Protein AF-A0A6J1W2B4-F1 (afdb_monomer_lite)

Organism: NCBI:txid8663

Foldseek 3Di:
DVVLLVLLVLLCCLQPNDDPVCVPDPDDDDPLRVQLSSLVSLLQSLLVVLVVVLVVQLVVCLPPPLLLNLLSCVLSVVLVVSLVSCVVVVVNVVSVLSVCQVPDPVSLVVLVVVLVVCQVVLVVVVDDLSNVLVSCLQNLHQWDQHNVRDIRGNQPPPFLSSLLSSLSRRNDDSSDGLLVSLVVSVVQCDDDPVDHRSHDAAAEPVCRPVPDDPDCPDVPDDAHALSSQVSVCSNPVLRDLVSNLQVVNHDVDRLPNPSSLVVVVVVVVVVNDPDDLVNLVVSLQSVLVVCVVVVNNLVNLVSLCPRPDPVSSVVVNLVSLLVPLAPPPDVVSVVSLCCCCVPVVDPVLSNLVSHLNNCVVVVNVVSNVVSNVVD

pLDDT: mean 83.34, std 10.25, range [41.16, 93.44]

Secondary structure (DSSP, 8-state):
-HHHHHHHHHHHHHHHSPPHHHHT-SS---HHHHHHHHHHHHHHHHHHHHHHHHHHHHHHHTTT-HHHHHHHHHTTT-HHHHHHHHHHTT-HHHHHHHHTTTT-HHHHHHHHHHHHHHHHTTGGGGS-HHHHHHHHHHTT-SEEE-TTS-EEETTTT--HHHHHHHIIIIIS-TT--HHHHHHHHHHHHS-BTTB---S-----TTTTTTT----GGGTT-----HHHHHHHHHH-TT--HHHHT-GGGT-S-TT--HHHHHHHHHHHHTT---S-HHHHHHHHHHHHHHHHHTT-HHHHHHHHHT-S-HHHHHHHHHHHHHHH--S---HHHHHHHHHHHHTS---HHHHHHHHHHHHHHHT-HHHHHHHHHH-

Structure (mmCIF, N/CA/C/O backbone):
data_AF-A0A6J1W2B4-F1
#
_entry.id   AF-A0A6J1W2B4-F1
#
loop_
_atom_site.group_PDB
_atom_site.id
_atom_site.type_symbol
_atom_site.label_atom_id
_atom_site.label_alt_id
_atom_site.label_comp_id
_atom_site.label_asym_id
_atom_site.label_entity_id
_atom_site.label_seq_id
_atom_site.pdbx_PDB_ins_code
_atom_site.Cartn_x
_atom_site.Cartn_y
_atom_site.Cartn_z
_atom_site.occupancy
_atom_site.B_iso_or_equiv
_atom_site.auth_seq_id
_atom_site.auth_comp_id
_atom_site.auth_asym_id
_atom_site.auth_atom_id
_atom_site.pdbx_PDB_model_num
ATOM 1 N N . VAL A 1 1 ? -1.479 -10.961 -8.577 1.00 55.31 1 VAL A N 1
ATOM 2 C CA . VAL A 1 1 ? -0.558 -9.871 -8.989 1.00 55.31 1 VAL A CA 1
ATOM 3 C C . VAL A 1 1 ? -1.297 -8.588 -9.389 1.00 55.31 1 VAL A C 1
ATOM 5 O O . VAL A 1 1 ? -1.234 -7.629 -8.634 1.00 55.31 1 VAL A O 1
ATOM 8 N N . VAL A 1 2 ? -2.095 -8.565 -10.471 1.00 60.50 2 VAL A N 1
ATOM 9 C CA . VAL A 1 2 ? -2.757 -7.330 -10.975 1.00 60.50 2 VAL A CA 1
ATOM 10 C C . VAL A 1 2 ? -3.633 -6.616 -9.932 1.00 60.50 2 VAL A C 1
ATOM 12 O O . VAL A 1 2 ? -3.588 -5.392 -9.817 1.00 60.50 2 VAL A O 1
ATOM 15 N N . ARG A 1 3 ? -4.391 -7.367 -9.117 1.00 70.31 3 ARG A N 1
ATOM 16 C CA . ARG A 1 3 ? -5.208 -6.786 -8.035 1.00 70.31 3 ARG A CA 1
ATOM 17 C C . ARG A 1 3 ? -4.354 -6.077 -6.975 1.00 70.31 3 ARG A C 1
ATOM 19 O O . ARG A 1 3 ? -4.705 -4.974 -6.578 1.00 70.31 3 ARG A O 1
ATOM 26 N N . ALA A 1 4 ? -3.229 -6.669 -6.568 1.00 76.00 4 ALA A N 1
ATOM 27 C CA . ALA A 1 4 ? -2.332 -6.092 -5.565 1.00 76.00 4 ALA A CA 1
ATOM 28 C C . ALA A 1 4 ? -1.661 -4.809 -6.078 1.00 76.00 4 ALA A C 1
ATOM 30 O O . ALA A 1 4 ? -1.627 -3.806 -5.374 1.00 76.00 4 ALA A O 1
ATOM 31 N N . TRP A 1 5 ? -1.226 -4.789 -7.339 1.00 83.38 5 TRP A N 1
ATOM 32 C CA . TRP A 1 5 ? -0.644 -3.587 -7.944 1.00 83.38 5 TRP A CA 1
ATOM 33 C C . TRP A 1 5 ? -1.659 -2.456 -8.064 1.00 83.38 5 TRP A C 1
ATOM 35 O O . TRP A 1 5 ? -1.359 -1.313 -7.732 1.00 83.38 5 TRP A O 1
ATOM 45 N N . GLY A 1 6 ? -2.891 -2.775 -8.471 1.00 85.19 6 GLY A N 1
ATOM 46 C CA . GLY A 1 6 ? -3.978 -1.800 -8.494 1.00 85.19 6 GLY A CA 1
ATOM 47 C C . GLY A 1 6 ? -4.254 -1.187 -7.117 1.00 85.19 6 GLY A C 1
ATOM 48 O O . GLY A 1 6 ? -4.588 -0.007 -7.035 1.00 85.19 6 GLY A O 1
ATOM 49 N N . LEU A 1 7 ? -4.087 -1.949 -6.029 1.00 87.38 7 LEU A N 1
ATOM 50 C CA . LEU A 1 7 ? -4.210 -1.424 -4.666 1.00 87.38 7 LEU A CA 1
ATOM 51 C C . LEU A 1 7 ? -3.084 -0.444 -4.321 1.00 87.38 7 LEU A C 1
ATOM 53 O O . LEU A 1 7 ? -3.385 0.614 -3.771 1.00 87.38 7 LEU A O 1
ATOM 57 N N . VAL A 1 8 ? -1.835 -0.757 -4.681 1.00 90.00 8 VAL A N 1
ATOM 58 C CA . VAL A 1 8 ? -0.676 0.128 -4.463 1.00 90.00 8 VAL A CA 1
ATOM 59 C C . VAL A 1 8 ? -0.859 1.453 -5.206 1.00 90.00 8 VAL A C 1
ATOM 61 O O . VAL A 1 8 ? -0.749 2.516 -4.604 1.00 90.00 8 VAL A O 1
ATOM 64 N N . TRP A 1 9 ? -1.253 1.421 -6.481 1.00 90.94 9 TRP A N 1
ATOM 65 C CA . TRP A 1 9 ? -1.480 2.648 -7.255 1.00 90.94 9 TRP A CA 1
ATOM 66 C C . TRP A 1 9 ? -2.631 3.496 -6.721 1.00 90.94 9 TRP A C 1
ATOM 68 O O . TRP A 1 9 ? -2.508 4.716 -6.627 1.00 90.94 9 TRP A O 1
ATOM 78 N N . ARG A 1 10 ? -3.732 2.864 -6.298 1.00 90.81 10 ARG A N 1
ATOM 79 C CA . ARG A 1 10 ? -4.841 3.574 -5.641 1.00 90.81 10 ARG A CA 1
ATOM 80 C C . ARG A 1 10 ? -4.422 4.190 -4.307 1.00 90.81 10 ARG A C 1
ATOM 82 O O . ARG A 1 10 ? -4.970 5.221 -3.927 1.00 90.81 10 ARG A O 1
ATOM 89 N N . LEU A 1 11 ? -3.479 3.573 -3.590 1.00 91.56 11 LEU A N 1
ATOM 90 C CA . LEU A 1 11 ? -2.904 4.160 -2.382 1.00 91.56 11 LEU A CA 1
ATOM 91 C C . LEU A 1 11 ? -2.070 5.395 -2.730 1.00 91.56 11 LEU A C 1
ATOM 93 O O . LEU A 1 11 ? -2.247 6.438 -2.106 1.00 91.56 11 LEU A O 1
ATOM 97 N N . CYS A 1 12 ? -1.216 5.305 -3.754 1.00 90.75 12 CYS A N 1
ATOM 98 C CA . CYS A 1 12 ? -0.443 6.446 -4.238 1.00 90.75 12 CYS A CA 1
ATOM 99 C C . CYS A 1 12 ? -1.352 7.612 -4.657 1.00 90.75 12 CYS A C 1
ATOM 101 O O . CYS A 1 12 ? -1.098 8.755 -4.283 1.00 90.75 12 CYS A O 1
ATOM 103 N N . GLU A 1 13 ? -2.451 7.325 -5.359 1.00 89.75 13 GLU A N 1
ATOM 104 C CA . GLU A 1 13 ? -3.467 8.317 -5.724 1.00 89.75 13 GLU A CA 1
ATOM 105 C C . GLU A 1 13 ? -4.140 8.933 -4.484 1.00 89.75 13 GLU A C 1
ATOM 107 O O . GLU A 1 13 ? -4.318 10.146 -4.418 1.00 89.75 13 GLU A O 1
ATOM 112 N N . ALA A 1 14 ? -4.467 8.132 -3.467 1.00 89.06 14 ALA A N 1
ATOM 113 C CA . ALA A 1 14 ? -5.091 8.632 -2.241 1.00 89.06 14 ALA A CA 1
ATOM 114 C C . ALA A 1 14 ? -4.160 9.525 -1.397 1.00 89.06 14 ALA A C 1
ATOM 116 O O . ALA A 1 14 ? -4.640 10.433 -0.717 1.00 89.06 14 ALA A O 1
ATOM 117 N N . LEU A 1 15 ? -2.849 9.260 -1.417 1.00 88.44 15 LEU A N 1
ATOM 118 C CA . LEU A 1 15 ? -1.852 9.973 -0.611 1.00 88.44 15 LEU A CA 1
ATOM 119 C C . LEU A 1 15 ? -1.284 11.215 -1.319 1.00 88.44 15 LEU A C 1
ATOM 121 O O . LEU A 1 15 ? -1.203 12.283 -0.708 1.00 88.44 15 LEU A O 1
ATOM 125 N N . TRP A 1 16 ? -0.912 11.088 -2.596 1.00 87.50 16 TRP A N 1
ATOM 126 C CA . TRP A 1 16 ? -0.236 12.139 -3.374 1.00 87.50 16 TRP A CA 1
ATOM 127 C C . TRP A 1 16 ? -1.010 12.601 -4.615 1.00 87.50 16 TRP A C 1
ATOM 129 O O . TRP A 1 16 ? -0.639 13.608 -5.216 1.00 87.50 16 TRP A O 1
ATOM 139 N N . GLY A 1 17 ? -2.064 11.891 -5.018 1.00 82.19 17 GLY A N 1
ATOM 140 C CA . GLY A 1 17 ? -2.841 12.222 -6.210 1.00 82.19 17 GLY A CA 1
ATOM 141 C C . GLY A 1 17 ? -3.667 13.503 -6.074 1.00 82.19 17 GLY A C 1
ATOM 142 O O . GLY A 1 17 ? -3.888 14.039 -4.983 1.00 82.19 17 GLY A O 1
ATOM 143 N N . ARG A 1 18 ? -4.149 13.995 -7.220 1.00 74.00 18 ARG A N 1
ATOM 144 C CA . ARG A 1 18 ? -5.094 15.116 -7.273 1.00 74.00 18 ARG A CA 1
ATOM 145 C C . ARG A 1 18 ? -6.475 14.618 -6.860 1.00 74.00 18 ARG A C 1
ATOM 147 O O . ARG A 1 18 ? -7.044 13.731 -7.493 1.00 74.00 18 ARG A O 1
ATOM 154 N N . LEU A 1 19 ? -7.007 15.169 -5.773 1.00 73.56 19 LEU A N 1
ATOM 155 C CA . LEU A 1 19 ? -8.324 14.793 -5.273 1.00 73.56 19 LEU A CA 1
ATOM 156 C C . LEU A 1 19 ? -9.397 15.596 -6.012 1.00 73.56 19 LEU A C 1
ATOM 158 O O . LEU A 1 19 ? -9.487 16.808 -5.840 1.00 73.56 19 LEU A O 1
ATOM 162 N N . LYS A 1 20 ? -10.262 14.905 -6.762 1.00 66.12 20 LYS A N 1
ATOM 163 C CA . LYS A 1 20 ? -11.391 15.502 -7.510 1.00 66.12 20 LYS A CA 1
ATOM 164 C C . LYS A 1 20 ? -12.307 16.384 -6.650 1.00 66.12 20 LYS A C 1
ATOM 166 O O . LYS A 1 20 ? -12.895 17.342 -7.130 1.00 66.12 20 LYS A O 1
ATOM 171 N N . GLU A 1 21 ? -12.417 16.070 -5.361 1.00 63.03 21 GLU A N 1
ATOM 172 C CA . GLU A 1 21 ? -13.230 16.807 -4.379 1.00 63.03 21 GLU A CA 1
ATOM 173 C C . GLU A 1 21 ? -12.634 18.182 -4.007 1.00 63.03 21 GLU A C 1
ATOM 175 O O . GLU A 1 21 ? -13.342 19.035 -3.471 1.00 63.03 21 GLU A O 1
ATOM 180 N N . LEU A 1 22 ? -11.349 18.408 -4.302 1.00 59.03 22 LEU A N 1
ATOM 181 C CA . LEU A 1 22 ? -10.669 19.697 -4.143 1.00 59.03 22 LEU A CA 1
ATOM 182 C C . LEU A 1 22 ? -10.671 20.520 -5.439 1.00 59.03 22 LEU A C 1
ATOM 184 O O . LEU A 1 22 ? -10.594 21.740 -5.368 1.00 59.03 22 LEU A O 1
ATOM 188 N N . GLU A 1 23 ? -10.816 19.879 -6.603 1.00 58.03 23 GLU A N 1
ATOM 189 C CA . GLU A 1 23 ? -10.818 20.543 -7.919 1.00 58.03 23 GLU A CA 1
ATOM 190 C C . GLU A 1 23 ? -12.063 21.420 -8.152 1.00 58.03 23 GLU A C 1
ATOM 192 O O . GLU A 1 23 ? -12.035 22.321 -8.982 1.00 58.03 23 GLU A O 1
ATOM 197 N N . GLY A 1 24 ? -13.148 21.191 -7.404 1.00 56.84 24 GLY A N 1
ATOM 198 C CA . GLY A 1 24 ? -14.377 21.989 -7.482 1.00 56.84 24 GLY A CA 1
ATOM 199 C C . GLY A 1 24 ? -14.405 23.244 -6.600 1.00 56.84 24 GLY A C 1
ATOM 200 O O . GLY A 1 24 ? -15.433 23.919 -6.567 1.00 56.84 24 GLY A O 1
ATOM 201 N N . ARG A 1 25 ? -13.339 23.544 -5.842 1.00 61.22 25 ARG A N 1
ATOM 202 C CA . ARG A 1 25 ? -13.292 24.710 -4.940 1.00 61.22 25 ARG A CA 1
ATOM 203 C C . ARG A 1 25 ? -12.616 25.895 -5.636 1.00 61.22 25 ARG A C 1
ATOM 205 O O . ARG A 1 25 ? -11.556 25.741 -6.227 1.00 61.22 25 ARG A O 1
ATOM 212 N N . LEU A 1 26 ? -13.246 27.070 -5.559 1.00 52.53 26 LEU A N 1
ATOM 213 C CA . LEU A 1 26 ? -12.759 28.320 -6.166 1.00 52.53 26 LEU A CA 1
ATOM 214 C C . LEU A 1 26 ? -11.568 28.941 -5.409 1.00 52.53 26 LEU A C 1
ATOM 216 O O . LEU A 1 26 ? -10.859 29.770 -5.968 1.00 52.53 26 LEU A O 1
ATOM 220 N N . GLU A 1 27 ? -11.351 28.540 -4.155 1.00 61.34 27 GLU A N 1
ATOM 221 C CA . GLU A 1 27 ? -10.272 29.024 -3.286 1.00 61.34 27 GLU A CA 1
ATOM 222 C C . GLU A 1 27 ? -9.218 27.934 -3.068 1.00 61.34 27 GLU A C 1
ATOM 224 O O . GLU A 1 27 ? -9.552 26.744 -3.016 1.00 61.34 27 GLU A O 1
ATOM 229 N N . GLU A 1 28 ? -7.952 28.338 -2.893 1.00 60.19 28 GLU A N 1
ATOM 230 C CA . GLU A 1 28 ? -6.890 27.414 -2.494 1.00 60.19 28 GLU A CA 1
ATOM 231 C C . GLU A 1 28 ? -7.297 26.712 -1.188 1.00 60.19 28 GLU A C 1
ATOM 233 O O . GLU A 1 28 ? -7.563 27.371 -0.177 1.00 60.19 28 GLU A O 1
ATOM 238 N N . PRO A 1 29 ? -7.403 25.372 -1.181 1.00 62.66 29 PRO A N 1
ATOM 239 C CA . PRO A 1 29 ? -7.856 24.667 0.000 1.00 62.66 29 PRO A CA 1
ATOM 240 C C . PRO A 1 29 ? -6.848 24.869 1.131 1.00 62.66 29 PRO A C 1
ATOM 242 O O . PRO A 1 29 ? -5.666 24.566 0.978 1.00 62.66 29 PRO A O 1
ATOM 245 N N . SER A 1 30 ? -7.338 25.321 2.290 1.00 74.56 30 SER A N 1
ATOM 246 C CA . SER A 1 30 ? -6.568 25.322 3.538 1.00 74.56 30 SER A CA 1
ATOM 247 C C . SER A 1 30 ? -5.859 23.976 3.728 1.00 74.56 30 SER A C 1
ATOM 249 O O . SER A 1 30 ? -6.441 22.918 3.464 1.00 74.56 30 SER A O 1
ATOM 251 N N . GLU A 1 31 ? -4.623 24.006 4.232 1.00 76.94 31 GLU A N 1
ATOM 252 C CA . GLU A 1 31 ? -3.817 22.812 4.518 1.00 76.94 31 GLU A CA 1
ATOM 253 C C . GLU A 1 31 ? -4.595 21.781 5.356 1.00 76.94 31 GLU A C 1
ATOM 255 O O . GLU A 1 31 ? -4.551 20.579 5.089 1.00 76.94 31 GLU A O 1
ATOM 260 N N . TYR A 1 32 ? -5.416 22.254 6.299 1.00 78.00 32 TYR A N 1
ATOM 261 C CA . TYR A 1 32 ? -6.311 21.414 7.093 1.00 78.00 32 TYR A CA 1
ATOM 262 C C . TYR A 1 32 ? -7.373 20.699 6.242 1.00 78.00 32 TYR A C 1
ATOM 264 O O . TYR A 1 32 ? -7.629 19.506 6.421 1.00 78.00 32 TYR A O 1
ATOM 272 N N . GLY A 1 33 ? -7.973 21.406 5.281 1.00 80.62 33 GLY A N 1
ATOM 273 C CA . GLY A 1 33 ? -8.945 20.839 4.348 1.00 80.62 33 GLY A CA 1
ATOM 274 C C . GLY A 1 33 ? -8.323 19.766 3.457 1.00 80.62 33 GLY A C 1
ATOM 275 O O . GLY A 1 33 ? -8.900 18.691 3.299 1.00 80.62 33 GLY A O 1
ATOM 276 N N . LEU A 1 34 ? -7.114 20.011 2.943 1.00 82.62 34 LEU A N 1
ATOM 277 C CA . LEU A 1 34 ? -6.358 19.023 2.171 1.00 82.62 34 LEU A CA 1
ATOM 278 C C . LEU A 1 34 ? -6.063 17.763 2.999 1.00 82.62 34 LEU A C 1
ATOM 280 O O . LEU A 1 34 ? -6.281 16.646 2.525 1.00 82.62 34 LEU A O 1
ATOM 284 N N . LEU A 1 35 ? -5.605 17.926 4.244 1.00 81.56 35 LEU A N 1
ATOM 285 C CA . LEU A 1 35 ? -5.337 16.808 5.153 1.00 81.56 35 LEU A CA 1
ATOM 286 C C . LEU A 1 35 ? -6.601 15.993 5.451 1.00 81.56 35 LEU A C 1
ATOM 288 O O . LEU A 1 35 ? -6.548 14.760 5.472 1.00 81.56 35 LEU A O 1
ATOM 292 N N . LEU A 1 36 ? -7.743 16.660 5.632 1.00 83.81 36 LEU A N 1
ATOM 293 C CA . LEU A 1 36 ? -9.023 16.001 5.872 1.00 83.81 36 LEU A CA 1
ATOM 294 C C . LEU A 1 36 ? -9.489 15.191 4.654 1.00 83.81 36 LEU A C 1
ATOM 296 O O . LEU A 1 36 ? -9.886 14.033 4.811 1.00 83.81 36 LEU A O 1
ATOM 300 N N . GLU A 1 37 ? -9.411 15.753 3.444 1.00 85.88 37 GLU A N 1
ATOM 301 C CA . GLU A 1 37 ? -9.799 15.022 2.230 1.00 85.88 37 GLU A CA 1
ATOM 302 C C . GLU A 1 37 ? -8.841 13.860 1.937 1.00 85.88 37 GLU A C 1
ATOM 304 O O . GLU A 1 37 ? -9.294 12.768 1.586 1.00 85.88 37 GLU A O 1
ATOM 309 N N . ARG A 1 38 ? -7.533 14.017 2.184 1.00 87.94 38 ARG A N 1
ATOM 310 C CA . ARG A 1 38 ? -6.570 12.903 2.103 1.00 87.94 38 ARG A CA 1
ATOM 311 C C . ARG A 1 38 ? -6.886 11.802 3.108 1.00 87.94 38 ARG A C 1
ATOM 313 O O . ARG A 1 38 ? -6.908 10.626 2.751 1.00 87.94 38 ARG A O 1
ATOM 320 N N . ARG A 1 39 ? -7.219 12.158 4.353 1.00 88.00 39 ARG A N 1
ATOM 321 C CA . ARG A 1 39 ? -7.659 11.191 5.371 1.00 88.00 39 ARG A CA 1
ATOM 322 C C . ARG A 1 39 ? -8.928 10.453 4.931 1.00 88.00 39 ARG A C 1
ATOM 324 O O . ARG A 1 39 ? -9.029 9.241 5.126 1.00 88.00 39 ARG A O 1
ATOM 331 N N . ARG A 1 40 ? -9.885 11.141 4.299 1.00 88.31 40 ARG A N 1
ATOM 332 C CA . ARG A 1 40 ? -11.094 10.517 3.728 1.00 88.31 40 ARG A CA 1
ATOM 333 C C . ARG A 1 40 ? -10.778 9.615 2.536 1.00 88.31 40 ARG A C 1
ATOM 335 O O . ARG A 1 40 ? -11.327 8.518 2.456 1.00 88.31 40 ARG A O 1
ATOM 342 N N . ALA A 1 41 ? -9.896 10.030 1.629 1.00 90.75 41 ALA A N 1
ATOM 343 C CA . ALA A 1 41 ? -9.438 9.216 0.502 1.00 90.75 41 ALA A CA 1
ATOM 344 C C . ALA A 1 41 ? -8.750 7.932 0.985 1.00 90.75 41 ALA A C 1
ATOM 346 O O . ALA A 1 41 ? -9.122 6.837 0.561 1.00 90.75 41 ALA A O 1
ATOM 347 N N . PHE A 1 42 ? -7.847 8.046 1.959 1.00 91.56 42 PHE A N 1
ATOM 348 C CA . PHE A 1 42 ? -7.197 6.901 2.589 1.00 91.56 42 PHE A CA 1
ATOM 349 C C . PHE A 1 42 ? -8.198 5.985 3.313 1.00 91.56 42 PHE A C 1
ATOM 351 O O . PHE A 1 42 ? -8.171 4.767 3.144 1.00 91.56 42 PHE A O 1
ATOM 358 N N . SER A 1 43 ? -9.165 6.557 4.040 1.00 91.12 43 SER A N 1
ATOM 359 C CA . SER A 1 43 ? -10.256 5.795 4.661 1.00 91.12 43 SER A CA 1
ATOM 360 C C . SER A 1 43 ? -11.088 5.017 3.632 1.00 91.12 43 SER A C 1
ATOM 362 O O . SER A 1 43 ? -11.494 3.890 3.917 1.00 91.12 43 SER A O 1
ATOM 364 N N . ARG A 1 44 ? -11.356 5.593 2.450 1.00 90.94 44 ARG A N 1
ATOM 365 C CA . ARG A 1 44 ? -12.053 4.906 1.347 1.00 90.94 44 ARG A CA 1
ATOM 366 C C . ARG A 1 44 ? -11.200 3.784 0.761 1.00 90.94 44 ARG A C 1
ATOM 368 O O . ARG A 1 44 ? -11.732 2.720 0.459 1.00 90.94 44 ARG A O 1
ATOM 375 N N . TRP A 1 45 ? -9.895 4.005 0.613 1.00 93.25 45 TRP A N 1
ATOM 376 C CA . TRP A 1 45 ? -8.958 2.983 0.147 1.00 93.25 45 TRP A CA 1
ATOM 377 C C . TRP A 1 45 ? -8.921 1.770 1.091 1.00 93.25 45 TRP A C 1
ATOM 379 O O . TRP A 1 45 ? -9.086 0.640 0.627 1.00 93.25 45 TRP A O 1
ATOM 389 N N . LEU A 1 46 ? -8.817 1.995 2.406 1.00 91.38 46 LEU A N 1
ATOM 390 C CA . LEU A 1 46 ? -8.856 0.929 3.417 1.00 91.38 46 LEU A CA 1
ATOM 391 C C . LEU A 1 46 ? -10.167 0.134 3.362 1.00 91.38 46 LEU A C 1
ATOM 393 O O . LEU A 1 46 ? -10.146 -1.090 3.254 1.00 91.38 46 LEU A O 1
ATOM 397 N N . SER A 1 47 ? -11.304 0.838 3.356 1.00 90.88 47 SER A N 1
ATOM 398 C CA . SER A 1 47 ? -12.638 0.227 3.280 1.00 90.88 47 SER A CA 1
ATOM 399 C C . SER A 1 47 ? -12.808 -0.647 2.031 1.00 90.88 47 SER A C 1
ATOM 401 O O . SER A 1 47 ? -13.268 -1.782 2.124 1.00 90.88 47 SER A O 1
ATOM 403 N N . ARG A 1 48 ? -12.369 -0.167 0.859 1.00 90.44 48 ARG A N 1
ATOM 404 C CA . ARG A 1 48 ? -12.434 -0.928 -0.402 1.00 90.44 48 ARG A CA 1
ATOM 405 C C . ARG A 1 48 ? -11.528 -2.152 -0.403 1.00 90.44 48 ARG A C 1
ATOM 407 O O . ARG A 1 48 ? -11.896 -3.163 -0.990 1.00 90.44 48 ARG A O 1
ATOM 414 N N . THR A 1 49 ? -10.357 -2.055 0.221 1.00 87.62 49 THR A N 1
ATOM 415 C CA . THR A 1 49 ? -9.407 -3.173 0.290 1.00 87.62 49 THR A CA 1
ATOM 416 C C . THR A 1 49 ? -9.950 -4.294 1.171 1.00 87.62 49 THR A C 1
ATOM 418 O O . THR A 1 49 ? -9.835 -5.461 0.814 1.00 87.62 49 THR A O 1
ATOM 421 N N . ALA A 1 50 ? -10.604 -3.937 2.277 1.00 87.81 50 ALA A N 1
ATOM 422 C CA . ALA A 1 50 ? -11.218 -4.894 3.190 1.00 87.81 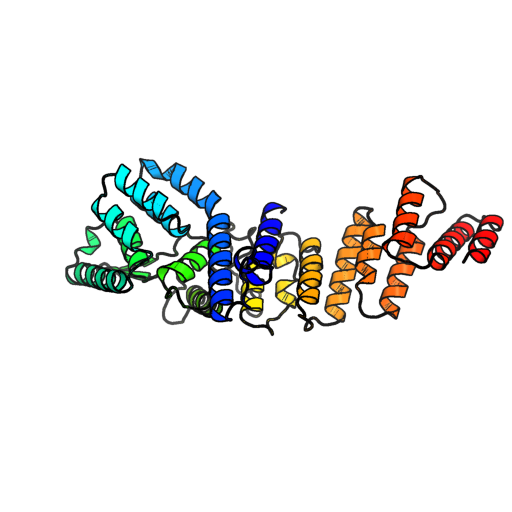50 ALA A CA 1
ATOM 423 C C . ALA A 1 50 ? -12.580 -5.431 2.705 1.00 87.81 50 ALA A C 1
ATOM 425 O O . ALA A 1 50 ? -13.017 -6.477 3.172 1.00 87.81 50 ALA A O 1
ATOM 426 N N . ALA A 1 51 ? -13.254 -4.749 1.768 1.00 88.19 51 ALA A N 1
ATOM 427 C CA . ALA A 1 51 ? -14.640 -5.042 1.392 1.00 88.19 51 ALA A CA 1
ATOM 428 C C . ALA A 1 51 ? -14.890 -6.495 0.953 1.00 88.19 51 ALA A C 1
ATOM 430 O O . ALA A 1 51 ? -15.901 -7.062 1.348 1.00 88.19 51 ALA A O 1
ATOM 431 N N . HIS A 1 52 ? -13.986 -7.095 0.171 1.00 87.81 52 HIS A N 1
ATOM 432 C CA . HIS A 1 52 ? -14.144 -8.476 -0.305 1.00 87.81 52 HIS A CA 1
ATOM 433 C C . HIS A 1 52 ? -14.081 -9.484 0.846 1.00 87.81 52 HIS A C 1
ATOM 435 O O . HIS A 1 52 ? -15.020 -10.247 1.035 1.00 87.81 52 HIS A O 1
ATOM 441 N N . ARG A 1 53 ? -13.019 -9.415 1.663 1.00 86.25 53 ARG A N 1
ATOM 442 C CA . ARG A 1 53 ? -12.843 -10.287 2.836 1.00 86.25 53 ARG A CA 1
ATOM 443 C C . ARG A 1 53 ? -13.999 -10.132 3.829 1.00 86.25 53 ARG A C 1
ATOM 445 O O . ARG A 1 53 ? -14.518 -11.120 4.325 1.00 86.25 53 ARG A O 1
ATOM 452 N N . ILE A 1 54 ? -14.463 -8.899 4.058 1.00 88.12 54 ILE A N 1
ATOM 453 C CA . ILE A 1 54 ? -15.621 -8.632 4.927 1.00 88.12 54 ILE A CA 1
ATOM 454 C C . ILE A 1 54 ? -16.893 -9.274 4.366 1.00 88.12 54 ILE A C 1
ATOM 456 O O . ILE A 1 54 ? -17.658 -9.856 5.123 1.00 88.12 54 ILE A O 1
ATOM 460 N N . GLN A 1 55 ? -17.141 -9.177 3.057 1.00 89.12 55 GLN A N 1
ATOM 461 C CA . GLN A 1 55 ? -18.317 -9.798 2.440 1.00 89.12 55 GLN A CA 1
ATOM 462 C C . GLN A 1 55 ? -18.286 -11.325 2.553 1.00 89.12 55 GLN A C 1
ATOM 464 O O . GLN A 1 55 ? -19.325 -11.921 2.818 1.00 89.12 55 GLN A O 1
ATOM 469 N N . GLU A 1 56 ? -17.114 -11.944 2.399 1.00 88.50 56 GLU A N 1
ATOM 470 C CA . GLU A 1 56 ? -16.927 -13.389 2.580 1.00 88.50 56 GLU A CA 1
ATOM 471 C C . GLU A 1 56 ? -17.178 -13.815 4.034 1.00 88.50 56 GLU A C 1
ATOM 473 O O . GLU A 1 56 ? -17.955 -14.735 4.278 1.00 88.50 56 GLU A O 1
ATOM 478 N N . GLU A 1 57 ? -16.591 -13.110 5.007 1.00 86.88 57 GLU A N 1
ATOM 479 C CA . GLU A 1 57 ? -16.807 -13.370 6.438 1.00 86.88 57 GLU A CA 1
ATOM 480 C C . GLU A 1 57 ? -18.277 -13.200 6.837 1.00 86.88 57 GLU A C 1
ATOM 482 O O . GLU A 1 57 ? -18.839 -14.041 7.539 1.00 86.88 57 GLU A O 1
ATOM 487 N N . VAL A 1 58 ? -18.927 -12.133 6.363 1.00 88.00 58 VAL A N 1
ATOM 488 C CA . VAL A 1 58 ? -20.340 -11.883 6.658 1.00 88.00 58 VAL A CA 1
ATOM 489 C C . VAL A 1 58 ? -21.222 -12.959 6.034 1.00 88.00 58 VAL A C 1
ATOM 491 O O . VAL A 1 58 ? -22.096 -13.474 6.722 1.00 88.00 58 VAL A O 1
ATOM 494 N N . ALA A 1 59 ? -20.987 -13.346 4.778 1.00 88.69 59 ALA A N 1
ATOM 495 C CA . ALA A 1 59 ? -21.788 -14.376 4.115 1.00 88.69 59 ALA A CA 1
ATOM 496 C C . ALA A 1 59 ? -21.754 -15.720 4.862 1.00 88.69 59 ALA A C 1
ATOM 498 O O . ALA A 1 59 ? -22.753 -16.435 4.880 1.00 88.69 59 ALA A O 1
ATOM 499 N N . LEU A 1 60 ? -20.627 -16.042 5.503 1.00 87.12 60 LEU A N 1
ATOM 500 C CA . LEU A 1 60 ? -20.479 -17.253 6.308 1.00 87.12 60 LEU A CA 1
ATOM 501 C C . LEU A 1 60 ? -21.158 -17.140 7.678 1.00 87.12 60 LEU A C 1
ATOM 503 O O . LEU A 1 60 ? -21.720 -18.119 8.154 1.00 87.12 60 LEU A O 1
ATOM 507 N N . ARG A 1 61 ? -21.105 -15.967 8.323 1.00 83.75 61 ARG A N 1
ATOM 508 C CA . ARG A 1 61 ? -21.479 -15.816 9.744 1.00 83.75 61 ARG A CA 1
ATOM 509 C C . ARG A 1 61 ? -22.815 -15.135 10.004 1.00 83.75 61 ARG A C 1
ATOM 511 O O . ARG A 1 61 ? -23.272 -15.129 11.142 1.00 83.75 61 ARG A O 1
ATOM 518 N N . GLN A 1 62 ? -23.461 -14.584 8.977 1.00 79.06 62 GLN A N 1
ATOM 519 C CA . GLN A 1 62 ? -24.699 -13.812 9.120 1.00 79.06 62 GLN A CA 1
ATOM 520 C C . GLN A 1 62 ? -25.828 -14.589 9.819 1.00 79.06 62 GLN A C 1
ATOM 522 O O . GLN A 1 62 ? -26.610 -13.979 10.545 1.00 79.06 62 GLN A O 1
ATOM 527 N N . ASN A 1 63 ? -25.899 -15.908 9.618 1.00 77.62 63 ASN A N 1
ATOM 528 C CA . ASN A 1 63 ? -26.954 -16.750 10.189 1.00 77.62 63 ASN A CA 1
ATOM 529 C C . ASN A 1 63 ? -26.586 -17.335 11.561 1.00 77.62 63 ASN A C 1
ATOM 531 O O . ASN A 1 63 ? -27.461 -17.454 12.414 1.00 77.62 63 ASN A O 1
ATOM 535 N N . ASP A 1 64 ? -25.312 -17.672 11.777 1.00 81.88 64 ASP A N 1
ATOM 536 C CA . ASP A 1 64 ? -24.866 -18.378 12.985 1.00 81.88 64 ASP A CA 1
ATOM 537 C C . ASP A 1 64 ? -24.494 -17.413 14.121 1.00 81.88 64 ASP A C 1
ATOM 539 O O . ASP A 1 64 ? -24.841 -17.639 15.279 1.00 81.88 64 ASP A O 1
ATOM 543 N N . ALA A 1 65 ? -23.808 -16.312 13.793 1.00 85.75 65 ALA A N 1
ATOM 544 C CA . ALA A 1 65 ? -23.271 -15.358 14.760 1.00 85.75 65 ALA A CA 1
ATOM 545 C C . ALA A 1 65 ? -23.425 -13.912 14.243 1.00 85.75 65 ALA A C 1
ATOM 547 O O . ALA A 1 65 ? -22.460 -13.300 13.766 1.00 85.75 65 ALA A O 1
ATOM 548 N N . PRO A 1 66 ? -24.628 -13.311 14.351 1.00 86.12 66 PRO A N 1
ATOM 549 C CA . PRO A 1 66 ? -24.899 -11.985 13.794 1.00 86.12 66 PRO A CA 1
ATOM 550 C C . PRO A 1 66 ? -24.012 -10.887 14.402 1.00 86.12 66 PRO A C 1
ATOM 552 O O . PRO A 1 66 ? -23.648 -9.943 13.704 1.00 86.12 66 PRO A O 1
ATOM 555 N N . ALA A 1 67 ? -23.602 -11.020 15.670 1.00 86.69 67 ALA A N 1
ATOM 556 C CA . ALA A 1 67 ? -22.688 -10.082 16.321 1.00 86.69 67 ALA A CA 1
ATOM 557 C C . ALA A 1 67 ? -21.300 -10.045 15.652 1.00 86.69 67 ALA A C 1
ATOM 559 O O . ALA A 1 67 ? -20.733 -8.967 15.474 1.00 86.69 67 ALA A O 1
ATOM 560 N N . GLU A 1 68 ? -20.769 -11.186 15.207 1.00 87.88 68 GLU A N 1
ATOM 561 C CA . GLU A 1 68 ? -19.492 -11.213 14.483 1.00 87.88 68 GLU A CA 1
ATOM 562 C C . GLU A 1 68 ? -19.607 -10.579 13.104 1.00 87.88 68 GLU A C 1
ATOM 564 O O . GLU A 1 68 ? -18.743 -9.804 12.706 1.00 87.88 68 GLU A O 1
ATOM 569 N N . ALA A 1 69 ? -20.701 -10.848 12.392 1.00 89.31 69 ALA A N 1
ATOM 570 C CA . ALA A 1 69 ? -20.953 -10.230 11.098 1.00 89.31 69 ALA A CA 1
ATOM 571 C C . ALA A 1 69 ? -21.119 -8.698 11.219 1.00 89.31 69 ALA A C 1
ATOM 573 O O . ALA A 1 69 ? -20.585 -7.944 10.400 1.00 89.31 69 ALA A O 1
ATOM 574 N N . VAL A 1 70 ? -21.775 -8.214 12.283 1.00 91.31 70 VAL A N 1
ATOM 575 C CA . VAL A 1 70 ? -21.816 -6.781 12.627 1.00 9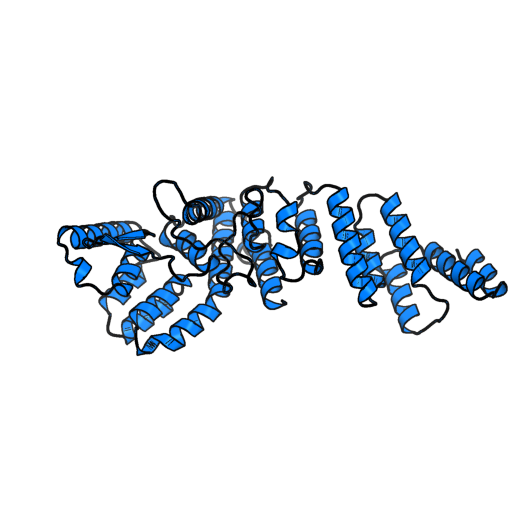1.31 70 VAL A CA 1
ATOM 576 C C . VAL A 1 70 ? -20.403 -6.251 12.876 1.00 91.31 70 VAL A C 1
ATOM 578 O O . VAL A 1 70 ? -20.040 -5.208 12.329 1.00 91.31 70 VAL A O 1
ATOM 581 N N . PHE A 1 71 ? -19.582 -6.970 13.646 1.00 91.00 71 PHE A N 1
ATOM 582 C CA . PHE A 1 71 ? -18.192 -6.594 13.893 1.00 91.00 71 PHE A CA 1
ATOM 583 C C . PHE A 1 71 ? -17.380 -6.502 12.588 1.00 91.00 71 PHE A C 1
ATOM 585 O O . PHE A 1 71 ? -16.726 -5.481 12.354 1.00 91.00 71 PHE A O 1
ATOM 592 N N . SER A 1 72 ? -17.481 -7.484 11.686 1.00 91.06 72 SER A N 1
ATOM 593 C CA . SER A 1 72 ? -16.804 -7.453 10.382 1.00 91.06 72 SER A CA 1
ATOM 594 C C . SER A 1 72 ? -17.209 -6.223 9.558 1.00 91.06 72 SER A C 1
ATOM 596 O O . SER A 1 72 ? -16.332 -5.549 9.011 1.00 91.06 72 SER A O 1
ATOM 598 N N . TYR A 1 73 ? -18.487 -5.821 9.542 1.00 91.56 73 TYR A N 1
ATOM 599 C CA . TYR A 1 73 ? -18.900 -4.573 8.881 1.00 91.56 73 TYR A CA 1
ATOM 600 C C . TYR A 1 73 ? -18.271 -3.311 9.494 1.00 91.56 73 TYR A C 1
ATOM 602 O O . TYR A 1 73 ? -17.897 -2.384 8.760 1.00 91.56 73 TYR A O 1
ATOM 610 N N . LEU A 1 74 ? -18.100 -3.268 10.820 1.00 90.44 74 LEU A N 1
ATOM 611 C CA . LEU A 1 74 ? -17.426 -2.158 11.503 1.00 90.44 74 LEU A CA 1
ATOM 612 C C . LEU A 1 74 ? -15.944 -2.072 11.114 1.00 90.44 74 LEU A C 1
ATOM 614 O O . LEU A 1 74 ? -15.442 -0.976 10.856 1.00 90.44 74 LEU A O 1
ATOM 618 N N . THR A 1 75 ? -15.264 -3.208 10.921 1.00 89.75 75 THR A N 1
ATOM 619 C CA . THR A 1 75 ? -13.874 -3.231 10.413 1.00 89.75 75 THR A CA 1
ATOM 620 C C . THR A 1 75 ? -13.718 -2.743 8.965 1.00 89.75 75 THR A C 1
ATOM 622 O O . THR A 1 75 ? -12.595 -2.548 8.500 1.00 89.75 75 THR A O 1
ATOM 625 N N . GLY A 1 76 ? -14.819 -2.486 8.249 1.00 88.81 76 GLY A N 1
ATOM 626 C CA . GLY A 1 76 ? -14.841 -1.844 6.927 1.00 88.81 76 GLY A CA 1
ATOM 627 C C . GLY A 1 76 ? -15.375 -0.411 6.922 1.00 88.81 76 GLY A C 1
ATOM 628 O O . GLY A 1 76 ? -15.557 0.154 5.837 1.00 88.81 76 GLY A O 1
ATOM 629 N N . LYS A 1 77 ? -15.667 0.163 8.101 1.00 88.69 77 LYS A N 1
ATOM 630 C CA . LYS A 1 77 ? -16.387 1.437 8.284 1.00 88.69 77 LYS A CA 1
ATOM 631 C C . LYS A 1 77 ? -17.774 1.456 7.616 1.00 88.69 77 LYS A C 1
ATOM 633 O O . LYS A 1 77 ? -18.281 2.517 7.252 1.00 88.69 77 LYS A O 1
ATOM 638 N N . GLN A 1 78 ? -18.405 0.296 7.441 1.00 90.44 78 GLN A N 1
ATOM 639 C CA . GLN A 1 78 ? -19.733 0.173 6.835 1.00 90.44 78 GLN A CA 1
ATOM 640 C C . GLN A 1 78 ? -20.820 0.257 7.912 1.00 90.44 78 GLN A C 1
ATOM 642 O O . GLN A 1 78 ? -21.570 -0.688 8.140 1.00 90.44 78 GLN A O 1
ATOM 647 N N . ILE A 1 79 ? -20.890 1.405 8.593 1.00 90.62 79 ILE A N 1
ATOM 648 C CA . ILE A 1 79 ? -21.754 1.599 9.769 1.00 90.62 79 ILE A CA 1
ATOM 649 C C . ILE A 1 79 ? -23.229 1.377 9.412 1.00 90.62 79 ILE A C 1
ATOM 651 O O . ILE A 1 79 ? -23.929 0.685 10.138 1.00 90.62 79 ILE A O 1
ATOM 655 N N . SER A 1 80 ? -23.688 1.876 8.260 1.00 91.50 80 SER A N 1
ATOM 656 C CA . SER A 1 80 ? -25.079 1.701 7.822 1.00 91.50 80 SER A CA 1
ATOM 657 C C . SER A 1 80 ? -25.466 0.229 7.644 1.00 91.50 80 SER A C 1
ATOM 659 O O . SER A 1 80 ? -26.541 -0.176 8.079 1.00 91.50 80 SER A O 1
ATOM 661 N N . ASN A 1 81 ? -24.577 -0.581 7.056 1.00 91.00 81 ASN A N 1
ATOM 662 C CA . ASN A 1 81 ? -24.806 -2.018 6.874 1.00 91.00 81 ASN A CA 1
ATOM 663 C C . ASN A 1 81 ? -24.783 -2.749 8.222 1.00 91.00 81 ASN A C 1
ATOM 665 O O . ASN A 1 81 ? -25.632 -3.601 8.469 1.00 91.00 81 ASN A O 1
ATOM 669 N N . ALA A 1 82 ? -23.865 -2.364 9.116 1.00 91.38 82 ALA A N 1
ATOM 670 C CA . ALA A 1 82 ? -23.790 -2.899 10.472 1.00 91.38 82 ALA A CA 1
ATOM 671 C C . ALA A 1 82 ? -25.076 -2.615 11.274 1.00 91.38 82 ALA A C 1
ATOM 673 O O . ALA A 1 82 ? -25.607 -3.520 11.914 1.00 91.38 82 ALA A O 1
ATOM 674 N N . CYS A 1 83 ? -25.615 -1.391 11.196 1.00 91.94 83 CYS A N 1
ATOM 675 C CA . CYS A 1 83 ? -26.885 -1.030 11.833 1.00 91.94 83 CYS A CA 1
ATOM 676 C C . CYS A 1 83 ? -28.049 -1.858 11.281 1.00 91.94 83 CYS A C 1
ATOM 678 O O . CYS A 1 83 ? -28.832 -2.407 12.050 1.00 91.94 83 CYS A O 1
ATOM 680 N N . HIS A 1 84 ? -28.147 -1.983 9.954 1.00 91.88 84 HIS A N 1
ATOM 681 C CA . HIS A 1 84 ? -29.217 -2.752 9.323 1.00 91.88 84 HIS A CA 1
ATOM 682 C C . HIS A 1 84 ? -29.173 -4.229 9.731 1.00 91.88 84 HIS A C 1
ATOM 684 O O . HIS A 1 84 ? -30.207 -4.808 10.060 1.00 91.88 84 HIS A O 1
ATOM 690 N N . LEU A 1 85 ? -27.980 -4.830 9.771 1.00 91.25 85 LEU A N 1
ATOM 691 C CA . LEU A 1 85 ? -27.818 -6.213 10.209 1.00 91.25 85 LEU A CA 1
ATOM 692 C C . LEU A 1 85 ? -28.189 -6.391 11.691 1.00 91.25 85 LEU A C 1
ATOM 694 O O . LEU A 1 85 ? -28.918 -7.322 12.023 1.00 91.25 85 LEU A O 1
ATOM 698 N N . ALA A 1 86 ? -27.760 -5.477 12.568 1.00 91.25 86 ALA A N 1
ATOM 699 C CA . ALA A 1 86 ? -28.133 -5.501 13.984 1.00 91.25 86 ALA A CA 1
ATOM 700 C C . ALA A 1 86 ? -2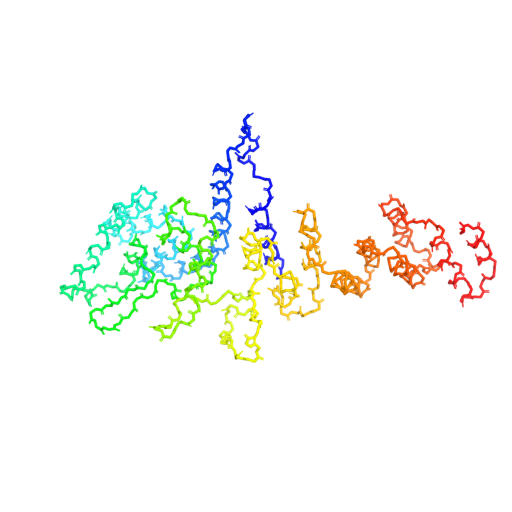9.650 -5.329 14.193 1.00 91.25 86 ALA A C 1
ATOM 702 O O . ALA A 1 86 ? -30.237 -5.918 15.098 1.00 91.25 86 ALA A O 1
ATOM 703 N N . GLN A 1 87 ? -30.313 -4.539 13.343 1.00 92.00 87 GLN A N 1
ATOM 704 C CA . GLN A 1 87 ? -31.767 -4.405 13.362 1.00 92.00 87 GLN A CA 1
ATOM 705 C C . GLN A 1 87 ? -32.460 -5.704 12.926 1.00 92.00 87 GLN A C 1
ATOM 707 O O . GLN A 1 87 ? -33.434 -6.113 13.556 1.00 92.00 87 GLN A O 1
ATOM 712 N N . GLN A 1 88 ? -31.951 -6.368 11.883 1.00 90.56 88 GLN A N 1
ATOM 713 C CA . GLN A 1 88 ? -32.479 -7.649 11.402 1.00 90.56 88 GLN A CA 1
ATOM 714 C C . GLN A 1 88 ? -32.296 -8.787 12.411 1.00 90.56 88 GLN A C 1
ATOM 716 O O . GLN A 1 88 ? -33.178 -9.634 12.521 1.00 90.56 88 GLN A O 1
ATOM 721 N N . SER A 1 89 ? -31.196 -8.795 13.171 1.00 87.50 89 SER A N 1
ATOM 722 C CA . SER A 1 89 ? -30.948 -9.795 14.218 1.00 87.50 89 SER A CA 1
ATOM 723 C C . SER A 1 89 ? -31.767 -9.570 15.498 1.00 87.50 89 SER A C 1
ATOM 725 O O . SER A 1 89 ? -31.718 -10.397 16.405 1.00 87.50 89 SER A O 1
ATOM 727 N N . GLY A 1 90 ? -32.520 -8.466 15.595 1.00 87.25 90 GLY A N 1
ATOM 728 C CA . GLY A 1 90 ? -33.311 -8.101 16.776 1.00 87.25 90 GLY A CA 1
ATOM 729 C C . GLY A 1 90 ? -32.543 -7.310 17.845 1.00 87.25 90 GLY A C 1
ATOM 730 O O . GLY A 1 90 ? -33.129 -6.898 18.849 1.00 87.25 90 GLY A O 1
ATOM 731 N N . ASP A 1 91 ? -31.260 -7.010 17.627 1.00 89.00 91 ASP A N 1
ATOM 732 C CA . ASP A 1 91 ? -30.411 -6.223 18.529 1.00 89.00 91 ASP A CA 1
ATOM 733 C C . ASP A 1 91 ? -30.613 -4.705 18.345 1.00 89.00 91 ASP A C 1
ATOM 735 O O . ASP A 1 91 ? -29.701 -3.936 18.025 1.00 89.00 91 ASP A O 1
ATOM 739 N N . LEU A 1 92 ? -31.832 -4.230 18.615 1.00 91.06 92 LEU A N 1
ATOM 740 C CA . LEU A 1 92 ? -32.219 -2.827 18.403 1.00 91.06 92 LEU A CA 1
ATOM 741 C C . LEU A 1 92 ? -31.361 -1.832 19.204 1.00 91.06 92 LEU A C 1
ATOM 743 O O . LEU A 1 92 ? -31.013 -0.761 18.706 1.00 91.06 92 LEU A O 1
ATOM 747 N N . ARG A 1 93 ? -30.980 -2.188 20.439 1.00 90.44 93 ARG A N 1
ATOM 748 C CA . ARG A 1 93 ? -30.135 -1.332 21.297 1.00 90.44 93 ARG A CA 1
ATOM 749 C C . ARG A 1 93 ? -28.737 -1.158 20.714 1.00 90.44 93 ARG A C 1
ATOM 751 O O . ARG A 1 93 ? -28.190 -0.061 20.757 1.00 90.44 93 ARG A O 1
ATOM 758 N N . LEU A 1 94 ? -28.182 -2.234 20.154 1.00 88.94 94 LEU A N 1
ATOM 759 C CA . LEU A 1 94 ? -26.883 -2.189 19.498 1.00 88.94 94 LEU A CA 1
ATOM 760 C C . LEU A 1 94 ? -26.968 -1.327 18.240 1.00 88.94 94 LEU A C 1
ATOM 762 O O . LEU A 1 94 ? -26.147 -0.437 18.070 1.00 88.94 94 LEU A O 1
ATOM 766 N N . SER A 1 95 ? -28.001 -1.512 17.413 1.00 90.12 95 SER A N 1
ATOM 767 C CA . SER A 1 95 ? -28.220 -0.690 16.217 1.00 90.12 95 SER A CA 1
ATOM 768 C C . SER A 1 95 ? -28.281 0.810 16.536 1.00 90.12 95 SER A C 1
ATOM 770 O O . SER A 1 95 ? -27.676 1.618 15.831 1.00 90.12 95 SER A O 1
ATOM 772 N N . LEU A 1 96 ? -28.985 1.197 17.606 1.00 88.88 96 LEU A N 1
ATOM 773 C CA . LEU A 1 96 ? -29.036 2.595 18.044 1.00 88.88 96 LEU A CA 1
ATOM 774 C C . LEU A 1 96 ? -27.651 3.109 18.446 1.00 88.88 96 LEU A C 1
ATOM 776 O O . LEU A 1 96 ? -27.261 4.194 18.021 1.00 88.88 96 LEU A O 1
ATOM 780 N N . LEU A 1 97 ? -26.882 2.316 19.192 1.00 88.94 97 LEU A N 1
ATOM 781 C CA . LEU A 1 97 ? -25.523 2.675 19.591 1.00 88.94 97 LEU A CA 1
ATOM 782 C C . LEU A 1 97 ? -24.588 2.843 18.380 1.00 88.94 97 LEU A C 1
ATOM 784 O O . LEU A 1 97 ? -23.852 3.824 18.288 1.00 88.94 97 LEU A O 1
ATOM 788 N N . LEU A 1 98 ? -24.650 1.923 17.412 1.00 87.94 98 LEU A N 1
ATOM 789 C CA . LEU A 1 98 ? -23.839 1.973 16.193 1.00 87.94 98 LEU A CA 1
ATOM 790 C C . LEU A 1 98 ? -24.124 3.229 15.360 1.00 87.94 98 LEU A C 1
ATOM 792 O O . LEU A 1 98 ? -23.204 3.795 14.770 1.00 87.94 98 LEU A O 1
ATOM 796 N N . SER A 1 99 ? -25.366 3.718 15.354 1.00 86.81 99 SER A N 1
ATOM 797 C CA . SER A 1 99 ? -25.720 4.947 14.634 1.00 86.81 99 SER A CA 1
ATOM 798 C C . SER A 1 99 ? -24.989 6.199 15.157 1.00 86.81 99 SER A C 1
ATOM 800 O O . SER A 1 99 ? -24.792 7.154 14.406 1.00 86.81 99 SER A O 1
ATOM 802 N N . GLN A 1 100 ? -24.517 6.184 16.410 1.00 84.00 100 GLN A N 1
ATOM 803 C CA . GLN A 1 100 ? -23.866 7.328 17.063 1.00 84.00 100 GLN A CA 1
ATOM 804 C C . GLN A 1 100 ? -22.345 7.400 16.827 1.00 84.00 100 GLN A C 1
ATOM 806 O O . GLN A 1 100 ? -21.707 8.396 17.173 1.00 84.00 100 GLN A O 1
ATOM 811 N N . LEU A 1 101 ? -21.759 6.385 16.182 1.00 72.81 101 LEU A N 1
ATOM 812 C CA . LEU A 1 101 ? -20.310 6.198 16.023 1.00 72.81 101 LEU A CA 1
ATOM 813 C C . LEU A 1 101 ? -19.549 7.332 15.333 1.00 72.81 101 LEU A C 1
ATOM 815 O O . LEU A 1 101 ? -18.346 7.482 15.531 1.00 72.81 101 LEU A O 1
ATOM 819 N N . VAL A 1 102 ? -20.217 8.098 14.474 1.00 66.25 102 VAL A N 1
ATOM 820 C CA . VAL A 1 102 ? -19.569 9.147 13.672 1.00 66.25 102 VAL A CA 1
ATOM 821 C C . VAL A 1 102 ? -19.509 10.484 14.428 1.00 66.25 102 VAL A C 1
ATOM 823 O O . VAL A 1 102 ? -18.765 11.373 14.017 1.00 66.25 102 VAL A O 1
ATOM 826 N N . GLY A 1 103 ? -20.277 10.641 15.514 1.00 60.88 103 GLY A N 1
ATOM 827 C CA . GLY A 1 103 ? -20.694 11.961 15.994 1.00 60.88 103 GLY A CA 1
ATOM 828 C C . GLY A 1 103 ? -20.141 12.439 17.337 1.00 60.88 103 GLY A C 1
ATOM 829 O O . GLY A 1 103 ? -19.829 13.622 17.436 1.00 60.88 103 GLY A O 1
ATOM 830 N N . SER A 1 104 ? -20.023 11.590 18.368 1.00 67.06 104 SER A N 1
ATOM 831 C CA . SER A 1 104 ? -19.750 12.079 19.734 1.00 67.06 104 SER A CA 1
ATOM 832 C C . SER A 1 104 ? -18.635 11.317 20.452 1.00 67.06 104 SER A C 1
ATOM 834 O O . SER A 1 104 ? -18.690 10.101 20.633 1.00 67.06 104 SER A O 1
ATOM 836 N N . GLN A 1 105 ? -17.627 12.068 20.906 1.00 77.88 105 GLN A N 1
ATOM 837 C CA . GLN A 1 105 ? -16.582 11.577 21.804 1.00 77.88 105 GLN A CA 1
ATOM 838 C C . GLN A 1 105 ? -17.148 11.189 23.182 1.00 77.88 105 GLN A C 1
ATOM 840 O O . GLN A 1 105 ? -16.627 10.274 23.814 1.00 77.88 105 GLN A O 1
ATOM 845 N N . GLU A 1 106 ? -18.240 11.819 23.612 1.00 84.56 106 GLU A N 1
ATOM 846 C CA . GLU A 1 106 ? -18.884 11.562 24.904 1.00 84.56 106 GLU A CA 1
ATOM 847 C C . GLU A 1 106 ? -19.461 10.143 24.945 1.00 84.56 106 GLU A C 1
ATOM 849 O O . GLU A 1 106 ? -19.306 9.433 25.932 1.00 84.56 106 GLU A O 1
ATOM 854 N N . VAL A 1 107 ? -20.055 9.674 23.839 1.00 85.69 107 VAL A N 1
ATOM 855 C CA . VAL A 1 107 ? -20.578 8.299 23.731 1.00 85.69 107 VAL A CA 1
ATOM 856 C C . VAL A 1 107 ? -19.459 7.278 23.930 1.00 85.69 107 VAL A C 1
ATOM 858 O O . VAL A 1 107 ? -19.645 6.277 24.616 1.00 85.69 107 VAL A O 1
ATOM 861 N N . ARG A 1 108 ? -18.270 7.547 23.384 1.00 86.69 108 ARG A N 1
ATOM 862 C CA . ARG A 1 108 ? -17.095 6.688 23.571 1.00 86.69 108 ARG A CA 1
ATOM 863 C C . ARG A 1 108 ? -16.661 6.631 25.037 1.00 86.69 108 ARG A C 1
ATOM 865 O O . ARG A 1 108 ? -16.309 5.560 25.525 1.00 86.69 108 ARG A O 1
ATOM 872 N N . GLU A 1 109 ? -16.692 7.763 25.733 1.00 88.38 109 GLU A N 1
ATOM 873 C CA . GLU A 1 109 ? -16.346 7.854 27.156 1.00 88.38 109 GLU A CA 1
ATOM 874 C C . GLU A 1 109 ? -17.380 7.132 28.033 1.00 88.38 109 GLU A C 1
ATOM 876 O O . GLU A 1 109 ? -17.002 6.348 28.901 1.00 88.38 109 GLU A O 1
ATOM 881 N N . LEU A 1 110 ? -18.675 7.285 27.741 1.00 91.12 110 LEU A N 1
ATOM 882 C CA . LEU A 1 110 ? -19.750 6.553 28.417 1.00 91.12 110 LEU A CA 1
ATOM 883 C C . LEU A 1 110 ? -19.646 5.037 28.205 1.00 91.12 110 LEU A C 1
ATOM 885 O O . LEU A 1 110 ? -19.852 4.268 29.139 1.00 91.12 110 LEU A O 1
ATOM 889 N N . LEU A 1 111 ? -19.281 4.587 27.002 1.00 90.69 111 LEU A N 1
ATOM 890 C CA . LEU A 1 111 ? -19.051 3.164 26.736 1.00 90.69 111 LEU A CA 1
ATOM 891 C C . LEU A 1 111 ? -17.827 2.621 27.472 1.00 90.69 111 LEU A C 1
ATOM 893 O O . LEU A 1 111 ? -17.845 1.479 27.926 1.00 90.69 111 LEU A O 1
ATOM 897 N N . ALA A 1 112 ? -16.780 3.432 27.626 1.00 90.62 112 ALA A N 1
ATOM 898 C CA . ALA A 1 112 ? -15.629 3.057 28.435 1.00 90.62 112 ALA A CA 1
ATOM 899 C C . ALA A 1 112 ? -16.002 2.908 29.922 1.00 90.62 112 ALA A C 1
ATOM 901 O O . ALA A 1 112 ? -15.532 1.970 30.564 1.00 90.62 112 ALA A O 1
ATOM 902 N N . LEU A 1 113 ? -16.873 3.778 30.449 1.00 92.00 113 LEU A N 1
ATOM 903 C CA . LEU A 1 113 ? -17.429 3.634 31.800 1.00 92.00 113 LEU A CA 1
ATOM 904 C C . LEU A 1 113 ? -18.280 2.365 31.918 1.00 92.00 113 LEU A C 1
ATOM 906 O O . LEU A 1 113 ? -18.072 1.582 32.835 1.00 92.00 113 LEU A O 1
ATOM 910 N N . GLN A 1 114 ? -19.146 2.093 30.939 1.00 92.00 114 GLN A N 1
ATOM 911 C CA . GLN A 1 114 ? -19.973 0.885 30.922 1.00 92.00 114 GLN A CA 1
ATOM 912 C C . GLN A 1 114 ? -19.139 -0.406 30.964 1.00 92.00 114 GLN A C 1
ATOM 914 O O . GLN A 1 114 ? -19.498 -1.352 31.665 1.00 92.00 114 GLN A O 1
ATOM 919 N N . LEU A 1 115 ? -18.028 -0.449 30.219 1.00 90.44 115 LEU A N 1
ATOM 920 C CA . LEU A 1 115 ? -17.083 -1.568 30.251 1.00 90.44 115 LEU A CA 1
ATOM 921 C C . LEU A 1 115 ? -16.395 -1.693 31.617 1.00 90.44 115 LEU A C 1
ATOM 923 O O . LEU A 1 115 ? -16.229 -2.805 32.117 1.00 90.44 115 LEU A O 1
ATOM 927 N N . ALA A 1 116 ? -16.012 -0.568 32.229 1.00 90.75 116 ALA A N 1
ATOM 928 C CA . ALA A 1 116 ? -15.413 -0.554 33.560 1.00 90.75 116 ALA A CA 1
ATOM 929 C C . ALA A 1 116 ? -16.393 -1.059 34.632 1.00 90.75 116 ALA A C 1
ATOM 931 O O . ALA A 1 116 ? -15.997 -1.861 35.475 1.00 90.75 116 ALA A O 1
ATOM 932 N N . ASP A 1 117 ? -17.665 -0.667 34.560 1.00 91.81 117 ASP A N 1
ATOM 933 C CA . ASP A 1 117 ? -18.709 -1.128 35.478 1.00 91.81 117 ASP A CA 1
ATOM 934 C C . ASP A 1 117 ? -18.947 -2.637 35.339 1.00 91.81 117 ASP A C 1
ATOM 936 O O . ASP A 1 117 ? -19.032 -3.350 36.339 1.00 91.81 117 ASP A O 1
ATOM 940 N N . TRP A 1 118 ? -18.996 -3.161 34.106 1.00 91.25 118 TRP A N 1
ATOM 941 C CA . TRP A 1 118 ? -19.123 -4.606 33.879 1.00 91.25 118 TRP A CA 1
ATOM 942 C C . TRP A 1 118 ? -17.944 -5.397 34.436 1.00 91.25 118 TRP A C 1
ATOM 944 O O . TRP A 1 118 ? -18.159 -6.464 35.006 1.00 91.25 118 TRP A O 1
ATOM 954 N N . HIS A 1 119 ? -16.728 -4.865 34.317 1.00 88.38 119 HIS A N 1
ATOM 955 C CA . HIS A 1 119 ? -15.540 -5.476 34.902 1.00 88.38 119 HIS A CA 1
ATOM 956 C C . HIS A 1 119 ? -15.576 -5.443 36.439 1.00 88.38 119 HIS A C 1
ATOM 958 O O . HIS A 1 119 ? -15.349 -6.458 37.091 1.00 88.38 119 HIS A O 1
ATOM 964 N N . GLN A 1 120 ? -15.928 -4.303 37.043 1.00 88.75 120 GLN A N 1
ATOM 965 C CA . GLN A 1 120 ? -16.016 -4.171 38.504 1.00 88.75 120 GLN A CA 1
ATOM 966 C C . GLN A 1 120 ? -17.074 -5.095 39.116 1.00 88.75 120 GLN A C 1
ATOM 968 O O . GLN A 1 120 ? -16.862 -5.654 40.190 1.00 88.75 120 GLN A O 1
ATOM 973 N N . LEU A 1 121 ? -18.204 -5.266 38.429 1.00 89.69 121 LEU A N 1
ATOM 974 C CA . LEU A 1 121 ? -19.299 -6.136 38.856 1.00 89.69 121 LEU A CA 1
ATOM 975 C C . LEU A 1 121 ? -19.094 -7.609 38.470 1.00 89.69 121 LEU A C 1
ATOM 977 O O . LEU A 1 121 ? -19.958 -8.427 38.778 1.00 89.69 121 LEU A O 1
ATOM 981 N N . GLN A 1 122 ? -17.998 -7.946 37.778 1.00 85.00 122 GLN A N 1
ATOM 982 C CA . GLN A 1 122 ? -17.751 -9.265 37.176 1.00 85.00 122 GLN A CA 1
ATOM 983 C C . GLN A 1 122 ? -18.909 -9.765 36.293 1.00 85.00 122 GLN A C 1
ATOM 985 O O . GLN A 1 122 ? -19.142 -10.963 36.138 1.00 85.00 122 GLN A O 1
ATOM 990 N N . ALA A 1 123 ? -19.668 -8.831 35.716 1.00 84.50 123 ALA A N 1
ATOM 991 C CA . ALA A 1 123 ? -20.767 -9.130 34.807 1.00 84.50 123 ALA A CA 1
ATOM 992 C C . ALA A 1 123 ? -20.262 -9.480 33.398 1.00 84.50 123 ALA A C 1
ATOM 994 O O . ALA A 1 123 ? -21.011 -10.018 32.584 1.00 84.50 123 ALA A O 1
ATOM 995 N N . ASP A 1 124 ? -18.996 -9.177 33.113 1.00 82.56 124 ASP A N 1
ATOM 996 C CA . ASP A 1 124 ? -18.330 -9.424 31.841 1.00 82.56 124 ASP A CA 1
ATOM 997 C C . ASP A 1 124 ? -18.249 -10.913 31.474 1.00 82.56 124 ASP A C 1
ATOM 999 O O . ASP A 1 124 ? -18.379 -11.236 30.298 1.00 82.56 124 ASP A O 1
ATOM 1003 N N . GLY A 1 125 ? -18.166 -11.823 32.452 1.00 81.38 125 GLY A N 1
ATOM 1004 C CA . GLY A 1 125 ? -18.195 -13.275 32.204 1.00 81.38 125 GLY A CA 1
ATOM 1005 C C . GLY A 1 125 ? -19.523 -13.811 31.642 1.00 81.38 125 GLY A C 1
ATOM 1006 O O . GLY A 1 125 ? -19.565 -14.900 31.075 1.00 81.38 125 GLY A O 1
ATOM 1007 N N . PHE A 1 126 ? -20.618 -13.051 31.754 1.00 85.50 126 PHE A N 1
ATOM 1008 C CA . PHE A 1 126 ? -21.940 -13.448 31.247 1.00 85.50 126 PHE A CA 1
ATOM 1009 C C . PHE A 1 126 ? -22.272 -12.843 29.878 1.00 85.50 126 PHE A C 1
ATOM 1011 O O . PHE A 1 126 ? -23.329 -13.134 29.312 1.00 85.50 126 PHE A O 1
ATOM 1018 N N . ILE A 1 127 ? -21.411 -11.969 29.352 1.00 87.12 127 ILE A N 1
ATOM 1019 C CA . ILE A 1 127 ? -21.630 -11.286 28.079 1.00 87.12 127 ILE A CA 1
ATOM 1020 C C . ILE A 1 127 ? -20.836 -12.013 26.994 1.00 87.12 127 ILE A C 1
ATOM 1022 O O . ILE A 1 127 ? -19.674 -12.350 27.176 1.00 87.12 127 ILE A O 1
ATOM 1026 N N . GLN A 1 128 ? -21.470 -12.224 25.840 1.00 87.00 128 GLN A N 1
ATOM 1027 C CA . GLN A 1 128 ? -20.825 -12.789 24.653 1.00 87.00 128 GLN A CA 1
ATOM 1028 C C . GLN A 1 128 ? -19.562 -12.001 24.266 1.00 87.00 128 GLN A C 1
ATOM 1030 O O . GLN A 1 128 ? -19.587 -10.764 24.205 1.00 87.00 128 GLN A O 1
ATOM 1035 N N . ASP A 1 129 ? -18.480 -12.713 23.951 1.00 87.19 129 ASP A N 1
ATOM 1036 C CA . ASP A 1 129 ? -17.175 -12.121 23.638 1.00 87.19 129 ASP A CA 1
ATOM 1037 C C . ASP A 1 129 ? -17.241 -11.204 22.417 1.00 87.19 129 ASP A C 1
ATOM 1039 O O . ASP A 1 129 ? -16.625 -10.139 22.386 1.00 87.19 129 ASP A O 1
ATOM 1043 N N . GLU A 1 130 ? -18.033 -11.584 21.417 1.00 87.19 130 GLU A N 1
ATOM 1044 C CA . GLU A 1 130 ? -18.241 -10.840 20.179 1.00 87.19 130 GLU A CA 1
ATOM 1045 C C . GLU A 1 130 ? -18.892 -9.490 20.478 1.00 87.19 130 GLU A C 1
ATOM 1047 O O . GLU A 1 130 ? -18.509 -8.452 19.932 1.00 87.19 130 GLU A O 1
ATOM 1052 N N . ARG A 1 131 ? -19.851 -9.490 21.409 1.00 89.62 131 ARG A N 1
ATOM 1053 C CA . ARG A 1 131 ? -20.531 -8.279 21.858 1.00 89.62 131 ARG A CA 1
ATOM 1054 C C . ARG A 1 131 ? -19.560 -7.391 22.618 1.00 89.62 131 ARG A C 1
ATOM 1056 O O . ARG A 1 131 ? -19.432 -6.219 22.272 1.00 89.62 131 ARG A O 1
ATOM 1063 N N . LEU A 1 132 ? -18.822 -7.931 23.586 1.00 89.56 132 LEU A N 1
ATOM 1064 C CA . LEU A 1 132 ? -17.800 -7.171 24.310 1.00 89.56 132 LEU A CA 1
ATOM 1065 C C . LEU A 1 132 ? -16.737 -6.599 23.368 1.00 89.56 132 LEU A C 1
ATOM 1067 O O . LEU A 1 132 ? -16.338 -5.448 23.529 1.00 89.56 132 LEU A O 1
ATOM 1071 N N . ARG A 1 133 ? -16.344 -7.345 22.332 1.00 89.88 133 ARG A N 1
ATOM 1072 C CA . ARG A 1 133 ? -15.413 -6.890 21.294 1.00 89.88 133 ARG A CA 1
ATOM 1073 C C . ARG A 1 133 ? -15.952 -5.690 20.516 1.00 89.88 133 ARG A C 1
ATOM 1075 O O . ARG A 1 133 ? -15.191 -4.755 20.265 1.00 89.88 133 ARG A O 1
ATOM 1082 N N . ILE A 1 134 ? -17.248 -5.669 20.186 1.00 90.75 134 ILE A N 1
ATOM 1083 C CA . ILE A 1 134 ? -17.893 -4.478 19.613 1.00 90.75 134 ILE A CA 1
ATOM 1084 C C . ILE A 1 134 ? -17.799 -3.323 20.611 1.00 90.75 134 ILE A C 1
ATOM 1086 O O . ILE A 1 134 ? -17.265 -2.281 20.257 1.00 90.75 134 ILE A O 1
ATOM 1090 N N . PHE A 1 135 ? -18.229 -3.496 21.863 1.00 90.31 135 PHE A N 1
ATOM 1091 C CA . PHE A 1 135 ? -18.173 -2.419 22.862 1.00 90.31 135 PHE A CA 1
ATOM 1092 C C . PHE A 1 135 ? -16.750 -1.870 23.066 1.00 90.31 135 PHE A C 1
ATOM 1094 O O . PHE A 1 135 ? -16.576 -0.653 23.111 1.00 90.31 135 PHE A O 1
ATOM 1101 N N . CYS A 1 136 ? -15.727 -2.729 23.094 1.00 90.12 136 CYS A N 1
ATOM 1102 C CA . CYS A 1 136 ? -14.320 -2.323 23.171 1.00 90.12 136 CYS A CA 1
ATOM 1103 C C . CYS A 1 136 ? -13.897 -1.476 21.963 1.00 90.12 136 CYS A C 1
ATOM 1105 O O . CYS A 1 136 ? -13.266 -0.428 22.129 1.00 90.12 136 CYS A O 1
ATOM 1107 N N . LEU A 1 137 ? -14.298 -1.885 20.751 1.00 89.81 137 LEU A N 1
ATOM 1108 C CA . LEU A 1 137 ? -14.067 -1.120 19.525 1.00 89.81 137 LEU A CA 1
ATOM 1109 C C . LEU A 1 137 ? -14.722 0.266 19.607 1.00 89.81 137 LEU A C 1
ATOM 1111 O O . LEU A 1 137 ? -14.066 1.268 19.332 1.00 89.81 137 LEU A O 1
ATOM 1115 N N . LEU A 1 138 ? -15.991 0.331 20.021 1.00 88.25 138 LEU A N 1
ATOM 1116 C CA . LEU A 1 138 ? -16.742 1.586 20.139 1.00 88.25 138 LEU A CA 1
ATOM 1117 C C . LEU A 1 138 ? -16.168 2.507 21.228 1.00 88.25 138 LEU A C 1
ATOM 1119 O O . LEU A 1 138 ? -16.154 3.721 21.049 1.00 88.25 138 LEU A O 1
ATOM 1123 N N . ALA A 1 139 ? -15.651 1.935 22.321 1.00 88.31 139 ALA A N 1
ATOM 1124 C CA . ALA A 1 139 ? -14.951 2.645 23.392 1.00 88.31 139 ALA A CA 1
ATOM 1125 C C . ALA A 1 139 ? -13.532 3.108 22.989 1.00 88.31 139 ALA A C 1
ATOM 1127 O O . ALA A 1 139 ? -12.883 3.852 23.728 1.00 88.31 139 ALA A O 1
ATOM 1128 N N . GLY A 1 140 ? -13.030 2.692 21.819 1.00 86.56 140 GLY A N 1
ATOM 1129 C CA . GLY A 1 140 ? -11.685 3.018 21.343 1.00 86.56 140 GLY A CA 1
ATOM 1130 C C . GLY A 1 140 ? -10.572 2.326 22.137 1.00 86.56 140 GLY A C 1
ATOM 1131 O O . GLY A 1 140 ? -9.457 2.847 22.207 1.00 86.56 140 GLY A O 1
ATOM 1132 N N . LYS A 1 141 ? -10.861 1.175 22.758 1.00 85.88 141 LYS A N 1
ATOM 1133 C CA . LYS A 1 141 ? -9.900 0.369 23.520 1.00 85.88 141 LYS A CA 1
ATOM 1134 C C . LYS A 1 141 ? -9.518 -0.876 22.701 1.00 85.88 141 LYS A C 1
ATOM 1136 O O . LYS A 1 141 ? -10.376 -1.725 22.477 1.00 85.88 141 LYS A O 1
ATOM 1141 N N . PRO A 1 142 ? -8.263 -1.003 22.228 1.00 83.50 142 PRO A N 1
ATOM 1142 C CA . PRO A 1 142 ? -7.863 -2.134 21.382 1.00 83.50 142 PRO A CA 1
ATOM 1143 C C . PRO A 1 142 ? -7.788 -3.470 22.123 1.00 83.50 142 PRO A C 1
ATOM 1145 O O . PRO A 1 142 ? -8.090 -4.511 21.542 1.00 83.50 142 PRO A O 1
ATOM 1148 N N . VAL A 1 143 ? -7.370 -3.431 23.388 1.00 85.19 143 VAL A N 1
ATOM 1149 C CA . VAL A 1 143 ? -7.241 -4.596 24.262 1.00 85.19 143 VAL A CA 1
ATOM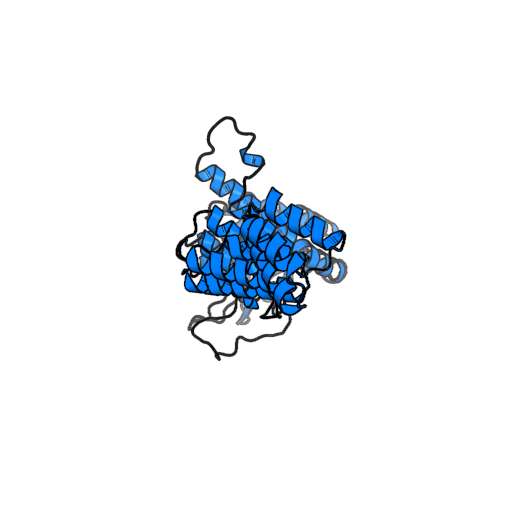 1150 C C . VAL A 1 143 ? -8.002 -4.303 25.544 1.00 85.19 143 VAL A C 1
ATOM 1152 O O . VAL A 1 143 ? -7.840 -3.228 26.128 1.00 85.19 143 VAL A O 1
ATOM 1155 N N . TRP A 1 144 ? -8.827 -5.255 25.968 1.00 83.38 144 TRP A N 1
ATOM 1156 C CA . TRP A 1 144 ? -9.560 -5.194 27.226 1.00 83.38 144 TRP A CA 1
ATOM 1157 C C . TRP A 1 144 ? -9.296 -6.453 28.049 1.00 83.38 144 TRP A C 1
ATOM 1159 O O . TRP A 1 144 ? -9.364 -7.565 27.524 1.00 83.38 144 TRP A O 1
ATOM 1169 N N . GLN A 1 145 ? -8.964 -6.275 29.326 1.00 82.25 145 GLN A N 1
ATOM 1170 C CA . GLN A 1 145 ? -8.767 -7.376 30.265 1.00 82.25 145 GLN A CA 1
ATOM 1171 C C . GLN A 1 145 ? -10.087 -7.649 30.988 1.00 82.25 145 GLN A C 1
ATOM 1173 O O . GLN A 1 145 ? -10.675 -6.745 31.575 1.00 82.25 145 GLN A O 1
ATOM 1178 N N . LEU A 1 146 ? -10.548 -8.893 30.914 1.00 81.69 146 LEU A N 1
ATOM 1179 C CA . LEU A 1 146 ? -11.731 -9.383 31.612 1.00 81.69 146 LEU A CA 1
ATOM 1180 C C . LEU A 1 146 ? -11.378 -9.782 33.049 1.00 81.69 146 LEU A C 1
ATOM 1182 O O . LEU A 1 146 ? -10.219 -10.054 33.379 1.00 81.69 146 LEU A O 1
ATOM 1186 N N . SER A 1 147 ? -12.400 -9.888 33.892 1.00 75.62 147 SER A N 1
ATOM 1187 C CA . SER A 1 147 ? -12.312 -10.293 35.301 1.00 75.62 147 SER A CA 1
ATOM 1188 C C . SER A 1 147 ? -11.666 -11.671 35.480 1.00 75.62 147 SER A C 1
ATOM 1190 O O . SER A 1 147 ? -10.946 -11.909 36.447 1.00 75.62 147 SER A O 1
ATOM 1192 N N . GLU A 1 148 ? -11.844 -12.565 34.505 1.00 73.69 148 GLU A N 1
ATOM 1193 C CA . GLU A 1 148 ? -11.314 -13.936 34.509 1.00 73.69 148 GLU A CA 1
ATOM 1194 C C . GLU A 1 148 ? -9.857 -14.049 34.013 1.00 73.69 148 GLU A C 1
ATOM 1196 O O . GLU A 1 148 ? -9.395 -15.140 33.688 1.00 73.69 148 GLU A O 1
ATOM 1201 N N . LYS A 1 149 ? -9.112 -12.935 33.912 1.00 71.94 149 LYS A N 1
ATOM 1202 C CA . LYS A 1 149 ? -7.772 -12.855 33.277 1.00 71.94 149 LYS A CA 1
ATOM 1203 C C . LYS A 1 149 ? -7.749 -13.208 31.785 1.00 71.94 149 LYS A C 1
ATOM 1205 O O . LYS A 1 149 ? -6.677 -13.335 31.194 1.00 71.94 149 LYS A O 1
ATOM 1210 N N . ARG A 1 150 ? -8.914 -13.337 31.155 1.00 77.94 150 ARG A N 1
ATOM 1211 C CA . ARG A 1 150 ? -9.042 -13.453 29.705 1.00 77.94 150 ARG A CA 1
ATOM 1212 C C . ARG A 1 150 ? -8.881 -12.075 29.065 1.00 77.94 150 ARG A C 1
ATOM 1214 O O . ARG A 1 150 ? -9.293 -11.069 29.636 1.00 77.94 150 ARG A O 1
ATOM 1221 N N . THR A 1 151 ? -8.285 -12.004 27.881 1.00 82.44 151 THR A N 1
ATOM 1222 C CA . THR A 1 151 ? -8.115 -10.743 27.152 1.00 82.44 151 THR A CA 1
ATOM 1223 C C . THR A 1 151 ? -8.926 -10.753 25.866 1.00 82.44 151 THR A C 1
ATOM 1225 O O . THR A 1 151 ? -8.900 -11.714 25.098 1.00 82.44 151 THR A O 1
ATOM 1228 N N . ILE A 1 152 ? -9.663 -9.670 25.625 1.00 82.94 152 ILE A N 1
ATOM 1229 C CA . ILE A 1 152 ? -10.324 -9.423 24.345 1.00 82.94 152 ILE A CA 1
ATOM 1230 C C . ILE A 1 152 ? -9.414 -8.515 23.541 1.00 82.94 152 ILE A C 1
ATOM 1232 O O . ILE A 1 152 ? -9.186 -7.358 23.897 1.00 82.94 152 ILE A O 1
ATOM 1236 N N . ASN A 1 153 ? -8.910 -9.047 22.436 1.00 85.31 153 ASN A N 1
ATOM 1237 C CA . ASN A 1 153 ? -8.141 -8.288 21.470 1.00 85.31 153 ASN A CA 1
ATOM 1238 C C . ASN A 1 153 ? -9.011 -7.986 20.246 1.00 85.31 153 ASN A C 1
ATOM 1240 O O . ASN A 1 153 ? -9.358 -8.878 19.468 1.00 85.31 153 ASN A O 1
ATOM 1244 N N . VAL A 1 154 ? -9.326 -6.707 20.046 1.00 83.31 154 VAL A N 1
ATOM 1245 C CA . VAL A 1 154 ? -10.143 -6.232 18.923 1.00 83.31 154 VAL A CA 1
ATOM 1246 C C . VAL A 1 154 ? -9.453 -6.474 17.578 1.00 83.31 154 VAL A C 1
ATOM 1248 O O . VAL A 1 154 ? -10.136 -6.730 16.587 1.00 83.31 154 VAL A O 1
ATOM 1251 N N . CYS A 1 155 ? -8.120 -6.445 17.539 1.00 83.25 155 CYS A N 1
ATOM 1252 C CA . CYS A 1 155 ? -7.324 -6.652 16.329 1.00 83.25 155 CYS A CA 1
ATOM 1253 C C . CYS A 1 155 ? -6.998 -8.130 16.055 1.00 83.25 155 CYS A C 1
ATOM 1255 O O . CYS A 1 155 ? -6.364 -8.435 15.047 1.00 83.25 155 CYS A O 1
ATOM 1257 N N . SER A 1 156 ? -7.444 -9.056 16.911 1.00 80.31 156 SER A N 1
ATOM 1258 C CA . SER A 1 156 ? -7.242 -10.491 16.684 1.00 80.31 156 SER A CA 1
ATOM 1259 C C . SER A 1 156 ? -7.928 -10.951 15.393 1.00 80.31 156 SER A C 1
ATOM 1261 O O . SER A 1 156 ? -9.046 -10.534 15.093 1.00 80.31 156 SER A O 1
ATOM 1263 N N . GLN A 1 157 ? -7.260 -11.808 14.614 1.00 79.69 157 GLN A N 1
ATOM 1264 C CA . GLN A 1 157 ? -7.775 -12.347 13.341 1.00 79.69 157 GLN A CA 1
ATOM 1265 C C . GLN A 1 157 ? -8.071 -11.284 12.261 1.00 79.69 157 GLN A C 1
ATOM 1267 O O . GLN A 1 157 ? -8.705 -11.590 11.254 1.00 79.69 157 GLN A O 1
ATOM 1272 N N . LEU A 1 158 ? -7.633 -10.034 12.453 1.00 84.19 158 LEU A N 1
ATOM 1273 C CA . LEU A 1 158 ? -7.770 -8.980 11.455 1.00 84.19 158 LEU A CA 1
ATOM 1274 C C . LEU A 1 158 ? -6.476 -8.812 10.677 1.00 84.19 158 LEU A C 1
ATOM 1276 O O . LEU A 1 158 ? -5.399 -8.683 11.257 1.00 84.19 158 LEU A O 1
ATOM 1280 N N . ASP A 1 159 ? -6.600 -8.669 9.361 1.00 86.81 159 ASP A N 1
ATOM 1281 C CA . ASP A 1 159 ? -5.461 -8.309 8.522 1.00 86.81 159 ASP A CA 1
ATOM 1282 C C . ASP A 1 159 ? -4.850 -6.991 8.999 1.00 86.81 159 ASP A C 1
ATOM 1284 O O . ASP A 1 159 ? -5.538 -6.098 9.509 1.00 86.81 159 ASP A O 1
ATOM 1288 N N . TRP A 1 160 ? -3.563 -6.813 8.728 1.00 88.62 160 TRP A N 1
ATOM 1289 C CA . TRP A 1 160 ? -2.827 -5.609 9.097 1.00 88.62 160 TRP A CA 1
ATOM 1290 C C . TRP A 1 160 ? -3.511 -4.321 8.584 1.00 88.62 160 TRP A C 1
ATOM 1292 O O . TRP A 1 160 ? -3.590 -3.318 9.296 1.00 88.62 160 TRP A O 1
ATOM 1302 N N . LYS A 1 161 ? -4.106 -4.372 7.381 1.00 90.50 161 LYS A N 1
ATOM 1303 C CA . LYS A 1 161 ? -4.855 -3.266 6.754 1.00 90.50 161 LYS A CA 1
ATOM 1304 C C . LYS A 1 161 ? -6.140 -2.930 7.523 1.00 90.50 161 LYS A C 1
ATOM 1306 O O . LYS A 1 161 ? -6.438 -1.756 7.741 1.00 90.50 161 LYS A O 1
ATOM 1311 N N . ARG A 1 162 ? -6.889 -3.948 7.967 1.00 89.75 162 ARG A N 1
ATOM 1312 C CA . ARG A 1 162 ? -8.108 -3.788 8.784 1.00 89.75 162 ARG A CA 1
ATOM 1313 C C . ARG A 1 162 ? -7.765 -3.278 10.178 1.00 89.75 162 ARG A C 1
ATOM 1315 O O . ARG A 1 162 ? -8.385 -2.327 10.645 1.00 89.75 162 ARG A O 1
ATOM 1322 N N . SER A 1 163 ? -6.720 -3.834 10.785 1.00 90.12 163 SER A N 1
ATOM 1323 C CA . SER A 1 163 ? -6.174 -3.373 12.062 1.00 90.12 163 SER A CA 1
ATOM 1324 C C . SER A 1 163 ? -5.783 -1.894 11.995 1.00 90.12 163 SER A C 1
ATOM 1326 O O . SER A 1 163 ? -6.208 -1.107 12.840 1.00 90.12 163 SER A O 1
ATOM 1328 N N . LEU A 1 164 ? -5.071 -1.464 10.949 1.00 90.62 164 LEU A N 1
ATOM 1329 C CA . LEU A 1 164 ? -4.754 -0.050 10.732 1.00 90.62 164 LEU A CA 1
ATOM 1330 C C . LEU A 1 164 ? -6.017 0.814 10.546 1.00 90.62 164 LEU A C 1
ATOM 1332 O O . LEU A 1 164 ? -6.085 1.930 11.064 1.00 90.62 164 LEU A O 1
ATOM 1336 N N . GLY A 1 165 ? -7.036 0.307 9.846 1.00 90.44 165 GLY A N 1
ATOM 1337 C CA . GLY A 1 165 ? -8.335 0.975 9.720 1.00 90.44 165 GLY A CA 1
ATOM 1338 C C . GLY A 1 165 ? -9.029 1.187 11.062 1.00 90.44 165 GLY A C 1
ATOM 1339 O O . GLY A 1 165 ? -9.491 2.293 11.341 1.00 90.44 165 GLY A O 1
ATOM 1340 N N . VAL A 1 166 ? -9.008 0.181 11.938 1.00 90.25 166 VAL A N 1
ATOM 1341 C CA . VAL A 1 166 ? -9.539 0.286 13.303 1.00 90.25 166 VAL A CA 1
ATOM 1342 C C . VAL A 1 166 ? -8.829 1.393 14.092 1.00 90.25 166 VAL A C 1
ATOM 1344 O O . VAL A 1 166 ? -9.491 2.236 14.703 1.00 90.25 166 VAL A O 1
ATOM 1347 N N . HIS A 1 167 ? -7.496 1.462 14.004 1.00 89.25 167 HIS A N 1
ATOM 1348 C CA . HIS A 1 167 ? -6.702 2.523 14.634 1.00 89.25 167 HIS A CA 1
ATOM 1349 C C . HIS A 1 167 ? -7.073 3.915 14.111 1.00 89.25 167 HIS A C 1
ATOM 1351 O O . HIS A 1 167 ? -7.177 4.873 14.879 1.00 89.25 167 HIS A O 1
ATOM 1357 N N . LEU A 1 168 ? -7.297 4.023 12.800 1.00 88.94 168 LEU A N 1
ATOM 1358 C CA . LEU A 1 168 ? -7.651 5.276 12.150 1.00 88.94 168 LEU A CA 1
ATOM 1359 C C . LEU A 1 168 ? -9.057 5.758 12.530 1.00 88.94 168 LEU A C 1
ATOM 1361 O O . LEU A 1 168 ? -9.247 6.963 12.705 1.00 88.94 168 LEU A O 1
ATOM 1365 N N . TRP A 1 169 ? -10.040 4.856 12.594 1.00 88.81 169 TRP A N 1
ATOM 1366 C CA . TRP A 1 169 ? -11.454 5.220 12.732 1.00 88.81 169 TRP A CA 1
ATOM 1367 C C . TRP A 1 169 ? -11.950 5.292 14.173 1.00 88.81 169 TRP A C 1
ATOM 1369 O O . TRP A 1 169 ? -12.785 6.148 14.447 1.00 88.81 169 TRP A O 1
ATOM 1379 N N . TYR A 1 170 ? -11.462 4.421 15.060 1.00 87.25 170 TYR A N 1
ATOM 1380 C CA . TYR A 1 170 ? -12.052 4.233 16.391 1.00 87.25 170 TYR A CA 1
ATOM 1381 C C . TYR A 1 170 ? -11.110 4.620 17.538 1.00 87.25 170 TYR A C 1
ATOM 1383 O O . TYR A 1 170 ? -11.534 5.261 18.502 1.00 87.25 170 TYR A O 1
ATOM 1391 N N . LEU A 1 171 ? -9.822 4.275 17.440 1.00 86.56 171 LEU A N 1
ATOM 1392 C CA . LEU A 1 171 ? -8.865 4.562 18.518 1.00 86.56 171 LEU A CA 1
ATOM 1393 C C . LEU A 1 171 ? -8.444 6.033 18.533 1.00 86.56 171 LEU A C 1
ATOM 1395 O O . LEU A 1 171 ? -8.245 6.620 19.596 1.00 86.56 171 LEU A O 1
ATOM 1399 N N . LEU A 1 172 ? -8.299 6.641 17.356 1.00 85.25 172 LEU A N 1
ATOM 1400 C CA . LEU A 1 172 ? -7.852 8.022 17.231 1.00 85.25 172 LEU A CA 1
ATOM 1401 C C . LEU A 1 172 ? -9.004 8.990 16.956 1.00 85.25 172 LEU A C 1
ATOM 1403 O O . LEU A 1 172 ? -9.954 8.633 16.258 1.00 85.25 172 LEU A O 1
ATOM 1407 N N . PRO A 1 173 ? -8.903 10.244 17.437 1.00 83.06 173 PRO A N 1
ATOM 1408 C CA . PRO A 1 173 ? -9.840 11.297 17.069 1.00 83.06 173 PRO A CA 1
ATOM 1409 C C . PRO A 1 173 ? -9.949 11.479 15.550 1.00 83.06 173 PRO A C 1
ATOM 1411 O O . PRO A 1 173 ? -8.984 11.278 14.804 1.00 83.06 173 PRO A O 1
ATOM 1414 N N . SER A 1 174 ? -11.112 11.949 15.093 1.00 76.75 174 SER A N 1
ATOM 1415 C CA . SER A 1 174 ? -11.382 12.237 13.677 1.00 76.75 174 SER A CA 1
ATOM 1416 C C . SER A 1 174 ? -10.434 13.283 13.074 1.00 76.75 174 SER A C 1
ATOM 1418 O O . SER A 1 174 ? -10.235 13.291 11.859 1.00 76.75 174 SER A O 1
ATOM 1420 N N . THR A 1 175 ? -9.814 14.107 13.921 1.00 79.38 175 THR A N 1
ATOM 1421 C CA . THR A 1 175 ? -8.849 15.161 13.581 1.00 79.38 175 THR A CA 1
ATOM 1422 C C . THR A 1 175 ? -7.394 14.689 13.529 1.00 79.38 175 THR A C 1
ATOM 1424 O O . THR A 1 175 ? -6.535 15.436 13.066 1.00 79.38 175 THR A O 1
ATOM 1427 N N . ALA A 1 176 ? -7.082 13.471 13.987 1.00 83.25 176 ALA A N 1
ATOM 1428 C CA . ALA A 1 176 ? -5.700 13.004 14.069 1.00 83.25 176 ALA A CA 1
ATOM 1429 C C . ALA A 1 176 ? -5.071 12.801 12.671 1.00 83.25 176 ALA A C 1
ATOM 1431 O O . ALA A 1 176 ? -5.731 12.284 11.761 1.00 83.25 176 ALA A O 1
ATOM 1432 N N . PRO A 1 177 ? -3.784 13.141 12.476 1.00 84.56 177 PRO A N 1
ATOM 1433 C CA . PRO A 1 177 ? -3.104 12.925 11.203 1.00 84.56 177 PRO A CA 1
ATOM 1434 C C . PRO A 1 177 ? -2.819 11.436 10.949 1.00 84.56 177 PRO A C 1
ATOM 1436 O O . PRO A 1 177 ? -2.720 10.631 11.878 1.00 84.56 177 PRO A O 1
ATOM 1439 N N . LEU A 1 178 ? -2.635 11.074 9.673 1.00 86.62 178 LEU A N 1
ATOM 1440 C CA . LEU A 1 178 ? -2.312 9.699 9.257 1.00 86.62 178 LEU A CA 1
ATOM 1441 C C . LEU A 1 178 ? -1.003 9.190 9.876 1.00 86.62 178 LEU A C 1
ATOM 1443 O O . LEU A 1 178 ? -0.927 8.035 10.285 1.00 86.62 178 LEU A O 1
ATOM 1447 N N . SER A 1 179 ? -0.009 10.068 10.018 1.00 87.62 179 SER A N 1
ATOM 1448 C CA . SER A 1 179 ? 1.271 9.753 10.661 1.00 87.62 179 SER A CA 1
ATOM 1449 C C . SER A 1 179 ? 1.097 9.275 12.103 1.00 87.62 179 SER A C 1
ATOM 1451 O O . SER A 1 179 ? 1.739 8.311 12.521 1.00 87.62 179 SER A O 1
ATOM 1453 N N . LYS A 1 180 ? 0.170 9.883 12.859 1.00 87.94 180 LYS A N 1
ATOM 1454 C CA . LYS A 1 180 ? -0.129 9.446 14.226 1.00 87.94 180 LYS A CA 1
ATOM 1455 C C . LYS A 1 180 ? -0.780 8.064 14.232 1.00 87.94 180 LYS A C 1
ATOM 1457 O O . LYS A 1 180 ? -0.367 7.229 15.030 1.00 87.94 180 LYS A O 1
ATOM 1462 N N . ALA A 1 181 ? -1.724 7.798 13.326 1.00 87.88 181 ALA A N 1
ATOM 1463 C CA . ALA A 1 181 ? -2.346 6.476 13.186 1.00 87.88 181 ALA A CA 1
ATOM 1464 C C . ALA A 1 181 ? -1.323 5.372 12.918 1.00 87.88 181 ALA A C 1
ATOM 1466 O O . ALA A 1 181 ? -1.364 4.333 13.573 1.00 87.88 181 ALA A O 1
ATOM 1467 N N . LEU A 1 182 ? -0.360 5.639 12.038 1.00 89.31 182 LEU A N 1
ATOM 1468 C CA . LEU A 1 182 ? 0.720 4.703 11.740 1.00 89.31 182 LEU A CA 1
ATOM 1469 C C . LEU A 1 182 ? 1.634 4.480 12.944 1.00 89.31 182 LEU A C 1
ATOM 1471 O O . LEU A 1 182 ? 1.927 3.337 13.266 1.00 89.31 182 LEU A O 1
ATOM 1475 N N . SER A 1 183 ? 2.008 5.541 13.667 1.00 89.56 183 SER A N 1
ATOM 1476 C CA . SER A 1 183 ? 2.849 5.404 14.865 1.00 89.56 183 SER A CA 1
ATOM 1477 C C . SER A 1 183 ? 2.197 4.561 15.969 1.00 89.56 183 SER A C 1
ATOM 1479 O O . SER A 1 183 ? 2.870 3.753 16.600 1.00 89.56 183 SER A O 1
ATOM 1481 N N . VAL A 1 184 ? 0.883 4.713 16.186 1.00 88.88 184 VAL A N 1
ATOM 1482 C CA . VAL A 1 184 ? 0.151 3.928 17.194 1.00 88.88 184 VAL A CA 1
ATOM 1483 C C . VAL A 1 184 ? 0.014 2.478 16.740 1.00 88.88 184 VAL A C 1
ATOM 1485 O O . VAL A 1 184 ? 0.221 1.571 17.537 1.00 88.88 184 VAL A O 1
ATOM 1488 N N . TYR A 1 185 ? -0.273 2.257 15.457 1.00 89.38 185 TYR A N 1
ATOM 1489 C CA . TYR A 1 185 ? -0.319 0.917 14.883 1.00 89.38 185 TYR A CA 1
ATOM 1490 C C . TYR A 1 185 ? 1.047 0.209 14.940 1.00 89.38 185 TYR A C 1
ATOM 1492 O O . TYR A 1 185 ? 1.120 -0.986 15.193 1.00 89.38 185 TYR A O 1
ATOM 1500 N N . GLU A 1 186 ? 2.150 0.931 14.764 1.00 87.62 186 GLU A N 1
ATOM 1501 C CA . GLU A 1 186 ? 3.488 0.354 14.898 1.00 87.62 186 GLU A CA 1
ATOM 1502 C C . GLU A 1 186 ? 3.839 -0.057 16.311 1.00 87.62 186 GLU A C 1
ATOM 1504 O O . GLU A 1 186 ? 4.385 -1.140 16.511 1.00 87.62 186 GLU A O 1
ATOM 1509 N N . ALA A 1 187 ? 3.481 0.775 17.284 1.00 85.81 187 ALA A N 1
ATOM 1510 C CA . ALA A 1 187 ? 3.584 0.401 18.684 1.00 85.81 187 ALA A CA 1
ATOM 1511 C C . ALA A 1 187 ? 2.688 -0.807 19.021 1.00 85.81 187 ALA A C 1
ATOM 1513 O O . ALA A 1 187 ? 2.999 -1.546 19.944 1.00 85.81 187 ALA A O 1
ATOM 1514 N N . ALA A 1 188 ? 1.600 -1.031 18.273 1.00 83.38 188 ALA A N 1
ATOM 1515 C CA . ALA A 1 188 ? 0.657 -2.121 18.516 1.00 83.38 188 ALA A CA 1
ATOM 1516 C C . ALA A 1 188 ? 1.181 -3.515 18.143 1.00 83.38 188 ALA A C 1
ATOM 1518 O O . ALA A 1 188 ? 0.779 -4.494 18.770 1.00 83.38 188 ALA A O 1
ATOM 1519 N N . PHE A 1 189 ? 2.024 -3.626 17.112 1.00 83.19 189 PHE A N 1
ATOM 1520 C CA . PHE A 1 189 ? 2.594 -4.916 16.693 1.00 83.19 189 PHE A CA 1
ATOM 1521 C C . PHE A 1 189 ? 4.030 -5.136 17.187 1.00 83.19 189 PHE A C 1
ATOM 1523 O O . PHE A 1 189 ? 4.534 -6.255 17.114 1.00 83.19 189 PHE A O 1
ATOM 1530 N N . GLN A 1 190 ? 4.718 -4.094 17.663 1.00 79.00 190 GLN A N 1
ATOM 1531 C CA . GLN A 1 190 ? 6.014 -4.253 18.322 1.00 79.00 190 GLN A CA 1
ATOM 1532 C C . GLN A 1 190 ? 5.796 -4.866 19.709 1.00 79.00 190 GLN A C 1
ATOM 1534 O O . GLN A 1 190 ? 5.103 -4.284 20.537 1.00 79.00 190 GLN A O 1
ATOM 1539 N N . ALA A 1 191 ? 6.384 -6.037 19.963 1.00 61.19 191 ALA A N 1
ATOM 1540 C CA . ALA A 1 191 ? 6.359 -6.643 21.289 1.00 61.19 191 ALA A CA 1
ATOM 1541 C C . ALA A 1 191 ? 7.165 -5.764 22.258 1.00 61.19 191 ALA A C 1
ATOM 1543 O O . ALA A 1 191 ? 8.372 -5.580 22.084 1.00 61.19 191 ALA A O 1
ATOM 1544 N N . THR A 1 192 ? 6.496 -5.192 23.257 1.00 57.72 192 THR A N 1
ATOM 1545 C CA . THR A 1 192 ? 7.158 -4.508 24.369 1.00 57.72 192 THR A CA 1
ATOM 1546 C C . THR A 1 192 ? 7.467 -5.528 25.468 1.00 57.72 192 THR A C 1
ATOM 1548 O O . THR A 1 192 ? 6.806 -6.561 25.559 1.00 57.72 192 THR A O 1
ATOM 1551 N N . PRO A 1 193 ? 8.450 -5.272 26.349 1.00 50.25 193 PRO A N 1
ATOM 1552 C CA . PRO A 1 193 ? 8.734 -6.157 27.486 1.00 50.25 193 PRO A CA 1
ATOM 1553 C C . PRO A 1 193 ? 7.551 -6.322 28.464 1.00 50.25 193 PRO A C 1
ATOM 1555 O O . PRO A 1 193 ? 7.592 -7.191 29.328 1.00 50.25 193 PRO A O 1
ATOM 1558 N N . GLU A 1 194 ? 6.504 -5.504 28.331 1.00 49.19 194 GLU A N 1
ATOM 1559 C CA . GLU A 1 194 ? 5.336 -5.442 29.217 1.00 49.19 194 GLU A CA 1
ATOM 1560 C C . GLU A 1 194 ? 4.090 -6.144 28.634 1.00 49.19 194 GLU A C 1
ATOM 1562 O O . GLU A 1 194 ? 3.093 -6.296 29.340 1.00 49.19 194 GLU A O 1
ATOM 1567 N N . GLY A 1 195 ? 4.123 -6.607 27.376 1.00 54.94 195 GLY A N 1
ATOM 1568 C CA . GLY A 1 195 ? 3.001 -7.322 26.764 1.00 54.94 195 GLY A CA 1
ATOM 1569 C C . GLY A 1 195 ? 3.237 -7.762 25.317 1.00 54.94 195 GLY A C 1
ATOM 1570 O O . GLY A 1 195 ? 4.006 -7.157 24.571 1.00 54.94 195 GLY A O 1
ATOM 1571 N N . GLU A 1 196 ? 2.541 -8.826 24.909 1.00 64.88 196 GLU A N 1
ATOM 1572 C CA . GLU A 1 196 ? 2.532 -9.291 23.519 1.00 64.88 196 GLU A CA 1
ATOM 1573 C C . GLU A 1 196 ? 1.880 -8.247 22.597 1.00 64.88 196 GLU A C 1
ATOM 1575 O O . GLU A 1 196 ? 0.890 -7.602 22.958 1.00 64.88 196 GLU A O 1
ATOM 1580 N N . GLY A 1 197 ? 2.431 -8.082 21.389 1.00 71.25 197 GLY A N 1
ATOM 1581 C CA . GLY A 1 197 ? 1.837 -7.222 20.366 1.00 71.25 197 GLY A CA 1
ATOM 1582 C C . GLY A 1 197 ? 0.421 -7.691 20.026 1.00 71.25 197 GLY A C 1
ATOM 1583 O O . GLY A 1 197 ? 0.194 -8.868 19.754 1.00 71.25 197 GLY A O 1
ATOM 1584 N N . TYR A 1 198 ? -0.547 -6.776 20.037 1.00 79.81 198 TYR A N 1
ATOM 1585 C CA . TYR A 1 198 ? -1.958 -7.112 19.824 1.00 79.81 198 TYR A CA 1
ATOM 1586 C C . TYR A 1 198 ? -2.393 -6.999 18.357 1.00 79.81 198 TYR A C 1
ATOM 1588 O O . TYR A 1 198 ? -3.492 -7.426 18.007 1.00 79.81 198 TYR A O 1
ATOM 1596 N N . ALA A 1 199 ? -1.565 -6.428 17.485 1.00 81.00 199 ALA A N 1
ATOM 1597 C CA . ALA A 1 199 ? -1.854 -6.311 16.059 1.00 81.00 199 ALA A CA 1
ATOM 1598 C C . ALA A 1 199 ? -0.927 -7.199 15.217 1.00 81.00 199 ALA A C 1
ATOM 1600 O O . ALA A 1 199 ? 0.242 -7.389 15.548 1.00 81.00 199 ALA A O 1
ATOM 1601 N N . CYS A 1 200 ? -1.433 -7.697 14.086 1.00 81.62 200 CYS A N 1
ATOM 1602 C CA . CYS A 1 200 ? -0.619 -8.424 13.113 1.00 81.62 200 CYS A CA 1
ATOM 1603 C C . CYS A 1 200 ? 0.428 -7.496 12.471 1.00 81.62 200 CYS A C 1
ATOM 1605 O O . CYS A 1 200 ? 0.077 -6.359 12.130 1.00 81.62 200 CYS A O 1
ATOM 1607 N N . PRO A 1 201 ? 1.673 -7.961 12.245 1.00 83.62 201 PRO A N 1
ATOM 1608 C CA . PRO A 1 201 ? 2.678 -7.188 11.525 1.00 83.62 201 PRO A CA 1
ATOM 1609 C C . PRO A 1 201 ? 2.268 -6.961 10.055 1.00 83.62 201 PRO A C 1
ATOM 1611 O O . PRO A 1 201 ? 1.562 -7.790 9.473 1.00 83.62 201 PRO A O 1
ATOM 1614 N N . PRO A 1 202 ? 2.711 -5.857 9.423 1.00 86.06 202 PRO A N 1
ATOM 1615 C CA . PRO A 1 202 ? 2.371 -5.543 8.038 1.00 86.06 202 PRO A CA 1
ATOM 1616 C C . PRO A 1 202 ? 3.185 -6.396 7.057 1.00 86.06 202 PRO A C 1
ATOM 1618 O O . PRO A 1 202 ? 4.188 -5.941 6.506 1.00 86.06 202 PRO A O 1
ATOM 1621 N N . LEU A 1 203 ? 2.761 -7.641 6.853 1.00 84.88 203 LEU A N 1
ATOM 1622 C CA . LEU A 1 203 ? 3.388 -8.579 5.924 1.00 84.88 203 LEU A CA 1
ATOM 1623 C C . LEU A 1 203 ? 2.879 -8.384 4.483 1.00 84.88 203 LEU A C 1
ATOM 1625 O O . LEU A 1 203 ? 1.727 -7.980 4.291 1.00 84.88 203 LEU A O 1
ATOM 1629 N N . PRO A 1 204 ? 3.706 -8.684 3.461 1.00 83.62 204 PRO A N 1
ATOM 1630 C CA . PRO A 1 204 ? 3.269 -8.708 2.070 1.00 83.62 204 PRO A CA 1
ATOM 1631 C C . PRO A 1 204 ? 2.071 -9.648 1.839 1.00 83.62 204 PRO A C 1
ATOM 1633 O O . PRO A 1 204 ? 1.973 -10.679 2.507 1.00 83.62 204 PRO A O 1
ATOM 1636 N N . PRO A 1 205 ? 1.213 -9.386 0.832 1.00 80.38 205 PRO A N 1
ATOM 1637 C CA . PRO A 1 205 ? -0.017 -10.153 0.599 1.00 80.38 205 PRO A CA 1
ATOM 1638 C C . PRO A 1 205 ? 0.170 -11.665 0.432 1.00 80.38 205 PRO A C 1
ATOM 1640 O O . PRO A 1 205 ? -0.739 -12.427 0.730 1.00 80.38 205 PRO A O 1
ATOM 1643 N N . TYR A 1 206 ? 1.329 -12.106 -0.063 1.00 79.25 206 TYR A N 1
ATOM 1644 C CA . TYR A 1 206 ? 1.630 -13.528 -0.251 1.00 79.25 206 TYR A CA 1
ATOM 1645 C C . TYR A 1 206 ? 2.070 -14.236 1.044 1.00 79.25 206 TYR A C 1
ATOM 1647 O O . TYR A 1 206 ? 2.125 -15.461 1.069 1.00 79.25 206 TYR A O 1
ATOM 1655 N N . LEU A 1 207 ? 2.372 -13.479 2.106 1.00 77.94 207 LEU A N 1
ATOM 1656 C CA . LEU A 1 207 ? 2.739 -13.991 3.429 1.00 77.94 207 LEU A CA 1
ATOM 1657 C C . LEU A 1 207 ? 1.634 -13.817 4.478 1.00 77.94 207 LEU A C 1
ATOM 1659 O O . LEU A 1 207 ? 1.718 -14.475 5.512 1.00 77.94 207 LEU A O 1
ATOM 1663 N N . GLU A 1 208 ? 0.612 -12.989 4.222 1.00 69.94 208 GLU A N 1
ATOM 1664 C CA . GLU A 1 208 ? -0.471 -12.681 5.180 1.00 69.94 208 GLU A CA 1
ATOM 1665 C C . GLU A 1 208 ? -1.135 -13.947 5.770 1.00 69.94 208 GLU A C 1
ATOM 1667 O O . GLU A 1 208 ? -1.383 -13.982 6.971 1.00 69.94 208 GLU A O 1
ATOM 1672 N N . ASP A 1 209 ? -1.326 -15.004 4.969 1.00 65.75 209 ASP A N 1
ATOM 1673 C CA . ASP A 1 209 ? -2.012 -16.246 5.379 1.00 65.75 209 ASP A CA 1
ATOM 1674 C C . ASP A 1 209 ? -1.055 -17.433 5.621 1.00 65.75 209 ASP A C 1
ATOM 1676 O O . ASP A 1 209 ? -1.478 -18.550 5.910 1.00 65.75 209 ASP A O 1
ATOM 1680 N N . SER A 1 210 ? 0.256 -17.212 5.487 1.00 58.91 210 SER A N 1
ATOM 1681 C CA . SER A 1 210 ? 1.263 -18.288 5.501 1.00 58.91 210 SER A CA 1
ATOM 1682 C C . SER A 1 210 ? 1.660 -18.763 6.904 1.00 58.91 210 SER A C 1
ATOM 1684 O O . SER A 1 210 ? 2.453 -19.692 7.036 1.00 58.91 210 SER A O 1
ATOM 1686 N N . GLY A 1 211 ? 1.146 -18.115 7.956 1.00 55.47 211 GLY A N 1
ATOM 1687 C CA . GLY A 1 211 ? 1.596 -18.357 9.327 1.00 55.47 211 GLY A CA 1
ATOM 1688 C C . GLY A 1 211 ? 3.060 -17.970 9.551 1.00 55.47 211 GLY A C 1
ATOM 1689 O O . GLY A 1 211 ? 3.669 -18.459 10.498 1.00 55.47 211 GLY A O 1
ATOM 1690 N N . TYR A 1 212 ? 3.631 -17.121 8.682 1.00 51.75 212 TYR A N 1
ATOM 1691 C CA . TYR A 1 212 ? 5.007 -16.650 8.791 1.00 51.75 212 TYR A CA 1
ATOM 1692 C C . TYR A 1 212 ? 5.198 -15.893 10.106 1.00 51.75 212 TYR A C 1
ATOM 1694 O O . TYR A 1 212 ? 4.869 -14.712 10.240 1.00 51.75 212 TYR A O 1
ATOM 1702 N N . VAL A 1 213 ? 5.739 -16.600 11.090 1.00 51.56 213 VAL A N 1
ATOM 1703 C CA . VAL A 1 213 ? 6.392 -15.997 12.240 1.00 51.56 213 VAL A CA 1
ATOM 1704 C C . VAL A 1 213 ? 7.699 -15.456 11.691 1.00 51.56 213 VAL A C 1
ATOM 1706 O O . VAL A 1 213 ? 8.451 -16.208 11.077 1.00 51.56 213 VAL A O 1
ATOM 1709 N N . ALA A 1 214 ? 7.943 -14.155 11.838 1.00 52.31 214 ALA A N 1
ATOM 1710 C CA . ALA A 1 214 ? 9.221 -13.574 11.457 1.00 52.31 214 ALA A CA 1
ATOM 1711 C C . ALA A 1 214 ? 10.321 -14.270 12.268 1.00 52.31 214 ALA A C 1
ATOM 1713 O O . ALA A 1 214 ? 10.578 -13.904 13.413 1.00 52.31 214 ALA A O 1
ATOM 1714 N N . GLU A 1 215 ? 10.929 -15.314 11.703 1.00 41.16 215 GLU A N 1
ATOM 1715 C CA . GLU A 1 215 ? 12.147 -15.881 12.250 1.00 41.16 215 GLU A CA 1
ATOM 1716 C C . GLU A 1 215 ? 13.167 -14.742 12.296 1.00 41.16 215 GLU A C 1
ATOM 1718 O O . GLU A 1 215 ? 13.302 -13.955 11.353 1.00 41.16 215 GLU A O 1
ATOM 1723 N N . ASN A 1 216 ? 13.848 -14.624 13.436 1.00 43.88 216 ASN A N 1
ATOM 1724 C CA . ASN A 1 216 ? 14.817 -13.577 13.776 1.00 43.88 216 ASN A CA 1
ATOM 1725 C C . ASN A 1 216 ? 16.039 -13.508 12.830 1.00 43.88 216 ASN A C 1
ATOM 1727 O O . ASN A 1 216 ? 17.008 -12.808 13.127 1.00 43.88 216 ASN A O 1
ATOM 1731 N N . ASP A 1 217 ? 16.002 -14.189 11.687 1.00 42.16 217 ASP A N 1
ATOM 1732 C CA . ASP A 1 217 ? 17.114 -14.409 10.769 1.00 42.16 217 ASP A CA 1
ATOM 1733 C C . ASP A 1 217 ? 17.623 -13.133 10.089 1.00 42.16 217 ASP A C 1
ATOM 1735 O O . ASP A 1 217 ? 18.724 -13.133 9.552 1.00 42.16 217 ASP A O 1
ATOM 1739 N N . ASN A 1 218 ? 16.895 -12.011 10.172 1.00 44.97 218 ASN A N 1
ATOM 1740 C CA . ASN A 1 218 ? 17.421 -10.683 9.837 1.00 44.97 218 ASN A CA 1
ATOM 1741 C C . ASN A 1 218 ? 16.830 -9.585 10.738 1.00 44.97 218 ASN A C 1
ATOM 1743 O O . ASN A 1 218 ? 16.089 -8.711 10.281 1.00 44.97 218 ASN A O 1
ATOM 1747 N N . ALA A 1 219 ? 17.201 -9.582 12.022 1.00 49.44 219 ALA A N 1
ATOM 1748 C CA . ALA A 1 219 ? 16.791 -8.578 13.018 1.00 49.44 219 ALA A CA 1
ATOM 1749 C C . ALA A 1 219 ? 17.030 -7.097 12.617 1.00 49.44 219 ALA A C 1
ATOM 1751 O O . ALA A 1 219 ? 16.520 -6.190 13.270 1.00 49.44 219 ALA A O 1
ATOM 1752 N N . GLN A 1 220 ? 17.780 -6.822 11.543 1.00 51.22 220 GLN A N 1
ATOM 1753 C CA . GLN A 1 220 ? 18.054 -5.463 11.068 1.00 51.22 220 GLN A CA 1
ATOM 1754 C C . GLN A 1 220 ? 17.036 -4.923 10.048 1.00 51.22 220 GLN A C 1
ATOM 1756 O O . GLN A 1 220 ? 16.913 -3.702 9.939 1.00 51.22 220 GLN A O 1
ATOM 1761 N N . ARG A 1 221 ? 16.314 -5.769 9.288 1.00 63.53 221 ARG A N 1
ATOM 1762 C CA . ARG A 1 221 ? 15.377 -5.317 8.231 1.00 63.53 221 ARG A CA 1
ATOM 1763 C C . ARG A 1 221 ? 14.216 -6.307 8.030 1.00 63.53 221 ARG A C 1
ATOM 1765 O O . ARG A 1 221 ? 14.309 -7.174 7.164 1.00 63.53 221 ARG A O 1
ATOM 1772 N N . PRO A 1 222 ? 13.122 -6.198 8.804 1.00 71.31 222 PRO A N 1
ATOM 1773 C CA . PRO A 1 222 ? 11.964 -7.070 8.631 1.00 71.31 222 PRO A CA 1
ATOM 1774 C C . PRO A 1 222 ? 11.272 -6.794 7.293 1.00 71.31 222 PRO A C 1
ATOM 1776 O O . PRO A 1 222 ? 11.045 -5.636 6.938 1.00 71.31 222 PRO A O 1
ATOM 1779 N N . LEU A 1 223 ? 10.910 -7.857 6.576 1.00 79.31 223 LEU A N 1
ATOM 1780 C CA . LEU A 1 223 ? 10.148 -7.778 5.333 1.00 79.31 223 LEU A CA 1
ATOM 1781 C C . LEU A 1 223 ? 8.738 -7.236 5.613 1.00 79.31 223 LEU A C 1
ATOM 1783 O O . LEU A 1 223 ? 8.030 -7.767 6.469 1.00 79.31 223 LEU A O 1
ATOM 1787 N N . ARG A 1 224 ? 8.327 -6.182 4.899 1.00 84.75 224 ARG A N 1
ATOM 1788 C CA . ARG A 1 224 ? 7.005 -5.557 5.057 1.00 84.75 224 ARG A CA 1
ATOM 1789 C C . ARG A 1 224 ? 6.336 -5.302 3.707 1.00 84.75 224 ARG A C 1
ATOM 1791 O O . ARG A 1 224 ? 6.988 -5.305 2.668 1.00 84.75 224 ARG A O 1
ATOM 1798 N N . ASP A 1 225 ? 5.020 -5.099 3.735 1.00 88.31 225 ASP A N 1
ATOM 1799 C CA . ASP A 1 225 ? 4.217 -4.741 2.554 1.00 88.31 225 ASP A CA 1
ATOM 1800 C C . ASP A 1 225 ? 4.640 -3.361 1.997 1.00 88.31 225 ASP A C 1
ATOM 1802 O O . ASP A 1 225 ? 4.813 -2.398 2.753 1.00 88.31 225 ASP A O 1
ATOM 1806 N N . VAL A 1 226 ? 4.733 -3.219 0.669 1.00 89.12 226 VAL A N 1
ATOM 1807 C CA . VAL A 1 226 ? 4.956 -1.919 -0.003 1.00 89.12 226 VAL A CA 1
ATOM 1808 C C . VAL A 1 226 ? 3.956 -0.856 0.413 1.00 89.12 226 VAL A C 1
ATOM 1810 O O . VAL A 1 226 ? 4.327 0.307 0.568 1.00 89.12 226 VAL A O 1
ATOM 1813 N N . CYS A 1 227 ? 2.694 -1.222 0.638 1.00 90.69 227 CYS A N 1
ATOM 1814 C CA . CYS A 1 227 ? 1.687 -0.263 1.088 1.00 90.69 227 CYS A CA 1
ATOM 1815 C C . CYS A 1 227 ? 2.075 0.353 2.439 1.00 90.69 227 CYS A C 1
ATOM 1817 O O . CYS A 1 227 ? 1.880 1.548 2.656 1.00 90.69 227 CYS A O 1
ATOM 1819 N N . PHE A 1 228 ? 2.658 -0.445 3.336 1.00 90.25 228 PHE A N 1
ATOM 1820 C CA . PHE A 1 228 ? 3.156 0.035 4.619 1.00 90.25 228 PHE A CA 1
ATOM 1821 C C . PHE A 1 228 ? 4.389 0.935 4.441 1.00 90.25 228 PHE A C 1
ATOM 1823 O O . PHE A 1 228 ? 4.453 2.008 5.041 1.00 90.25 228 PHE A O 1
ATOM 1830 N N . HIS A 1 229 ? 5.328 0.563 3.567 1.00 89.69 229 HIS A N 1
ATOM 1831 C CA . HIS A 1 229 ? 6.484 1.408 3.250 1.00 89.69 229 HIS A CA 1
ATOM 1832 C C . HIS A 1 229 ? 6.082 2.756 2.626 1.00 89.69 229 HIS A C 1
ATOM 1834 O O . HIS A 1 229 ? 6.643 3.790 2.981 1.00 89.69 229 HIS A O 1
ATOM 1840 N N . LEU A 1 230 ? 5.066 2.789 1.760 1.00 91.19 230 LEU A N 1
ATOM 1841 C CA . LEU A 1 230 ? 4.530 4.037 1.202 1.00 91.19 230 LEU A CA 1
ATOM 1842 C C . LEU A 1 230 ? 3.895 4.923 2.275 1.00 91.19 230 LEU A C 1
ATOM 1844 O O . LEU A 1 230 ? 4.080 6.138 2.278 1.00 91.19 230 LEU A O 1
ATOM 1848 N N . LEU A 1 231 ? 3.176 4.321 3.220 1.00 91.25 231 LEU A N 1
ATOM 1849 C CA . LEU A 1 231 ? 2.603 5.038 4.357 1.00 91.25 231 LEU A CA 1
ATOM 1850 C C . LEU A 1 231 ? 3.688 5.629 5.267 1.00 91.25 231 LEU A C 1
ATOM 1852 O O . LEU A 1 231 ? 3.550 6.759 5.751 1.00 91.25 231 LEU A O 1
ATOM 1856 N N . LYS A 1 232 ? 4.794 4.899 5.443 1.00 90.25 232 LYS A N 1
ATOM 1857 C CA . LYS A 1 232 ? 5.997 5.402 6.106 1.00 90.25 232 LYS A CA 1
ATOM 1858 C C . LYS A 1 232 ? 6.619 6.571 5.361 1.00 90.25 232 LYS A C 1
ATOM 1860 O O . LYS A 1 232 ? 6.823 7.600 5.988 1.00 90.25 232 LYS A O 1
ATOM 1865 N N . LEU A 1 233 ? 6.808 6.460 4.049 1.00 90.69 233 LEU A N 1
ATOM 1866 C CA . LEU A 1 233 ? 7.349 7.531 3.206 1.00 90.69 233 LEU A CA 1
ATOM 1867 C C . LEU A 1 233 ? 6.471 8.796 3.194 1.00 90.69 233 LEU A C 1
ATOM 1869 O O . LEU A 1 233 ? 6.961 9.921 3.091 1.00 90.69 233 LEU A O 1
ATOM 1873 N N . TYR A 1 234 ? 5.150 8.629 3.291 1.00 88.88 234 TYR A N 1
ATOM 1874 C CA . TYR A 1 234 ? 4.229 9.759 3.405 1.00 88.88 234 TYR A CA 1
ATOM 1875 C C . TYR A 1 234 ? 4.360 10.474 4.757 1.00 88.88 234 TYR A C 1
ATOM 1877 O O . TYR A 1 234 ? 4.221 11.694 4.831 1.00 88.88 234 TYR A O 1
ATOM 1885 N N . SER A 1 235 ? 4.620 9.717 5.826 1.00 88.56 235 SER A N 1
ATOM 1886 C CA . SER A 1 235 ? 4.756 10.251 7.186 1.00 88.56 235 SER A CA 1
ATOM 1887 C C . SER A 1 235 ? 6.140 10.838 7.452 1.00 88.56 235 SER A C 1
ATOM 1889 O O . SER A 1 235 ? 6.251 11.866 8.114 1.00 88.56 235 SER A O 1
ATOM 1891 N N . ASP A 1 236 ? 7.174 10.187 6.927 1.00 87.50 236 ASP A N 1
ATOM 1892 C CA . ASP A 1 236 ? 8.572 10.578 7.001 1.00 87.50 236 ASP A CA 1
ATOM 1893 C C . ASP A 1 236 ? 9.150 10.636 5.584 1.00 87.50 236 ASP A C 1
ATOM 1895 O O . ASP A 1 236 ? 9.331 9.619 4.912 1.00 87.50 236 ASP A O 1
ATOM 1899 N N . ARG A 1 237 ? 9.457 11.852 5.130 1.00 84.31 237 ARG A N 1
ATOM 1900 C CA . ARG A 1 237 ? 9.980 12.092 3.779 1.00 84.31 237 ARG A CA 1
ATOM 1901 C C . ARG A 1 237 ? 11.398 11.553 3.572 1.00 84.31 237 ARG A C 1
ATOM 1903 O O . ARG A 1 237 ? 11.822 11.469 2.421 1.00 84.31 237 ARG A O 1
ATOM 1910 N N . CYS A 1 238 ? 12.104 11.215 4.650 1.00 83.00 238 CYS A N 1
ATOM 1911 C CA . CYS A 1 238 ? 13.471 10.696 4.636 1.00 83.00 238 CYS A CA 1
ATOM 1912 C C . CYS A 1 238 ? 13.530 9.170 4.822 1.00 83.00 238 CYS A C 1
ATOM 1914 O O . CYS A 1 238 ? 14.605 8.625 5.074 1.00 83.00 238 CYS A O 1
ATOM 1916 N N . TYR A 1 239 ? 12.389 8.480 4.736 1.00 86.25 239 TYR A N 1
ATOM 1917 C CA . TYR A 1 239 ? 12.322 7.032 4.890 1.00 86.25 239 TYR A CA 1
ATOM 1918 C C . TYR A 1 239 ? 13.128 6.290 3.810 1.00 86.25 239 TYR A C 1
ATOM 1920 O O . TYR A 1 239 ? 13.133 6.682 2.648 1.00 86.25 239 TYR A O 1
ATOM 1928 N N . ASP A 1 240 ? 13.782 5.185 4.178 1.00 84.00 240 ASP A N 1
ATOM 1929 C CA . ASP A 1 240 ? 14.642 4.426 3.264 1.00 84.00 240 ASP A CA 1
ATOM 1930 C C . ASP A 1 240 ? 13.852 3.805 2.093 1.00 84.00 240 ASP A C 1
ATOM 1932 O O . ASP A 1 240 ? 13.024 2.906 2.271 1.00 84.00 240 ASP A O 1
ATOM 1936 N N . LEU A 1 241 ? 14.148 4.256 0.870 1.00 85.12 241 LEU A N 1
ATOM 1937 C CA . LEU A 1 241 ? 13.539 3.741 -0.362 1.00 85.12 241 LEU A CA 1
ATOM 1938 C C . LEU A 1 241 ? 14.055 2.361 -0.752 1.00 85.12 241 LEU A C 1
ATOM 1940 O O . LEU A 1 241 ? 13.398 1.685 -1.540 1.00 85.12 241 LEU A O 1
ATOM 1944 N N . HIS A 1 242 ? 15.201 1.921 -0.225 1.00 84.00 242 HIS A N 1
ATOM 1945 C CA . HIS A 1 242 ? 15.755 0.622 -0.590 1.00 84.00 242 HIS A CA 1
ATOM 1946 C C . HIS A 1 242 ? 14.800 -0.518 -0.219 1.00 84.00 242 HIS A C 1
ATOM 1948 O O . HIS A 1 242 ? 14.620 -1.448 -0.998 1.00 84.00 242 HIS A O 1
ATOM 1954 N N . GLN A 1 243 ? 14.177 -0.457 0.961 1.00 82.50 243 GLN A N 1
ATOM 1955 C CA . GLN A 1 243 ? 13.218 -1.480 1.401 1.00 82.50 243 GLN A CA 1
ATOM 1956 C C . GLN A 1 243 ? 11.896 -1.388 0.636 1.00 82.50 243 GLN A C 1
ATOM 1958 O O . GLN A 1 243 ? 11.309 -2.406 0.289 1.00 82.50 243 GLN A O 1
ATOM 1963 N N . LEU A 1 244 ? 11.456 -0.164 0.337 1.00 86.19 244 LEU A N 1
ATOM 1964 C CA . LEU A 1 244 ? 10.218 0.100 -0.393 1.00 86.19 244 LEU A CA 1
ATOM 1965 C C . LEU A 1 244 ? 10.267 -0.434 -1.831 1.00 86.19 244 LEU A C 1
ATOM 1967 O O . LEU A 1 244 ? 9.253 -0.892 -2.348 1.00 86.19 244 LEU A O 1
ATOM 1971 N N . LEU A 1 245 ? 11.433 -0.343 -2.476 1.00 86.19 245 LEU A N 1
ATOM 1972 C CA . LEU A 1 245 ? 11.630 -0.728 -3.874 1.00 86.19 245 LEU A CA 1
ATOM 1973 C C . LEU A 1 245 ? 12.147 -2.166 -4.042 1.00 86.19 245 LEU A C 1
ATOM 1975 O O . LEU A 1 245 ? 12.308 -2.619 -5.176 1.00 86.19 245 LEU A O 1
ATOM 1979 N N . ASP A 1 246 ? 12.387 -2.902 -2.955 1.00 85.94 246 ASP A N 1
ATOM 1980 C CA . ASP A 1 246 ? 12.768 -4.315 -3.022 1.00 85.94 246 ASP A CA 1
ATOM 1981 C C . ASP A 1 246 ? 11.590 -5.144 -3.575 1.00 85.94 246 ASP A C 1
ATOM 1983 O O . ASP A 1 246 ? 10.518 -5.127 -2.967 1.00 85.94 246 ASP A O 1
ATOM 1987 N N . PRO A 1 247 ? 11.743 -5.895 -4.685 1.00 84.50 247 PRO A N 1
ATOM 1988 C CA . PRO A 1 247 ? 10.682 -6.744 -5.241 1.00 84.50 247 PRO A CA 1
ATOM 1989 C C . PRO A 1 247 ? 10.004 -7.657 -4.215 1.00 84.50 247 PRO A C 1
ATOM 1991 O O . PRO A 1 247 ? 8.795 -7.885 -4.285 1.00 84.50 247 PRO A O 1
ATOM 1994 N N . ARG A 1 248 ? 10.758 -8.117 -3.207 1.00 84.00 248 ARG A N 1
ATOM 1995 C CA . ARG A 1 248 ? 10.257 -9.006 -2.145 1.00 84.00 248 ARG A CA 1
ATOM 1996 C C . ARG A 1 248 ? 9.108 -8.393 -1.347 1.00 84.00 248 ARG A C 1
ATOM 1998 O O . ARG A 1 248 ? 8.274 -9.117 -0.810 1.00 84.00 248 ARG A O 1
ATOM 2005 N N . SER A 1 249 ? 9.040 -7.069 -1.259 1.00 81.44 249 SER A N 1
ATOM 2006 C CA . SER A 1 249 ? 7.966 -6.365 -0.548 1.00 81.44 249 SER A CA 1
ATOM 2007 C C . SER A 1 249 ? 6.620 -6.398 -1.297 1.00 81.44 249 SER A C 1
ATOM 2009 O O . SER A 1 249 ? 5.567 -6.162 -0.697 1.00 81.44 249 SER A O 1
ATOM 2011 N N . VAL A 1 250 ? 6.630 -6.721 -2.598 1.00 76.06 250 VAL A N 1
ATOM 2012 C CA . VAL A 1 250 ? 5.448 -6.760 -3.479 1.00 76.06 250 VAL A CA 1
ATOM 2013 C C . VAL A 1 250 ? 5.059 -8.190 -3.833 1.00 76.06 250 VAL A C 1
ATOM 2015 O O . VAL A 1 250 ? 3.883 -8.560 -3.761 1.00 76.06 250 VAL A O 1
ATOM 2018 N N . THR A 1 251 ? 6.035 -8.974 -4.279 1.00 80.00 251 THR A N 1
ATOM 2019 C CA . THR A 1 251 ? 5.846 -10.283 -4.903 1.00 80.00 251 THR A CA 1
ATOM 2020 C C . THR A 1 251 ? 6.705 -11.331 -4.214 1.00 80.00 251 THR A C 1
ATOM 2022 O O . THR A 1 251 ? 7.774 -11.032 -3.688 1.00 80.00 251 THR A O 1
ATOM 2025 N N . ALA A 1 252 ? 6.241 -12.582 -4.248 1.00 79.06 252 ALA A N 1
ATOM 2026 C CA . ALA A 1 252 ? 7.056 -13.724 -3.840 1.00 79.06 252 ALA A CA 1
ATOM 2027 C C . ALA A 1 252 ? 8.263 -13.910 -4.779 1.00 79.06 252 ALA A C 1
ATOM 2029 O O . ALA A 1 252 ? 9.316 -14.382 -4.357 1.00 79.06 252 ALA A O 1
ATOM 2030 N N . ASP A 1 253 ? 8.116 -13.491 -6.041 1.00 80.88 253 ASP A N 1
ATOM 2031 C CA . ASP A 1 253 ? 9.163 -13.555 -7.051 1.00 80.88 253 ASP A CA 1
ATOM 2032 C C . ASP A 1 253 ? 10.151 -12.388 -6.885 1.00 80.88 253 ASP A C 1
ATOM 2034 O O . ASP A 1 253 ? 9.773 -11.232 -7.104 1.00 80.88 253 ASP A O 1
ATOM 2038 N N . PRO A 1 254 ? 11.430 -12.653 -6.557 1.00 80.38 254 PRO A N 1
ATOM 2039 C CA . PRO A 1 254 ? 12.427 -11.605 -6.336 1.00 80.38 254 PRO A CA 1
ATOM 2040 C C . PRO A 1 254 ? 12.914 -10.945 -7.636 1.00 80.38 254 PRO A C 1
ATOM 2042 O O . PRO A 1 254 ? 13.642 -9.962 -7.580 1.00 80.38 254 PRO A O 1
ATOM 2045 N N . LEU A 1 255 ? 12.543 -11.499 -8.794 1.00 82.06 255 LEU A N 1
ATOM 2046 C CA . LEU A 1 255 ? 12.935 -11.008 -10.119 1.00 82.06 255 LEU A CA 1
ATOM 2047 C C . LEU A 1 255 ? 11.888 -10.080 -10.746 1.00 82.06 255 LEU A C 1
ATOM 2049 O O . LEU A 1 255 ? 12.095 -9.594 -11.858 1.00 82.06 255 LEU A O 1
ATOM 2053 N N . ASP A 1 256 ? 10.747 -9.862 -10.086 1.00 86.69 256 ASP A N 1
ATOM 2054 C CA . ASP A 1 256 ? 9.701 -9.003 -10.630 1.00 86.69 256 ASP A CA 1
ATOM 2055 C C . ASP A 1 256 ? 9.923 -7.536 -10.244 1.00 86.69 256 ASP A C 1
ATOM 2057 O O . ASP A 1 256 ? 9.435 -7.040 -9.230 1.00 86.69 256 ASP A O 1
ATOM 2061 N N . HIS A 1 257 ? 10.669 -6.818 -11.082 1.00 86.31 257 HIS A N 1
ATOM 2062 C CA . HIS A 1 257 ? 11.016 -5.414 -10.850 1.00 86.31 257 HIS A CA 1
ATOM 2063 C C . HIS A 1 257 ? 9.984 -4.429 -11.417 1.00 86.31 257 HIS A C 1
ATOM 2065 O O . HIS A 1 257 ? 10.166 -3.216 -11.288 1.00 86.31 257 HIS A O 1
ATOM 2071 N N . ARG A 1 258 ? 8.890 -4.923 -12.019 1.00 89.81 258 ARG A N 1
ATOM 2072 C CA . ARG A 1 258 ? 7.870 -4.104 -12.699 1.00 89.81 258 ARG A CA 1
ATOM 2073 C C . ARG A 1 258 ? 7.321 -3.009 -11.793 1.00 89.81 258 ARG A C 1
ATOM 2075 O O . ARG A 1 258 ? 7.404 -1.830 -12.132 1.00 89.81 258 ARG A O 1
ATOM 2082 N N . LEU A 1 259 ? 6.756 -3.385 -10.643 1.00 89.19 259 LEU A N 1
ATOM 2083 C CA . LEU A 1 259 ? 6.136 -2.406 -9.749 1.00 89.19 259 LEU A CA 1
ATOM 2084 C C . LEU A 1 259 ? 7.181 -1.480 -9.125 1.00 89.19 259 LEU A C 1
ATOM 2086 O O . LEU A 1 259 ? 6.955 -0.275 -9.087 1.00 89.19 259 LEU A O 1
ATOM 2090 N N . SER A 1 260 ? 8.320 -2.024 -8.691 1.00 91.06 260 SER A N 1
ATOM 2091 C CA . SER A 1 260 ? 9.407 -1.249 -8.092 1.00 91.06 260 SER A CA 1
ATOM 2092 C C . SER A 1 260 ? 9.902 -0.141 -9.023 1.00 91.06 260 SER A C 1
ATOM 2094 O O . SER A 1 260 ? 10.043 1.000 -8.591 1.00 91.06 260 SER A O 1
ATOM 2096 N N . TRP A 1 261 ? 10.106 -0.439 -10.310 1.00 92.81 261 TRP A N 1
ATOM 2097 C CA . TRP A 1 261 ? 10.562 0.558 -11.280 1.00 92.81 261 TRP A CA 1
ATOM 2098 C C . TRP A 1 261 ? 9.531 1.668 -11.506 1.00 92.81 261 TRP A C 1
ATOM 2100 O O . TRP A 1 261 ? 9.849 2.848 -11.365 1.00 92.81 261 TRP A O 1
ATOM 2110 N N . HIS A 1 262 ? 8.275 1.304 -11.785 1.00 92.38 262 HIS A N 1
ATOM 2111 C CA . HIS A 1 262 ? 7.221 2.301 -12.009 1.00 92.38 262 HIS A CA 1
ATOM 2112 C C . HIS A 1 262 ? 6.966 3.152 -10.760 1.00 92.38 262 HIS A C 1
ATOM 2114 O O . HIS A 1 262 ? 6.724 4.354 -10.866 1.00 92.38 262 HIS A O 1
ATOM 2120 N N . LEU A 1 263 ? 7.030 2.547 -9.570 1.00 91.19 263 LEU A N 1
ATOM 2121 C CA . LEU A 1 263 ? 6.850 3.254 -8.307 1.00 91.19 263 LEU A CA 1
ATOM 2122 C C . LEU A 1 263 ? 7.978 4.261 -8.073 1.00 91.19 263 LEU A C 1
ATOM 2124 O O . LEU A 1 263 ? 7.699 5.393 -7.687 1.00 91.19 263 LEU A O 1
ATOM 2128 N N . TRP A 1 264 ? 9.227 3.886 -8.361 1.00 91.81 264 TRP A N 1
ATOM 2129 C CA . TRP A 1 264 ? 10.355 4.815 -8.315 1.00 91.81 264 TRP A CA 1
ATOM 2130 C C . TRP A 1 264 ? 10.145 6.015 -9.243 1.00 91.81 264 TRP A C 1
ATOM 2132 O O . TRP A 1 264 ? 10.294 7.152 -8.803 1.00 91.81 264 TRP A O 1
ATOM 2142 N N . GLU A 1 265 ? 9.734 5.789 -10.490 1.00 90.88 265 GLU A N 1
ATOM 2143 C CA . GLU A 1 265 ? 9.483 6.876 -11.443 1.00 90.88 265 GLU A CA 1
ATOM 2144 C C . GLU A 1 265 ? 8.368 7.823 -10.977 1.00 90.88 265 GLU A C 1
ATOM 2146 O O . GLU A 1 265 ? 8.508 9.048 -11.050 1.00 90.88 265 GLU A O 1
ATOM 2151 N N . ALA A 1 266 ? 7.293 7.276 -10.405 1.00 91.44 266 ALA A N 1
ATOM 2152 C CA . ALA A 1 266 ? 6.231 8.077 -9.806 1.00 91.44 266 ALA A CA 1
ATOM 2153 C C . ALA A 1 266 ? 6.728 8.887 -8.593 1.00 91.44 266 ALA A C 1
ATOM 2155 O O . ALA A 1 266 ? 6.420 10.072 -8.474 1.00 91.44 266 ALA A O 1
ATOM 2156 N N . LEU A 1 267 ? 7.526 8.283 -7.707 1.00 90.06 267 LEU A N 1
ATOM 2157 C CA . LEU A 1 267 ? 8.110 8.969 -6.550 1.00 90.06 267 LEU A CA 1
ATOM 2158 C C . LEU A 1 267 ? 9.109 10.055 -6.973 1.00 90.06 267 LEU A C 1
ATOM 2160 O O . LEU A 1 267 ? 9.132 11.136 -6.380 1.00 90.06 267 LEU A O 1
ATOM 2164 N N . ARG A 1 268 ? 9.876 9.820 -8.038 1.00 89.25 268 ARG A N 1
ATOM 2165 C CA . ARG A 1 268 ? 10.780 10.812 -8.623 1.00 89.25 268 ARG A CA 1
ATOM 2166 C C . ARG A 1 268 ? 10.010 12.024 -9.143 1.00 89.25 268 ARG A C 1
ATOM 2168 O O . ARG A 1 268 ? 10.405 13.153 -8.866 1.00 89.25 268 ARG A O 1
ATOM 2175 N N . ALA A 1 269 ? 8.876 11.808 -9.815 1.00 89.06 269 ALA A N 1
ATOM 2176 C CA . ALA A 1 269 ? 7.984 12.887 -10.248 1.00 89.06 269 ALA A CA 1
ATOM 2177 C C . ALA A 1 269 ? 7.355 13.666 -9.071 1.00 89.06 269 ALA A C 1
ATOM 2179 O O . ALA A 1 269 ? 7.012 14.837 -9.215 1.00 89.06 269 ALA A O 1
ATOM 2180 N N . LEU A 1 270 ? 7.242 13.040 -7.895 1.00 86.56 270 LEU A N 1
ATOM 2181 C CA . LEU A 1 270 ? 6.811 13.665 -6.638 1.00 86.56 270 LEU A CA 1
ATOM 2182 C C . LEU A 1 270 ? 7.962 14.348 -5.865 1.00 86.56 270 LEU A C 1
ATOM 2184 O O . LEU A 1 270 ? 7.759 14.778 -4.730 1.00 86.56 270 LEU A O 1
ATOM 2188 N N . ASN A 1 271 ? 9.142 14.489 -6.484 1.00 85.62 271 ASN A N 1
ATOM 2189 C CA . ASN A 1 271 ? 10.364 15.100 -5.943 1.00 85.62 271 ASN A CA 1
ATOM 2190 C C . ASN A 1 271 ? 11.076 14.309 -4.828 1.00 85.62 271 ASN A C 1
ATOM 2192 O O . ASN A 1 271 ? 11.827 14.891 -4.043 1.00 85.62 271 ASN A O 1
ATOM 2196 N N . TYR A 1 272 ? 10.905 12.987 -4.760 1.00 86.06 272 TYR A N 1
ATOM 2197 C CA . TYR A 1 272 ? 11.744 12.148 -3.899 1.00 86.06 272 TYR A CA 1
ATOM 2198 C C . TYR A 1 272 ? 13.064 11.802 -4.608 1.00 86.06 272 TYR A C 1
ATOM 2200 O O . TYR A 1 272 ? 13.074 11.115 -5.625 1.00 86.06 272 TYR A O 1
ATOM 2208 N N . THR A 1 273 ? 14.192 12.279 -4.070 1.00 81.69 273 THR A N 1
ATOM 2209 C CA . THR A 1 273 ? 15.520 12.197 -4.721 1.00 81.69 273 THR A CA 1
ATOM 2210 C C . THR A 1 273 ? 16.559 11.381 -3.953 1.00 81.69 273 THR A C 1
ATOM 2212 O O . THR A 1 273 ? 17.688 11.236 -4.408 1.00 81.69 273 THR A O 1
ATOM 2215 N N . HIS A 1 274 ? 16.202 10.826 -2.798 1.00 85.06 274 HIS A N 1
ATOM 2216 C CA . HIS A 1 274 ? 17.150 10.213 -1.863 1.00 85.06 274 HIS A CA 1
ATOM 2217 C C . HIS A 1 274 ? 17.558 8.770 -2.217 1.00 85.06 274 HIS A C 1
ATOM 2219 O O . HIS A 1 274 ? 18.242 8.116 -1.433 1.00 85.06 274 HIS A O 1
ATOM 2225 N N . LEU A 1 275 ? 17.181 8.265 -3.397 1.00 86.31 275 LEU A N 1
ATOM 2226 C CA . LEU A 1 275 ? 17.680 6.988 -3.904 1.00 86.31 275 LEU A CA 1
ATOM 2227 C C . LEU A 1 275 ? 19.045 7.187 -4.572 1.00 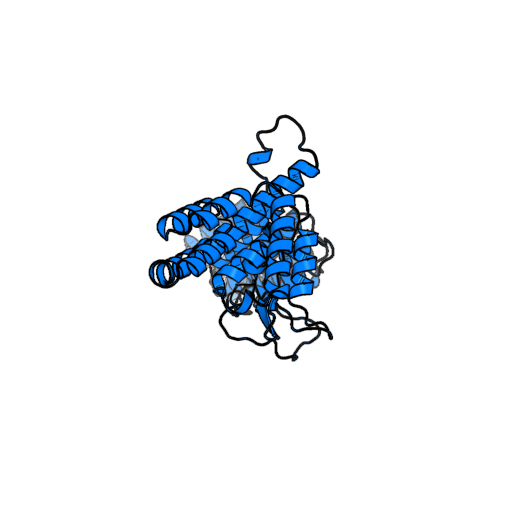86.31 275 LEU A C 1
ATOM 2229 O O . LEU A 1 275 ? 19.180 8.012 -5.476 1.00 86.31 275 LEU A O 1
ATOM 2233 N N . SER A 1 276 ? 20.043 6.398 -4.172 1.00 88.38 276 SER A N 1
ATOM 2234 C CA . SER A 1 276 ? 21.388 6.480 -4.748 1.00 88.38 276 SER A CA 1
ATOM 2235 C C . SER A 1 276 ? 21.398 6.155 -6.248 1.00 88.38 276 SER A C 1
ATOM 2237 O O . SER A 1 276 ? 20.605 5.349 -6.740 1.00 88.38 276 SER A O 1
ATOM 2239 N N . GLU A 1 277 ? 22.342 6.748 -6.981 1.00 86.25 277 GLU A N 1
ATOM 2240 C CA . GLU A 1 277 ? 22.520 6.497 -8.418 1.00 86.25 277 GLU A CA 1
ATOM 2241 C C . GLU A 1 277 ? 22.789 5.013 -8.717 1.00 86.25 277 GLU A C 1
ATOM 2243 O O . GLU A 1 277 ? 22.297 4.467 -9.703 1.00 86.25 277 GLU A O 1
ATOM 2248 N N . GLN A 1 278 ? 23.521 4.335 -7.829 1.00 87.25 278 GLN A N 1
ATOM 2249 C CA . GLN A 1 278 ? 23.813 2.907 -7.943 1.00 87.25 278 GLN A CA 1
ATOM 2250 C C . GLN A 1 278 ? 22.535 2.069 -7.856 1.00 87.25 278 GLN A C 1
ATOM 2252 O O . GLN A 1 278 ? 22.300 1.221 -8.714 1.00 87.25 278 GLN A O 1
ATOM 2257 N N . CYS A 1 279 ? 21.679 2.336 -6.866 1.00 86.81 279 CYS A N 1
ATOM 2258 C CA . CYS A 1 279 ? 20.410 1.628 -6.718 1.00 86.81 279 CYS A CA 1
ATOM 2259 C C . CYS A 1 279 ? 19.473 1.895 -7.905 1.00 86.81 279 CYS A C 1
ATOM 2261 O O . CYS A 1 279 ? 18.839 0.963 -8.394 1.00 86.81 279 CYS A O 1
ATOM 2263 N N . GLN A 1 280 ? 19.436 3.130 -8.420 1.00 88.88 280 GLN A N 1
ATOM 2264 C CA . GLN A 1 280 ? 18.701 3.460 -9.649 1.00 88.88 280 GLN A CA 1
ATOM 2265 C C . GLN A 1 280 ? 19.221 2.664 -10.852 1.00 88.88 280 GLN A C 1
ATOM 2267 O O . GLN A 1 280 ? 18.436 2.095 -11.608 1.00 88.88 280 GLN A O 1
ATOM 2272 N N . GLY A 1 281 ? 20.544 2.581 -11.015 1.00 89.12 281 GLY A N 1
ATOM 2273 C CA . GLY A 1 281 ? 21.177 1.807 -12.081 1.00 89.12 281 GLY A CA 1
ATOM 2274 C C . GLY A 1 281 ? 20.844 0.317 -12.007 1.00 89.12 281 GLY A C 1
ATOM 2275 O O . GLY A 1 281 ? 20.516 -0.284 -13.031 1.00 89.12 281 GLY A O 1
ATOM 2276 N N . VAL A 1 282 ? 20.862 -0.269 -10.804 1.00 90.38 282 VAL A N 1
ATOM 2277 C CA . VAL A 1 282 ? 20.472 -1.670 -10.577 1.00 90.38 282 VAL A CA 1
ATOM 2278 C C . VAL A 1 282 ? 18.998 -1.885 -10.909 1.00 90.38 282 VAL A C 1
ATOM 2280 O O . VAL A 1 282 ? 18.680 -2.831 -11.627 1.00 90.38 282 VAL A O 1
ATOM 2283 N N . LEU A 1 283 ? 18.104 -1.006 -10.452 1.00 91.31 283 LEU A N 1
ATOM 2284 C CA . LEU A 1 283 ? 16.667 -1.116 -10.711 1.00 91.31 283 LEU A CA 1
ATOM 2285 C C . LEU A 1 283 ? 16.352 -1.021 -12.211 1.00 91.31 283 LEU A C 1
ATOM 2287 O O . LEU A 1 283 ? 15.646 -1.876 -12.745 1.00 91.31 283 LEU A O 1
ATOM 2291 N N . ASN A 1 284 ? 16.931 -0.032 -12.900 1.00 92.56 284 ASN A N 1
ATOM 2292 C CA . ASN A 1 284 ? 16.773 0.142 -14.344 1.00 92.56 284 ASN A CA 1
ATOM 2293 C C . ASN A 1 284 ? 17.311 -1.069 -15.111 1.00 92.56 284 ASN A C 1
ATOM 2295 O O . ASN A 1 284 ? 16.623 -1.594 -15.978 1.00 92.56 284 ASN A O 1
ATOM 2299 N N . SER A 1 285 ? 18.514 -1.541 -14.772 1.00 91.81 285 SER A N 1
ATOM 2300 C CA . SER A 1 285 ? 19.135 -2.677 -15.465 1.00 91.81 285 SER A CA 1
ATOM 2301 C C . SER A 1 285 ? 18.371 -3.979 -15.227 1.00 91.81 285 SER A C 1
ATOM 2303 O O . SER A 1 285 ? 18.185 -4.758 -16.155 1.00 91.81 285 SER A O 1
ATOM 2305 N N . SER A 1 286 ? 17.884 -4.206 -14.004 1.00 92.38 286 SER A N 1
ATOM 2306 C CA . SER A 1 286 ? 17.135 -5.422 -13.662 1.00 92.38 286 SER A CA 1
ATOM 2307 C C . SER A 1 286 ? 15.775 -5.456 -14.360 1.00 92.38 286 SER A C 1
ATOM 2309 O O . SER A 1 286 ? 15.381 -6.492 -14.895 1.00 92.38 286 SER A O 1
ATOM 2311 N N . TYR A 1 287 ? 15.075 -4.318 -14.423 1.00 93.44 287 TYR A N 1
ATOM 2312 C CA . TYR A 1 287 ? 13.800 -4.237 -15.132 1.00 93.44 287 TYR A CA 1
ATOM 2313 C C . TYR A 1 287 ? 13.970 -4.283 -16.660 1.00 93.44 287 TYR A C 1
ATOM 2315 O O . TYR A 1 287 ? 13.210 -4.971 -17.340 1.00 93.44 287 TYR A O 1
ATOM 2323 N N . ALA A 1 288 ? 15.000 -3.632 -17.208 1.00 93.25 288 ALA A N 1
ATOM 2324 C CA . ALA A 1 288 ? 15.334 -3.731 -18.628 1.00 93.25 288 ALA A CA 1
ATOM 2325 C C . ALA A 1 288 ? 15.657 -5.177 -19.038 1.00 93.25 288 ALA A C 1
ATOM 2327 O O . ALA A 1 288 ? 15.078 -5.675 -20.001 1.00 93.25 288 ALA A O 1
ATOM 2328 N N . ALA A 1 289 ? 16.458 -5.896 -18.244 1.00 91.81 289 ALA A N 1
ATOM 2329 C CA . ALA A 1 289 ? 16.746 -7.311 -18.476 1.00 91.81 289 ALA A CA 1
ATOM 2330 C C . ALA A 1 289 ? 15.479 -8.190 -18.425 1.00 91.81 289 ALA A C 1
ATOM 2332 O O . ALA A 1 289 ? 15.341 -9.134 -19.207 1.00 91.81 289 ALA A O 1
ATOM 2333 N N . GLN A 1 290 ? 14.524 -7.873 -17.541 1.00 92.62 290 GLN A N 1
ATOM 2334 C CA . GLN A 1 290 ? 13.223 -8.552 -17.495 1.00 92.62 290 GLN A CA 1
ATOM 2335 C C . GLN A 1 290 ? 12.428 -8.333 -18.796 1.00 92.62 290 GLN A C 1
ATOM 2337 O O . GLN A 1 290 ? 11.819 -9.272 -19.301 1.00 92.62 290 GLN A O 1
ATOM 2342 N N . LEU A 1 291 ? 12.449 -7.121 -19.358 1.00 91.75 291 LEU A N 1
ATOM 2343 C CA . LEU A 1 291 ? 11.777 -6.796 -20.623 1.00 91.75 291 LEU A CA 1
ATOM 2344 C C . LEU A 1 291 ? 12.467 -7.431 -21.837 1.00 91.75 291 LEU A C 1
ATOM 2346 O O . LEU A 1 291 ? 11.788 -7.938 -22.729 1.00 91.75 291 LEU A O 1
ATOM 2350 N N . GLU A 1 292 ? 13.801 -7.458 -21.853 1.00 90.69 292 GLU A N 1
ATOM 2351 C CA . GLU A 1 292 ? 14.591 -8.146 -22.881 1.00 90.69 292 GLU A CA 1
ATOM 2352 C C . GLU A 1 292 ? 14.265 -9.636 -22.941 1.00 90.69 292 GLU A C 1
ATOM 2354 O O . GLU A 1 292 ? 14.062 -10.180 -24.028 1.00 90.69 292 GLU A O 1
ATOM 2359 N N . ARG A 1 293 ? 14.161 -10.291 -21.777 1.00 89.62 293 ARG A N 1
ATOM 2360 C CA . ARG A 1 293 ? 13.802 -11.710 -21.679 1.00 89.62 293 ARG A CA 1
ATOM 2361 C C . ARG A 1 293 ? 12.433 -12.011 -22.295 1.00 89.62 293 ARG A C 1
ATOM 2363 O O . ARG A 1 293 ? 12.270 -13.062 -22.905 1.00 89.62 293 ARG A O 1
ATOM 2370 N N . GLU A 1 294 ? 11.472 -11.104 -22.147 1.00 89.31 294 GLU A N 1
ATOM 2371 C CA . GLU A 1 294 ? 10.127 -11.225 -22.729 1.00 89.31 294 GLU A CA 1
ATOM 2372 C C . GLU A 1 294 ? 10.075 -10.803 -24.215 1.00 89.31 294 GLU A C 1
ATOM 2374 O O . GLU A 1 294 ? 9.021 -10.861 -24.842 1.00 89.31 294 GLU A O 1
ATOM 2379 N N . GLY A 1 295 ? 11.196 -10.367 -24.807 1.00 87.50 295 GLY A N 1
ATOM 2380 C CA . GLY A 1 295 ? 11.279 -9.923 -26.205 1.00 87.50 295 GLY A CA 1
ATOM 2381 C C . GLY A 1 295 ? 10.830 -8.475 -26.455 1.00 87.50 295 GLY A C 1
ATOM 2382 O O . GLY A 1 295 ? 10.813 -8.022 -27.604 1.00 87.50 295 GLY A O 1
ATOM 2383 N N . LEU A 1 296 ? 10.517 -7.729 -25.392 1.00 88.75 296 LEU A N 1
ATOM 2384 C CA . LEU A 1 296 ? 10.068 -6.331 -25.402 1.00 88.75 296 LEU A CA 1
ATOM 2385 C C . LEU A 1 296 ? 11.254 -5.359 -25.268 1.00 88.75 296 LEU A C 1
ATOM 2387 O O . LEU A 1 296 ? 11.275 -4.470 -24.413 1.00 88.75 296 LEU A O 1
ATOM 2391 N N . TRP A 1 297 ? 12.275 -5.542 -26.101 1.00 89.00 297 TRP A N 1
ATOM 2392 C CA . TRP A 1 297 ? 13.534 -4.795 -26.024 1.00 89.00 297 TRP A CA 1
ATOM 2393 C C . TRP A 1 297 ? 13.370 -3.291 -26.317 1.00 89.00 297 TRP A C 1
ATOM 2395 O O . TRP A 1 297 ? 14.113 -2.475 -25.776 1.00 89.00 297 TRP A O 1
ATOM 2405 N N . GLU A 1 298 ? 12.362 -2.888 -27.095 1.00 88.94 298 GLU A N 1
ATOM 2406 C CA . GLU A 1 298 ? 12.033 -1.477 -27.333 1.00 88.94 298 GLU A CA 1
ATOM 2407 C C . GLU A 1 298 ? 11.643 -0.744 -26.037 1.00 88.94 298 GLU A C 1
ATOM 2409 O O . GLU A 1 298 ? 11.964 0.432 -25.848 1.00 88.94 298 GLU A O 1
ATOM 2414 N N . TRP A 1 299 ? 11.013 -1.458 -25.100 1.00 90.75 299 TRP A N 1
ATOM 2415 C CA . TRP A 1 299 ? 10.675 -0.940 -23.776 1.00 90.75 299 TRP A CA 1
ATOM 2416 C C . TRP A 1 299 ? 11.862 -1.012 -22.814 1.00 90.75 299 TRP A C 1
ATOM 2418 O O . TRP A 1 299 ? 11.981 -0.160 -21.936 1.00 90.75 299 TRP A O 1
ATOM 2428 N N . ALA A 1 300 ? 12.782 -1.963 -23.001 1.00 91.38 300 ALA A N 1
ATOM 2429 C CA . ALA A 1 300 ? 14.049 -1.980 -22.269 1.00 91.38 300 ALA A CA 1
ATOM 2430 C C . ALA A 1 300 ? 14.891 -0.728 -22.582 1.00 91.38 300 ALA A C 1
ATOM 2432 O O . ALA A 1 300 ? 15.430 -0.099 -21.669 1.00 91.38 300 ALA A O 1
ATOM 2433 N N . VAL A 1 301 ? 14.916 -0.287 -23.849 1.00 90.50 301 VAL A N 1
ATOM 2434 C CA . VAL A 1 301 ? 15.531 0.996 -24.239 1.00 90.50 301 VAL A CA 1
ATOM 2435 C C . VAL A 1 301 ? 14.865 2.159 -23.502 1.00 90.50 301 VAL A C 1
ATOM 2437 O O . VAL A 1 301 ? 15.564 2.982 -22.912 1.00 90.50 301 VAL A O 1
ATOM 2440 N N . PHE A 1 302 ? 13.528 2.200 -23.463 1.00 91.88 302 PHE A N 1
ATOM 2441 C CA . PHE A 1 302 ? 12.789 3.214 -22.703 1.00 91.88 302 PHE A CA 1
ATOM 2442 C C . PHE A 1 302 ? 13.206 3.249 -21.226 1.00 91.88 302 PHE A C 1
ATOM 2444 O O . PHE A 1 302 ? 13.495 4.322 -20.702 1.00 91.88 302 PHE A O 1
ATOM 2451 N N . VAL A 1 303 ? 13.319 2.096 -20.564 1.00 93.12 303 VAL A N 1
ATOM 2452 C CA . VAL A 1 303 ? 13.776 2.009 -19.167 1.00 93.12 303 VAL A CA 1
ATOM 2453 C C . VAL A 1 303 ? 15.194 2.564 -19.007 1.00 93.12 303 VAL A C 1
ATOM 2455 O O . VAL A 1 303 ? 15.438 3.391 -18.127 1.00 93.12 303 VAL A O 1
ATOM 2458 N N . HIS A 1 304 ? 16.128 2.197 -19.887 1.00 92.06 304 HIS A N 1
ATOM 2459 C CA . HIS A 1 304 ? 17.501 2.701 -19.813 1.00 92.06 304 HIS A CA 1
ATOM 2460 C C . HIS A 1 304 ? 17.615 4.210 -20.021 1.00 92.06 304 HIS A C 1
ATOM 2462 O O . HIS A 1 304 ? 18.486 4.826 -19.398 1.00 92.06 304 HIS A O 1
ATOM 2468 N N . LEU A 1 305 ? 16.723 4.829 -20.803 1.00 90.81 305 LEU A N 1
ATOM 2469 C CA . LEU A 1 305 ? 16.696 6.285 -20.978 1.00 90.81 305 LEU A CA 1
ATOM 2470 C C . LEU A 1 305 ? 16.473 7.045 -19.659 1.00 90.81 305 LEU A C 1
ATOM 2472 O O . LEU A 1 305 ? 16.920 8.183 -19.535 1.00 90.81 305 LEU A O 1
ATOM 2476 N N . HIS A 1 306 ? 15.873 6.405 -18.651 1.00 89.69 306 HIS A N 1
ATOM 2477 C CA . HIS A 1 306 ? 15.640 6.993 -17.328 1.00 89.69 306 HIS A CA 1
ATOM 2478 C C . HIS A 1 306 ? 16.870 6.929 -16.409 1.00 89.69 306 HIS A C 1
ATOM 2480 O O . HIS A 1 306 ? 16.823 7.428 -15.282 1.00 89.69 306 HIS A O 1
ATOM 2486 N N . THR A 1 307 ? 17.981 6.346 -16.876 1.00 89.25 307 THR A N 1
ATOM 2487 C CA . THR A 1 307 ? 19.258 6.324 -16.153 1.00 89.25 307 THR A CA 1
ATOM 2488 C C . THR A 1 307 ? 19.858 7.731 -16.109 1.00 89.25 307 THR A C 1
ATOM 2490 O O . THR A 1 307 ? 20.043 8.334 -17.171 1.00 89.25 307 THR A O 1
ATOM 2493 N N . PRO A 1 308 ? 20.202 8.268 -14.924 1.00 86.38 308 PRO A N 1
ATOM 2494 C CA . PRO A 1 308 ? 20.653 9.655 -14.789 1.00 86.38 308 PRO A CA 1
ATOM 2495 C C . PRO A 1 308 ? 21.984 9.914 -15.510 1.00 86.38 308 PRO A C 1
ATOM 2497 O O . PRO A 1 308 ? 22.125 10.899 -16.239 1.00 86.38 308 PRO A O 1
ATOM 2500 N N . ASN A 1 309 ? 22.945 9.001 -15.375 1.00 89.50 309 ASN A N 1
ATOM 2501 C CA . ASN A 1 309 ? 24.273 9.153 -15.949 1.00 89.50 309 ASN A CA 1
ATOM 2502 C C . ASN A 1 309 ? 24.277 8.919 -17.463 1.00 89.50 309 ASN A C 1
ATOM 2504 O O . ASN A 1 309 ? 23.893 7.863 -17.968 1.00 89.50 309 ASN A O 1
ATOM 2508 N N . ALA A 1 310 ? 24.723 9.946 -18.190 1.00 89.94 310 ALA A N 1
ATOM 2509 C CA . ALA A 1 310 ? 24.699 9.976 -19.645 1.00 89.94 310 ALA A CA 1
ATOM 2510 C C . ALA A 1 310 ? 25.576 8.890 -20.275 1.00 89.94 310 ALA A C 1
ATOM 2512 O O . ALA A 1 310 ? 25.143 8.250 -21.227 1.00 89.94 310 ALA A O 1
ATOM 2513 N N . ARG A 1 311 ? 26.764 8.632 -19.713 1.00 90.69 311 ARG A N 1
ATOM 2514 C CA . ARG A 1 311 ? 27.708 7.650 -20.269 1.00 90.69 311 ARG A CA 1
ATOM 2515 C C . ARG A 1 311 ? 27.179 6.227 -20.129 1.00 90.69 311 ARG A C 1
ATOM 2517 O O . ARG A 1 311 ? 27.257 5.440 -21.066 1.00 90.69 311 ARG A O 1
ATOM 2524 N N . THR A 1 312 ? 26.620 5.896 -18.965 1.00 89.31 312 THR A N 1
ATOM 2525 C CA . THR A 1 312 ? 26.015 4.578 -18.723 1.00 89.31 312 THR A CA 1
ATOM 2526 C C . THR A 1 312 ? 24.741 4.393 -19.536 1.00 89.31 312 THR A C 1
ATOM 2528 O O . THR A 1 312 ? 24.518 3.309 -20.066 1.00 89.31 312 THR A O 1
ATOM 2531 N N . ARG A 1 313 ? 23.932 5.453 -19.678 1.00 91.88 313 ARG A N 1
ATOM 2532 C CA . ARG A 1 313 ? 22.716 5.453 -20.498 1.00 91.88 313 ARG A CA 1
ATOM 2533 C C . ARG A 1 313 ? 23.035 5.192 -21.966 1.00 91.88 313 ARG A C 1
ATOM 2535 O O . ARG A 1 313 ? 22.467 4.280 -22.552 1.00 91.88 313 ARG A O 1
ATOM 2542 N N . GLU A 1 314 ? 23.960 5.960 -22.535 1.00 91.75 314 GLU A N 1
ATOM 2543 C CA . GLU A 1 314 ? 24.402 5.801 -23.922 1.00 91.75 314 GLU A CA 1
ATOM 2544 C C . GLU A 1 314 ? 24.935 4.390 -24.173 1.00 91.75 314 GLU A C 1
ATOM 2546 O O . GLU A 1 314 ? 24.489 3.716 -25.100 1.00 91.75 314 GLU A O 1
ATOM 2551 N N . ARG A 1 315 ? 25.833 3.909 -23.306 1.00 91.62 315 ARG A N 1
ATOM 2552 C CA . ARG A 1 315 ? 26.402 2.566 -23.421 1.00 91.62 315 ARG A CA 1
ATOM 2553 C C . ARG A 1 315 ? 25.327 1.478 -23.384 1.00 91.62 315 ARG A C 1
ATOM 2555 O O . ARG A 1 315 ? 25.333 0.612 -24.249 1.00 91.62 315 ARG A O 1
ATOM 2562 N N . ALA A 1 316 ? 24.409 1.523 -22.419 1.00 90.62 316 ALA A N 1
ATOM 2563 C CA . ALA A 1 316 ? 23.362 0.511 -22.281 1.00 90.62 316 ALA A CA 1
ATOM 2564 C C . ALA A 1 316 ? 22.404 0.500 -23.483 1.00 90.62 316 ALA A C 1
ATOM 2566 O O . ALA A 1 316 ? 22.086 -0.563 -24.013 1.00 90.62 316 ALA A O 1
ATOM 2567 N N . VAL A 1 317 ? 21.996 1.680 -23.965 1.00 90.94 317 VAL A N 1
ATOM 2568 C CA . VAL A 1 317 ? 21.131 1.795 -25.149 1.00 90.94 317 VAL A CA 1
ATOM 2569 C C . VAL A 1 317 ? 21.847 1.276 -26.396 1.00 90.94 317 VAL A C 1
ATOM 2571 O O . VAL A 1 317 ? 21.278 0.467 -27.124 1.00 90.94 317 VAL A O 1
ATOM 2574 N N . ARG A 1 318 ? 23.107 1.666 -26.625 1.00 90.44 318 ARG A N 1
ATOM 2575 C CA . ARG A 1 318 ? 23.902 1.173 -27.761 1.00 90.44 318 ARG A CA 1
ATOM 2576 C C . ARG A 1 318 ? 24.111 -0.339 -27.706 1.00 90.44 318 ARG A C 1
ATOM 2578 O O . ARG A 1 318 ? 23.948 -1.013 -28.718 1.00 90.44 318 ARG A O 1
ATOM 2585 N N . GLU A 1 319 ? 24.415 -0.894 -26.533 1.00 90.12 319 GLU A N 1
ATOM 2586 C CA . GLU A 1 319 ? 24.547 -2.344 -26.354 1.00 90.12 319 GLU A CA 1
ATOM 2587 C C . GLU A 1 319 ? 23.242 -3.086 -26.689 1.00 90.12 319 GLU A C 1
ATOM 2589 O O . GLU A 1 319 ? 23.297 -4.144 -27.319 1.00 90.12 319 GLU A O 1
ATOM 2594 N N . LEU A 1 320 ? 22.079 -2.527 -26.340 1.00 88.56 320 LEU A N 1
ATOM 2595 C CA . LEU A 1 320 ? 20.784 -3.116 -26.684 1.00 88.56 320 LEU A CA 1
ATOM 2596 C C . LEU A 1 320 ? 20.474 -3.064 -28.174 1.00 88.56 320 LEU A C 1
ATOM 2598 O O . LEU A 1 320 ? 20.090 -4.080 -28.758 1.00 88.56 320 LEU A O 1
ATOM 2602 N N . LEU A 1 321 ? 20.679 -1.904 -28.800 1.00 87.94 321 LEU A N 1
ATOM 2603 C CA . LEU A 1 321 ? 20.482 -1.740 -30.240 1.00 87.94 321 LEU A CA 1
ATOM 2604 C C . LEU A 1 321 ? 21.388 -2.705 -31.014 1.00 87.94 321 LEU A C 1
ATOM 2606 O O . LEU A 1 321 ? 20.908 -3.454 -31.861 1.00 87.94 321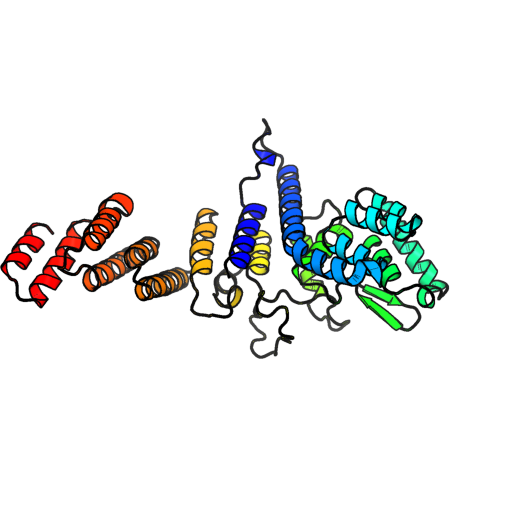 LEU A O 1
ATOM 2610 N N . ASN A 1 322 ? 22.664 -2.804 -30.637 1.00 88.19 322 ASN A N 1
ATOM 2611 C CA . ASN A 1 322 ? 23.614 -3.722 -31.268 1.00 88.19 322 ASN A CA 1
ATOM 2612 C C . ASN A 1 322 ? 23.193 -5.197 -31.155 1.00 88.19 322 ASN A C 1
ATOM 2614 O O . ASN A 1 322 ? 23.482 -5.989 -32.049 1.00 88.19 322 ASN A O 1
ATOM 2618 N N . ARG A 1 323 ? 22.496 -5.598 -30.085 1.00 84.88 323 ARG A N 1
ATOM 2619 C CA . ARG A 1 323 ? 22.026 -6.985 -29.904 1.00 84.88 323 ARG A CA 1
ATOM 2620 C C . ARG A 1 323 ? 20.739 -7.294 -30.668 1.00 84.88 323 ARG A C 1
ATOM 2622 O O . ARG A 1 323 ? 20.571 -8.431 -31.114 1.00 84.88 323 ARG A O 1
ATOM 2629 N N . HIS A 1 324 ? 19.836 -6.323 -30.804 1.00 80.81 324 HIS A N 1
ATOM 2630 C CA . HIS A 1 324 ? 18.465 -6.571 -31.262 1.00 80.81 324 HIS A CA 1
ATOM 2631 C C . HIS A 1 324 ? 18.117 -5.981 -32.636 1.00 80.81 324 HIS A C 1
ATOM 2633 O O . HIS A 1 324 ? 17.222 -6.520 -33.289 1.00 80.81 324 HIS A O 1
ATOM 2639 N N . CYS A 1 325 ? 18.835 -4.963 -33.126 1.00 73.88 325 CYS A N 1
ATOM 2640 C CA . CYS A 1 325 ? 18.653 -4.383 -34.464 1.00 73.88 325 CYS A CA 1
ATOM 2641 C C . CYS A 1 325 ? 19.252 -5.283 -35.559 1.00 73.88 325 CYS A C 1
ATOM 2643 O O . CYS A 1 325 ? 20.229 -4.933 -36.218 1.00 73.88 325 CYS A O 1
ATOM 2645 N N . LYS A 1 326 ? 18.671 -6.475 -35.731 1.00 73.94 326 LYS A N 1
ATOM 2646 C CA . LYS A 1 326 ? 19.036 -7.418 -36.796 1.00 73.94 326 LYS A CA 1
ATOM 2647 C C . LYS A 1 326 ? 18.681 -6.848 -38.173 1.00 73.94 326 LYS A C 1
ATOM 2649 O O . LYS A 1 326 ? 17.734 -6.083 -38.311 1.00 73.94 326 LYS A O 1
ATOM 2654 N N . LEU A 1 327 ? 19.383 -7.315 -39.203 1.00 58.53 327 LEU A N 1
ATOM 2655 C CA . LEU A 1 327 ? 19.163 -6.941 -40.609 1.00 58.53 327 LEU A CA 1
ATOM 2656 C C . LEU A 1 327 ? 17.823 -7.385 -41.202 1.00 58.53 327 LEU A C 1
ATOM 2658 O O . LEU A 1 327 ? 17.422 -6.882 -42.249 1.00 58.53 327 LEU A O 1
ATOM 2662 N N . LEU A 1 328 ? 17.146 -8.341 -40.566 1.00 58.41 328 LEU A N 1
ATOM 2663 C CA . LEU A 1 328 ? 15.862 -8.851 -41.030 1.00 58.41 328 LEU A CA 1
ATOM 2664 C C . LEU A 1 328 ? 14.766 -7.812 -40.756 1.00 58.41 328 LEU A C 1
ATOM 2666 O O . LEU A 1 328 ? 14.230 -7.716 -39.647 1.00 58.41 328 LEU A O 1
ATOM 2670 N N . GLU A 1 329 ? 14.441 -7.045 -41.796 1.00 61.16 329 GLU A N 1
ATOM 2671 C CA . GLU A 1 329 ? 13.311 -6.117 -41.855 1.00 61.16 329 GLU A CA 1
ATOM 2672 C C . GLU A 1 329 ? 11.993 -6.905 -41.839 1.00 61.16 329 GLU A C 1
ATOM 2674 O O . GLU A 1 329 ? 11.355 -7.147 -42.861 1.00 61.16 329 GLU A O 1
ATOM 2679 N N . SER A 1 330 ? 11.586 -7.355 -40.653 1.00 68.00 330 SER A N 1
ATOM 2680 C CA . SER A 1 330 ? 10.188 -7.702 -40.417 1.00 68.00 330 SER A CA 1
ATOM 2681 C C . SER A 1 330 ? 9.372 -6.404 -40.288 1.00 68.00 330 SER A C 1
ATOM 2683 O O . SER A 1 330 ? 9.918 -5.398 -39.819 1.00 68.00 330 SER A O 1
ATOM 2685 N N . PRO A 1 331 ? 8.078 -6.387 -40.661 1.00 67.69 331 PRO A N 1
ATOM 2686 C CA . PRO A 1 331 ? 7.228 -5.215 -40.438 1.00 67.69 331 PRO A CA 1
ATOM 2687 C C . PRO A 1 331 ? 7.217 -4.796 -38.955 1.00 67.69 331 PRO A C 1
ATOM 2689 O O . PRO A 1 331 ? 7.259 -3.608 -38.652 1.00 67.69 331 PRO A O 1
ATOM 2692 N N . GLU A 1 332 ? 7.307 -5.763 -38.034 1.00 72.81 332 GLU A N 1
ATOM 2693 C CA . GLU A 1 332 ? 7.428 -5.522 -36.591 1.00 72.81 332 GLU A CA 1
ATOM 2694 C C . GLU A 1 332 ? 8.746 -4.823 -36.211 1.00 72.81 332 GLU A C 1
ATOM 2696 O O . GLU A 1 332 ? 8.764 -3.963 -35.331 1.00 72.81 332 GLU A O 1
ATOM 2701 N N . SER A 1 333 ? 9.856 -5.150 -36.884 1.00 72.31 333 SER A N 1
ATOM 2702 C CA . SER A 1 333 ? 11.147 -4.471 -36.695 1.00 72.31 333 SER A CA 1
ATOM 2703 C C . SER A 1 333 ? 11.061 -3.002 -37.122 1.00 72.31 333 SER A C 1
ATOM 2705 O O . SER A 1 333 ? 11.560 -2.129 -36.414 1.00 72.31 333 SER A O 1
ATOM 2707 N N . GLY A 1 334 ? 10.387 -2.721 -38.244 1.00 75.81 334 GLY A N 1
ATOM 2708 C CA . GLY A 1 334 ? 10.173 -1.358 -38.740 1.00 75.81 334 GLY A CA 1
ATOM 2709 C C . GLY A 1 334 ? 9.311 -0.510 -37.802 1.00 75.81 334 GLY A C 1
ATOM 2710 O O . GLY A 1 334 ? 9.639 0.648 -37.537 1.00 75.81 334 GLY A O 1
ATOM 2711 N N . ASP A 1 335 ? 8.256 -1.096 -37.231 1.00 81.44 335 ASP A N 1
ATOM 2712 C CA . ASP A 1 335 ? 7.401 -0.422 -36.248 1.00 81.44 335 ASP A CA 1
ATOM 2713 C C . ASP A 1 335 ? 8.156 -0.107 -34.947 1.00 81.44 335 ASP A C 1
ATOM 2715 O O . ASP A 1 335 ? 8.019 0.991 -34.394 1.00 81.44 335 ASP A O 1
ATOM 2719 N N . LYS A 1 336 ? 9.003 -1.034 -34.477 1.00 81.62 336 LYS A N 1
ATOM 2720 C CA . LYS A 1 336 ? 9.868 -0.815 -33.307 1.00 81.62 336 LYS A CA 1
ATOM 2721 C C . LYS A 1 336 ? 10.892 0.288 -33.563 1.00 81.62 336 LYS A C 1
ATOM 2723 O O . LYS A 1 336 ? 11.041 1.177 -32.731 1.00 81.62 336 LYS A O 1
ATOM 2728 N N . GLU A 1 337 ? 11.547 0.304 -34.721 1.00 80.88 337 GLU A N 1
ATOM 2729 C CA . GLU A 1 337 ? 12.471 1.384 -35.098 1.00 80.88 337 GLU A CA 1
ATOM 2730 C C . GLU A 1 337 ? 11.763 2.741 -35.187 1.00 80.88 337 GLU A C 1
ATOM 2732 O O . GLU A 1 337 ? 12.236 3.733 -34.627 1.00 80.88 337 GLU A O 1
ATOM 2737 N N . ALA A 1 338 ? 10.578 2.787 -35.803 1.00 82.50 338 ALA A N 1
ATOM 2738 C CA . ALA A 1 338 ? 9.771 3.999 -35.860 1.00 82.50 338 ALA A CA 1
ATOM 2739 C C . ALA A 1 338 ? 9.373 4.487 -34.458 1.00 82.50 338 ALA A C 1
ATOM 2741 O O . ALA A 1 338 ? 9.373 5.693 -34.209 1.00 82.50 338 ALA A O 1
ATOM 2742 N N . PHE A 1 339 ? 9.065 3.578 -33.528 1.00 86.62 339 PHE A N 1
ATOM 2743 C CA . PHE A 1 339 ? 8.809 3.914 -32.128 1.00 86.62 339 PHE A CA 1
ATOM 2744 C C . PHE A 1 339 ? 10.041 4.536 -31.451 1.00 86.62 339 PHE A C 1
ATOM 2746 O O . PHE A 1 339 ? 9.920 5.588 -30.818 1.00 86.62 339 PHE A O 1
ATOM 2753 N N . LEU A 1 340 ? 11.228 3.950 -31.633 1.00 83.56 340 LEU A N 1
ATOM 2754 C CA . LEU A 1 340 ? 12.476 4.458 -31.054 1.00 83.56 340 LEU A CA 1
ATOM 2755 C C . LEU A 1 340 ? 12.836 5.853 -31.581 1.00 83.56 340 LEU A C 1
ATOM 2757 O O . LEU A 1 340 ? 13.135 6.751 -30.796 1.00 83.56 340 LEU A O 1
ATOM 2761 N N . THR A 1 341 ? 12.768 6.066 -32.896 1.00 83.56 341 THR A N 1
ATOM 2762 C CA . THR A 1 341 ? 13.150 7.351 -33.497 1.00 83.56 341 THR A CA 1
ATOM 2763 C C . THR A 1 341 ? 12.079 8.423 -33.292 1.00 83.56 341 THR A C 1
ATOM 2765 O O . THR A 1 341 ? 12.411 9.559 -32.968 1.00 83.56 341 THR A O 1
ATOM 2768 N N . ARG A 1 342 ? 10.786 8.093 -33.451 1.00 85.12 342 ARG A N 1
ATOM 2769 C CA . ARG A 1 342 ? 9.702 9.094 -33.395 1.00 85.12 342 ARG A CA 1
ATOM 2770 C C . ARG A 1 342 ? 9.210 9.395 -31.983 1.00 85.12 342 ARG A C 1
ATOM 2772 O O . ARG A 1 342 ? 8.801 10.524 -31.741 1.00 85.12 342 ARG A O 1
ATOM 2779 N N . LYS A 1 343 ? 9.177 8.406 -31.079 1.00 87.12 343 LYS A N 1
ATOM 2780 C CA . LYS A 1 343 ? 8.658 8.596 -29.710 1.00 87.12 343 LYS A CA 1
ATOM 2781 C C . LYS A 1 343 ? 9.757 8.723 -28.665 1.00 87.12 343 LYS A C 1
ATOM 2783 O O . LYS A 1 343 ? 9.642 9.579 -27.797 1.00 87.12 343 LYS A O 1
ATOM 2788 N N . LEU A 1 344 ? 10.788 7.877 -28.725 1.00 85.31 344 LEU A N 1
ATOM 2789 C CA . LEU A 1 344 ? 11.889 7.919 -27.753 1.00 85.31 344 LEU A CA 1
ATOM 2790 C C . LEU A 1 344 ? 13.009 8.894 -28.140 1.00 85.31 344 LEU A C 1
ATOM 2792 O O . LEU A 1 344 ? 13.901 9.135 -27.330 1.00 85.31 344 LEU A O 1
ATOM 2796 N N . CYS A 1 345 ? 12.959 9.453 -29.354 1.00 86.94 345 CYS A N 1
ATOM 2797 C CA . CYS A 1 345 ? 13.958 10.376 -29.895 1.00 86.94 345 CYS A CA 1
ATOM 2798 C C . CYS A 1 345 ? 15.389 9.811 -29.850 1.00 86.94 345 CYS A C 1
ATOM 2800 O O . CYS A 1 345 ? 16.350 10.551 -29.638 1.00 86.94 345 CYS A O 1
ATOM 2802 N N . VAL A 1 346 ? 15.537 8.496 -30.041 1.00 87.50 346 VAL A N 1
ATOM 2803 C CA . VAL A 1 346 ? 16.856 7.865 -30.169 1.00 87.50 346 VAL A CA 1
ATOM 2804 C C . VAL A 1 346 ? 17.485 8.317 -31.493 1.00 87.50 346 VAL A C 1
ATOM 2806 O O . VAL A 1 346 ? 16.801 8.250 -32.522 1.00 87.50 346 VAL A O 1
ATOM 2809 N N . PRO A 1 347 ? 18.760 8.760 -31.501 1.00 87.88 347 PRO A N 1
ATOM 2810 C CA . PRO A 1 347 ? 19.439 9.162 -32.725 1.00 87.88 347 PRO A CA 1
ATOM 2811 C C . PRO A 1 347 ? 19.382 8.051 -33.782 1.00 87.88 347 PRO A C 1
ATOM 2813 O O . PRO A 1 347 ? 19.724 6.905 -33.471 1.00 87.88 347 PRO A O 1
ATOM 2816 N N . PRO A 1 348 ? 18.967 8.355 -35.026 1.00 84.44 348 PRO A N 1
ATOM 2817 C CA . PRO A 1 348 ? 18.897 7.350 -36.084 1.00 84.44 348 PRO A CA 1
ATOM 2818 C C . PRO A 1 348 ? 20.285 6.787 -36.415 1.00 84.44 348 PRO A C 1
ATOM 2820 O O . PRO A 1 348 ? 20.393 5.622 -36.791 1.00 84.44 348 PRO A O 1
ATOM 2823 N N . GLU A 1 349 ? 21.333 7.583 -36.188 1.00 87.88 349 GLU A N 1
ATOM 2824 C CA . GLU A 1 349 ? 22.739 7.204 -36.335 1.00 87.88 349 GLU A CA 1
ATOM 2825 C C . GLU A 1 349 ? 23.051 5.913 -35.567 1.00 87.88 349 GLU A C 1
ATOM 2827 O O . GLU A 1 349 ? 23.575 4.966 -36.138 1.00 87.88 349 GLU A O 1
ATOM 2832 N N . TRP A 1 350 ? 22.601 5.794 -34.312 1.00 89.00 350 TRP A N 1
ATOM 2833 C CA . TRP A 1 350 ? 22.862 4.610 -33.480 1.00 89.00 350 TRP A CA 1
ATOM 2834 C C . TRP A 1 350 ? 22.177 3.344 -34.002 1.00 89.00 350 TRP A C 1
ATOM 2836 O O . TRP A 1 350 ? 22.672 2.235 -33.806 1.00 89.00 350 TRP A O 1
ATOM 2846 N N . ILE A 1 351 ? 21.030 3.494 -34.668 1.00 85.81 351 ILE A N 1
ATOM 2847 C CA . ILE A 1 351 ? 20.316 2.371 -35.285 1.00 85.81 351 ILE A CA 1
ATOM 2848 C C . ILE A 1 351 ? 21.068 1.919 -36.541 1.00 85.81 351 ILE A C 1
ATOM 2850 O O . ILE A 1 351 ? 21.231 0.719 -36.767 1.00 85.81 351 ILE A O 1
ATOM 2854 N N . TYR A 1 352 ? 21.559 2.864 -37.348 1.00 86.88 352 TYR A N 1
ATOM 2855 C CA . TYR A 1 352 ? 22.358 2.552 -38.530 1.00 86.88 352 TYR A CA 1
ATOM 2856 C C . TYR A 1 352 ? 23.731 1.967 -38.168 1.00 86.88 352 TYR A C 1
ATOM 2858 O O . TYR A 1 352 ? 24.130 0.983 -38.790 1.00 86.88 352 TYR A O 1
ATOM 2866 N N . GLU A 1 353 ? 24.398 2.469 -37.122 1.00 87.44 353 GLU A N 1
ATOM 2867 C CA . GLU A 1 353 ? 25.618 1.876 -36.545 1.00 87.44 353 GLU A CA 1
ATOM 2868 C C . GLU A 1 353 ? 25.381 0.403 -36.166 1.00 87.44 353 GLU A C 1
ATOM 2870 O O . GLU A 1 353 ? 26.155 -0.481 -36.543 1.00 87.44 353 GLU A O 1
ATOM 2875 N N . ALA A 1 354 ? 24.268 0.109 -35.485 1.00 87.56 354 ALA A N 1
ATOM 2876 C CA . ALA A 1 354 ? 23.908 -1.256 -35.113 1.00 87.56 354 ALA A CA 1
ATOM 2877 C C . ALA A 1 354 ? 23.652 -2.151 -36.341 1.00 87.56 354 ALA A C 1
ATOM 2879 O O . ALA A 1 354 ? 24.137 -3.285 -36.396 1.00 87.56 354 ALA A O 1
ATOM 2880 N N . LYS A 1 355 ? 22.943 -1.646 -37.361 1.00 85.00 355 LYS A N 1
ATOM 2881 C CA . LYS A 1 355 ? 22.705 -2.375 -38.623 1.00 85.00 355 LYS A CA 1
ATOM 2882 C C . LYS A 1 355 ? 23.998 -2.640 -39.395 1.00 85.00 355 LYS A C 1
ATOM 2884 O O . LYS A 1 355 ? 24.154 -3.724 -39.959 1.00 85.00 355 LYS A O 1
ATOM 2889 N N . ALA A 1 356 ? 24.935 -1.691 -39.393 1.00 85.75 356 ALA A N 1
ATOM 2890 C CA . ALA A 1 356 ? 26.251 -1.866 -39.999 1.00 85.75 356 ALA A CA 1
ATOM 2891 C C . ALA A 1 356 ? 27.034 -3.006 -39.328 1.00 85.75 356 ALA A C 1
ATOM 2893 O O . ALA A 1 356 ? 27.595 -3.851 -40.024 1.00 85.75 356 ALA A O 1
ATOM 2894 N N . LEU A 1 357 ? 27.002 -3.099 -37.993 1.00 86.56 357 LEU A N 1
ATOM 2895 C CA . LEU A 1 357 ? 27.644 -4.190 -37.248 1.00 86.56 357 LEU A CA 1
ATOM 2896 C C . LEU A 1 357 ? 27.055 -5.567 -37.589 1.00 86.56 357 LEU A C 1
ATOM 2898 O O . LEU A 1 357 ? 27.795 -6.544 -37.726 1.00 86.56 357 LEU A O 1
ATOM 2902 N N . TRP A 1 358 ? 25.735 -5.660 -37.767 1.00 84.19 358 TRP A N 1
ATOM 2903 C CA . TRP A 1 358 ? 25.106 -6.895 -38.240 1.00 84.19 358 TRP A CA 1
ATOM 2904 C C . TRP A 1 358 ? 25.498 -7.229 -39.685 1.00 84.19 358 TRP A C 1
ATOM 2906 O O . TRP A 1 358 ? 25.756 -8.396 -39.976 1.00 84.19 358 TRP A O 1
ATOM 2916 N N . ALA A 1 359 ? 25.625 -6.231 -40.566 1.00 84.25 359 ALA A N 1
ATOM 2917 C CA . ALA A 1 359 ? 26.036 -6.437 -41.964 1.00 84.25 359 ALA A CA 1
ATOM 2918 C C . ALA A 1 359 ? 27.473 -6.930 -42.063 1.00 84.25 359 ALA A C 1
ATOM 2920 O O . ALA A 1 359 ? 27.756 -7.865 -42.812 1.00 84.25 359 ALA A O 1
ATOM 2921 N N . HIS A 1 360 ? 28.343 -6.383 -41.217 1.00 86.25 360 HIS A N 1
ATOM 2922 C CA . HIS A 1 360 ? 29.702 -6.865 -41.051 1.00 86.25 360 HIS A CA 1
ATOM 2923 C C . HIS A 1 360 ? 29.732 -8.337 -40.611 1.00 86.25 360 HIS A C 1
ATOM 2925 O O . HIS A 1 360 ? 30.441 -9.154 -41.197 1.00 86.25 360 HIS A O 1
ATOM 2931 N N . ARG A 1 361 ? 28.916 -8.704 -39.612 1.00 85.50 361 ARG A N 1
ATOM 2932 C CA . ARG A 1 361 ? 28.814 -10.086 -39.113 1.00 85.50 361 ARG A CA 1
ATOM 2933 C C . ARG A 1 361 ? 28.298 -11.065 -40.174 1.00 85.50 361 ARG A C 1
ATOM 2935 O O . ARG A 1 361 ? 28.741 -12.210 -40.196 1.00 85.50 361 ARG A O 1
ATOM 2942 N N . GLU A 1 362 ? 27.362 -10.641 -41.019 1.00 85.44 362 GLU A N 1
ATOM 2943 C CA . GLU A 1 362 ? 26.816 -11.448 -42.122 1.00 85.44 362 GLU A CA 1
ATOM 2944 C C . GLU A 1 362 ? 27.727 -11.466 -43.366 1.00 85.44 362 GLU A C 1
ATOM 2946 O O . GLU A 1 362 ? 27.529 -12.288 -44.260 1.00 85.44 362 GLU A O 1
ATOM 2951 N N . GLY A 1 363 ? 28.755 -10.609 -43.413 1.00 82.75 363 GLY A N 1
ATOM 2952 C CA . GLY A 1 363 ? 29.720 -10.513 -44.512 1.00 82.75 363 GLY A CA 1
ATOM 2953 C C . GLY A 1 363 ? 29.267 -9.648 -45.697 1.00 82.75 363 GLY A C 1
ATOM 2954 O O . GLY A 1 363 ? 29.939 -9.636 -46.732 1.00 82.75 363 GLY A O 1
ATOM 2955 N N . ASP A 1 364 ? 28.161 -8.909 -45.569 1.00 85.56 364 ASP A N 1
ATOM 2956 C CA . ASP A 1 364 ? 27.619 -8.034 -46.615 1.00 85.56 364 ASP A CA 1
ATOM 2957 C C . ASP A 1 364 ? 28.228 -6.624 -46.539 1.00 85.56 364 ASP A C 1
ATOM 2959 O O . ASP A 1 364 ? 27.663 -5.681 -45.976 1.00 85.56 364 ASP A O 1
ATOM 2963 N N . LYS A 1 365 ? 29.402 -6.477 -47.160 1.00 85.06 365 LYS A N 1
ATOM 2964 C CA . LYS A 1 365 ? 30.161 -5.216 -47.203 1.00 85.06 365 LYS A CA 1
ATOM 2965 C C . LYS A 1 365 ? 29.415 -4.070 -47.897 1.00 85.06 365 LYS A C 1
ATOM 2967 O O . LYS A 1 365 ? 29.686 -2.904 -47.618 1.00 85.06 365 LYS A O 1
ATOM 2972 N N . ALA A 1 366 ? 28.501 -4.378 -48.822 1.00 82.75 366 ALA A N 1
ATOM 2973 C CA . ALA A 1 366 ? 27.756 -3.358 -49.558 1.00 82.75 366 ALA A CA 1
ATOM 2974 C C . ALA A 1 366 ? 26.705 -2.699 -48.657 1.00 82.75 366 ALA A C 1
ATOM 2976 O O . ALA A 1 366 ? 26.585 -1.472 -48.631 1.00 82.75 366 ALA A O 1
ATOM 2977 N N . ARG A 1 367 ? 25.980 -3.506 -47.872 1.00 79.88 367 ARG A N 1
ATOM 2978 C CA . ARG A 1 367 ? 25.041 -2.999 -46.864 1.00 79.88 367 ARG A CA 1
ATOM 2979 C C . ARG A 1 367 ? 25.756 -2.334 -45.694 1.00 79.88 367 ARG A C 1
ATOM 2981 O O . ARG A 1 367 ? 25.285 -1.303 -45.228 1.00 79.88 367 ARG A O 1
ATOM 2988 N N . GLU A 1 368 ? 26.900 -2.864 -45.270 1.00 84.75 368 GLU A N 1
ATOM 2989 C CA . GLU A 1 368 ? 27.752 -2.246 -44.246 1.00 84.75 368 GLU A CA 1
ATOM 2990 C C . GLU A 1 368 ? 28.136 -0.808 -44.628 1.00 84.75 368 GLU A C 1
ATOM 2992 O O . GLU A 1 368 ? 27.860 0.120 -43.871 1.00 84.75 368 GLU A O 1
ATOM 2997 N N . ALA A 1 369 ? 28.676 -0.600 -45.834 1.00 82.38 369 ALA A N 1
ATOM 2998 C CA . ALA A 1 369 ? 29.040 0.733 -46.317 1.00 82.38 369 ALA A CA 1
ATOM 2999 C C . ALA A 1 369 ? 27.828 1.677 -46.425 1.00 82.38 369 ALA A C 1
ATOM 3001 O O . ALA A 1 369 ? 27.930 2.859 -46.104 1.00 82.38 369 ALA A O 1
ATOM 3002 N N . LEU A 1 370 ? 26.668 1.160 -46.844 1.00 85.00 370 LEU A N 1
ATOM 3003 C CA . LEU A 1 370 ? 25.436 1.943 -46.947 1.00 85.00 370 LEU A CA 1
ATOM 3004 C C . LEU A 1 370 ? 24.899 2.372 -45.576 1.00 85.00 370 LEU A C 1
ATOM 3006 O O . LEU A 1 370 ? 24.411 3.493 -45.445 1.00 85.00 370 LEU A O 1
ATOM 3010 N N . TYR A 1 371 ? 24.972 1.506 -44.564 1.00 83.81 371 TYR A N 1
ATOM 3011 C CA . TYR A 1 371 ? 24.549 1.851 -43.208 1.00 83.81 371 TYR A CA 1
ATOM 3012 C C . TYR A 1 371 ? 25.546 2.776 -42.512 1.00 83.81 371 TYR A C 1
ATOM 3014 O O . TYR A 1 371 ? 25.106 3.719 -41.870 1.00 83.81 371 TYR A O 1
ATOM 3022 N N . LEU A 1 372 ? 26.854 2.601 -42.719 1.00 83.31 372 LEU A N 1
ATOM 3023 C CA . LEU A 1 372 ? 27.874 3.532 -42.218 1.00 83.31 372 LEU A CA 1
ATOM 3024 C C . LEU A 1 372 ? 27.806 4.918 -42.867 1.00 83.31 372 LEU A C 1
ATOM 3026 O O . LEU A 1 372 ? 28.244 5.882 -42.262 1.00 83.31 372 LEU A O 1
ATOM 3030 N N . PHE A 1 373 ? 27.278 5.031 -44.087 1.00 82.69 373 PHE A N 1
ATOM 3031 C CA . PHE A 1 373 ? 27.026 6.329 -44.719 1.00 82.69 373 PHE A CA 1
ATOM 3032 C C . PHE A 1 373 ? 25.777 7.033 -44.160 1.00 82.69 373 PHE A C 1
ATOM 3034 O O . PHE A 1 373 ? 25.638 8.247 -44.286 1.00 82.69 373 PHE A O 1
ATOM 3041 N N . LYS A 1 374 ? 24.828 6.262 -43.616 1.00 78.75 374 LYS A N 1
ATOM 3042 C CA . LYS A 1 374 ? 23.582 6.777 -43.026 1.00 78.75 374 LYS A CA 1
ATOM 3043 C C . LYS A 1 374 ? 23.696 7.043 -41.523 1.00 78.75 374 LYS A C 1
ATOM 3045 O O . LYS A 1 374 ? 22.867 7.791 -41.004 1.00 78.75 374 LYS A O 1
ATOM 3050 N N . ALA A 1 375 ? 24.636 6.370 -40.861 1.00 72.44 375 ALA A N 1
ATOM 3051 C CA . ALA A 1 375 ? 25.100 6.660 -39.511 1.00 72.44 375 ALA A CA 1
ATOM 3052 C C . ALA A 1 375 ? 25.917 7.950 -39.504 1.00 72.44 375 ALA A C 1
ATOM 3054 O O . ALA A 1 375 ? 25.754 8.705 -38.527 1.00 72.44 375 ALA A O 1
#

InterPro domains:
  IPR021967 Nuclear pore complex protein NUP96, C-terminal domain [PF12110] (68-357)

Radius of gyration: 27.79 Å; chains: 1; bounding box: 64×47×88 Å

Sequence (375 aa):
VVRAWGLVWRLCEALWGRLKELEGRLEEPSEYGLLLERRRAFSRWLSRTAAHRIQEEVALRQNDAPAEAVFSYLTGKQISNACHLAQQSGDLRLSLLLSQLVGSQEVRELLALQLADWHQLQADGFIQDERLRIFCLLAGKPVWQLSEKRTINVCSQLDWKRSLGVHLWYLLPSTAPLSKALSVYEAAFQATPEGEGYACPPLPPYLEDSGYVAENDNAQRPLRDVCFHLLKLYSDRCYDLHQLLDPRSVTADPLDHRLSWHLWEALRALNYTHLSEQCQGVLNSSYAAQLEREGLWEWAVFVHLHTPNARTRERAVRELLNRHCKLLESPESGDKEAFLTRKLCVPPEWIYEAKALWAHREGDKAREALYLFKA